Protein AF-A0A2N1W978-F1 (afdb_monomer_lite)

Sequence (512 aa):
PRIDALALTNLVVPSNVRPNQVRVYRHRAASGSVGLNPNLGGVTAIGVNTSGSSPQQAGPFNWELLVQGRDYWLDPSGLWFVLTNKLDPNDFLAVSYVAGDGTRVGTFPASDNPASADSVLLVVEPSRGPDAGTFRHAMRQIYRVTGSDLARSSLKVAVVVNRSERPPNDVSTWLSVFGLSIPTDQSVFDTDNRLFPRSRDPGASDVIRDFFVFFPALEPFADQVLVPDPVQRNDSLYRTPEFLLLTQGPASKFQMRLEYTATGGGDRSSINLNALQIREETEQLFVNGRRLVRGVDYSIGYQTGVVSFLDPEGLFGGRAATVTARFEERGFFAVAPTSIVGLTTRWQLGEIGGINLVGLYQSEATAFNRPPLGFEPSASLIGGISTDLRFNTPGVSRFLSRFIPGGVTATSRLDLNAEVAFSKPDPNRSGQATLEEFEADQSIGISLRENAWQFGSRPLRADGVESFGFASGFDSTQAVQLVWQNLIPDGQGGVVRVRPIDIDTNIVLQGS

Structure (mmCIF, N/CA/C/O backbone):
data_AF-A0A2N1W978-F1
#
_entry.id   AF-A0A2N1W978-F1
#
loop_
_atom_site.group_PDB
_atom_site.id
_atom_site.type_symbol
_atom_site.label_atom_id
_atom_site.label_alt_id
_atom_site.label_comp_id
_atom_site.label_asym_id
_atom_site.label_entity_id
_atom_site.label_seq_id
_atom_site.pdbx_PDB_ins_code
_atom_site.Cartn_x
_atom_site.Cartn_y
_atom_site.Cartn_z
_atom_site.occupancy
_atom_site.B_iso_or_equiv
_atom_site.auth_seq_id
_atom_site.auth_comp_id
_atom_site.auth_asym_id
_atom_site.auth_atom_id
_atom_site.pdbx_PDB_model_num
ATOM 1 N N . PRO A 1 1 ? 0.081 14.085 -15.055 1.00 71.94 1 PRO A N 1
ATOM 2 C CA . PRO A 1 1 ? -0.722 13.735 -16.261 1.00 71.94 1 PRO A CA 1
ATOM 3 C C . PRO A 1 1 ? -1.982 12.943 -15.889 1.00 71.94 1 PRO A C 1
ATOM 5 O O . PRO A 1 1 ? -1.902 12.037 -15.061 1.00 71.94 1 PRO A O 1
ATOM 8 N N . ARG A 1 2 ? -3.133 13.273 -16.487 1.00 83.12 2 ARG A N 1
ATOM 9 C CA . ARG A 1 2 ? -4.415 12.585 -16.251 1.00 83.12 2 ARG A CA 1
ATOM 10 C C . ARG A 1 2 ? -4.581 11.414 -17.219 1.00 83.12 2 ARG A C 1
ATOM 12 O O . ARG A 1 2 ? -5.395 11.470 -18.133 1.00 83.12 2 ARG A O 1
ATOM 19 N N . ILE A 1 3 ? -3.726 10.409 -17.062 1.00 87.75 3 ILE A N 1
ATOM 20 C CA . ILE A 1 3 ? -3.714 9.208 -17.898 1.00 87.75 3 ILE A CA 1
ATOM 21 C C . ILE A 1 3 ? -4.165 8.033 -17.041 1.00 87.75 3 ILE A C 1
ATOM 23 O O . ILE A 1 3 ? -3.412 7.579 -16.181 1.00 87.75 3 ILE A O 1
ATOM 27 N N . ASP A 1 4 ? -5.373 7.541 -17.314 1.00 92.44 4 ASP A N 1
ATOM 28 C CA . ASP A 1 4 ? -5.944 6.384 -16.630 1.00 92.44 4 ASP A CA 1
ATOM 29 C C . ASP A 1 4 ? -5.311 5.092 -17.156 1.00 92.44 4 ASP A C 1
ATOM 31 O O . ASP A 1 4 ? -5.666 4.591 -18.226 1.00 92.44 4 ASP A O 1
ATOM 35 N N . ALA A 1 5 ? -4.349 4.561 -16.400 1.00 92.62 5 ALA A N 1
ATOM 36 C CA . ALA A 1 5 ? -3.596 3.378 -16.802 1.00 92.62 5 ALA A CA 1
ATOM 37 C C . ALA A 1 5 ? -4.476 2.123 -16.961 1.00 92.62 5 ALA A C 1
ATOM 39 O O . ALA A 1 5 ? -4.194 1.272 -17.802 1.00 92.62 5 ALA A O 1
ATOM 40 N N . LEU A 1 6 ? -5.591 2.045 -16.226 1.00 93.00 6 LEU A N 1
ATOM 41 C CA . LEU A 1 6 ? -6.558 0.951 -16.332 1.00 93.00 6 LEU A CA 1
ATOM 42 C C . LEU A 1 6 ? -7.449 1.044 -17.586 1.00 93.00 6 LEU A C 1
ATOM 44 O O . LEU A 1 6 ? -8.241 0.134 -17.847 1.00 93.00 6 LEU A O 1
ATOM 48 N N . ALA A 1 7 ? -7.351 2.127 -18.360 1.00 91.38 7 ALA A N 1
ATOM 49 C CA . ALA A 1 7 ? -8.128 2.359 -19.578 1.00 91.38 7 ALA A CA 1
ATOM 50 C C . ALA A 1 7 ? -7.257 2.485 -20.845 1.00 91.38 7 ALA A C 1
ATOM 52 O O . ALA A 1 7 ? -7.773 2.828 -21.911 1.00 91.38 7 ALA A O 1
ATOM 53 N N . LEU A 1 8 ? -5.954 2.190 -20.764 1.00 90.25 8 LEU A N 1
ATOM 54 C CA . LEU A 1 8 ? -5.002 2.401 -21.866 1.00 90.25 8 LEU A CA 1
ATOM 55 C C . LEU A 1 8 ? -5.297 1.585 -23.124 1.00 90.25 8 LEU A C 1
ATOM 57 O O . LEU A 1 8 ? -4.964 2.020 -24.222 1.00 90.25 8 LEU A O 1
ATOM 61 N N . THR A 1 9 ? -5.954 0.435 -22.997 1.00 85.88 9 THR A N 1
ATOM 62 C CA . THR A 1 9 ? -6.391 -0.371 -24.146 1.00 85.88 9 THR A CA 1
ATOM 63 C C . THR A 1 9 ? -7.359 0.372 -25.066 1.00 85.88 9 THR A C 1
ATOM 65 O O . THR A 1 9 ? -7.371 0.102 -26.268 1.00 85.88 9 THR A O 1
ATOM 68 N N . ASN A 1 10 ? -8.122 1.321 -24.516 1.00 84.00 10 ASN A N 1
ATOM 69 C CA . ASN A 1 10 ? -9.089 2.144 -25.241 1.00 84.00 10 ASN A CA 1
ATOM 70 C C . ASN A 1 10 ? -8.482 3.459 -25.755 1.00 84.00 10 ASN A C 1
ATOM 72 O O . ASN A 1 10 ? -9.142 4.192 -26.491 1.00 84.00 10 ASN A O 1
ATOM 76 N N . LEU A 1 11 ? -7.249 3.788 -25.357 1.00 83.75 11 LEU A N 1
ATOM 77 C CA . LEU A 1 11 ? -6.587 5.012 -25.783 1.00 83.75 11 LEU A CA 1
ATOM 78 C C . LEU A 1 11 ? -5.998 4.828 -27.189 1.00 83.75 11 LEU A C 1
ATOM 80 O O . LEU A 1 11 ? -5.325 3.836 -27.477 1.00 83.75 11 LEU A O 1
ATOM 84 N N . VAL A 1 12 ? -6.204 5.812 -28.064 1.00 84.00 12 VAL A N 1
ATOM 85 C CA . VAL A 1 12 ? -5.525 5.856 -29.365 1.00 84.00 12 VAL A CA 1
ATOM 86 C C . VAL A 1 12 ? -4.082 6.297 -29.130 1.00 84.00 12 VAL A C 1
ATOM 88 O O . VAL A 1 12 ? -3.794 7.483 -28.983 1.00 84.00 12 VAL A O 1
ATOM 91 N N . VAL A 1 13 ? -3.178 5.321 -29.058 1.00 82.81 13 VAL A N 1
ATOM 92 C CA . VAL A 1 13 ? -1.732 5.532 -28.917 1.00 82.81 13 VAL A CA 1
ATOM 93 C C . VAL A 1 13 ? -1.063 5.303 -30.277 1.00 82.81 13 VAL A C 1
ATOM 95 O O . VAL A 1 13 ? -1.391 4.314 -30.941 1.00 82.81 13 VAL A O 1
ATOM 98 N N . PRO A 1 14 ? -0.124 6.168 -30.704 1.00 87.06 14 PRO A N 1
ATOM 99 C CA . PRO A 1 14 ? 0.695 5.928 -31.889 1.00 87.06 14 PRO A CA 1
ATOM 100 C C . PRO A 1 14 ? 1.371 4.546 -31.881 1.00 87.06 14 PRO A C 1
ATOM 102 O O . PRO A 1 14 ? 1.845 4.075 -30.843 1.00 87.06 14 PRO A O 1
ATOM 105 N N . SER A 1 15 ? 1.448 3.892 -33.044 1.00 85.19 15 SER A N 1
ATOM 106 C CA . SER A 1 15 ? 1.987 2.527 -33.169 1.00 85.19 15 SER A CA 1
ATOM 107 C C . SER A 1 15 ? 3.459 2.413 -32.769 1.00 85.19 15 SER A C 1
ATOM 109 O O . SER A 1 15 ? 3.873 1.353 -32.319 1.00 85.19 15 SER A O 1
ATOM 111 N N . ASN A 1 16 ? 4.228 3.497 -32.866 1.00 83.38 16 ASN A N 1
ATOM 112 C CA . ASN A 1 16 ? 5.629 3.566 -32.442 1.00 83.38 16 ASN A CA 1
ATOM 113 C C . ASN A 1 16 ? 5.825 3.605 -30.918 1.00 83.38 16 ASN A C 1
ATOM 115 O O . ASN A 1 16 ? 6.948 3.469 -30.443 1.00 83.38 16 ASN A O 1
ATOM 119 N N . VAL A 1 17 ? 4.751 3.801 -30.147 1.00 83.06 17 VAL A N 1
ATOM 120 C CA . VAL A 1 17 ? 4.801 3.846 -28.678 1.00 83.06 17 VAL A CA 1
ATOM 121 C C . VAL A 1 17 ? 4.133 2.624 -28.053 1.00 83.06 17 VAL A C 1
ATOM 123 O O . VAL A 1 17 ? 4.492 2.252 -26.943 1.00 83.06 17 VAL A O 1
ATOM 126 N N . ARG A 1 18 ? 3.181 1.980 -28.742 1.00 89.12 18 ARG A N 1
ATOM 127 C CA . ARG A 1 18 ? 2.448 0.820 -28.216 1.00 89.12 18 ARG A CA 1
ATOM 128 C C . ARG A 1 18 ? 3.250 -0.480 -28.390 1.00 89.12 18 ARG A C 1
ATOM 130 O O . ARG A 1 18 ? 3.431 -0.901 -29.533 1.00 89.12 18 ARG A O 1
ATOM 137 N N . PRO A 1 19 ? 3.702 -1.144 -27.311 1.00 92.19 19 PRO A N 1
ATOM 138 C CA . PRO A 1 19 ? 4.445 -2.396 -27.409 1.00 92.19 19 PRO A CA 1
ATOM 139 C C . PRO A 1 19 ? 3.547 -3.578 -27.785 1.00 92.19 19 PRO A C 1
ATOM 141 O O . PRO A 1 19 ? 2.470 -3.746 -27.219 1.00 92.19 19 PRO A O 1
ATOM 144 N N . ASN A 1 20 ? 4.028 -4.439 -28.683 1.00 89.75 20 ASN A N 1
ATOM 145 C CA . ASN A 1 20 ? 3.376 -5.703 -29.052 1.00 89.75 20 ASN A CA 1
ATOM 146 C C . ASN A 1 20 ? 4.116 -6.933 -28.502 1.00 89.75 20 ASN A C 1
ATOM 148 O O . ASN A 1 20 ? 3.544 -8.016 -28.408 1.00 89.75 20 ASN A O 1
ATOM 152 N N . GLN A 1 21 ? 5.394 -6.783 -28.158 1.00 93.31 21 GLN A N 1
ATOM 153 C CA . GLN A 1 21 ? 6.198 -7.804 -27.489 1.00 93.31 21 GLN A CA 1
ATOM 154 C C . GLN A 1 21 ? 6.994 -7.123 -26.388 1.00 93.31 21 GLN A C 1
ATOM 156 O O . GLN A 1 21 ? 7.680 -6.147 -26.677 1.00 93.31 21 GLN A O 1
ATOM 161 N N . VAL A 1 22 ? 6.922 -7.632 -25.158 1.00 95.81 22 VAL A N 1
ATOM 162 C CA . VAL A 1 22 ? 7.643 -7.095 -23.997 1.00 95.81 22 VAL A CA 1
ATOM 163 C C . VAL A 1 22 ? 8.332 -8.247 -23.274 1.00 95.81 22 VAL A C 1
ATOM 165 O O . VAL A 1 22 ? 7.742 -9.308 -23.081 1.00 95.81 22 VAL A O 1
ATOM 168 N N . ARG A 1 23 ? 9.587 -8.046 -22.879 1.00 95.75 23 ARG A N 1
ATOM 169 C CA . ARG A 1 23 ? 10.314 -8.905 -21.940 1.00 95.75 23 ARG A CA 1
ATOM 170 C C . ARG A 1 23 ? 10.764 -8.064 -20.762 1.00 95.75 23 ARG A C 1
ATOM 172 O O . ARG A 1 23 ? 11.262 -6.959 -20.966 1.00 95.75 23 ARG A O 1
ATOM 179 N N . VAL A 1 24 ? 10.599 -8.602 -19.560 1.00 96.38 24 VAL A N 1
ATOM 180 C CA . VAL A 1 24 ? 11.021 -7.967 -18.310 1.00 96.38 24 VAL A CA 1
ATOM 181 C C . VAL A 1 24 ? 12.182 -8.760 -17.738 1.00 96.38 24 VAL A C 1
ATOM 183 O O . VAL A 1 24 ? 12.156 -9.991 -17.715 1.00 96.38 24 VAL A O 1
ATOM 186 N N . TYR A 1 25 ? 13.191 -8.039 -17.278 1.00 95.19 25 TYR A N 1
ATOM 187 C CA . TYR A 1 25 ? 14.414 -8.594 -16.738 1.00 95.19 25 TYR A CA 1
ATOM 188 C C . TYR A 1 25 ? 14.680 -8.027 -15.350 1.00 95.19 25 TYR A C 1
ATOM 190 O O . TYR A 1 25 ? 14.425 -6.846 -15.099 1.00 95.19 25 TYR A O 1
ATOM 198 N N . ARG A 1 26 ? 15.238 -8.853 -14.467 1.00 95.25 26 ARG A N 1
ATOM 199 C CA . ARG A 1 26 ? 15.681 -8.450 -13.132 1.00 95.25 26 ARG A CA 1
ATOM 200 C C . ARG A 1 26 ? 17.156 -8.765 -12.954 1.00 95.25 26 ARG A C 1
ATOM 202 O O . ARG A 1 26 ? 17.607 -9.839 -13.334 1.00 95.25 26 ARG A O 1
ATOM 209 N N . HIS A 1 27 ? 17.894 -7.854 -12.338 1.00 94.38 27 HIS A N 1
ATOM 210 C CA . HIS A 1 27 ? 19.226 -8.150 -11.829 1.00 94.38 27 HIS A CA 1
ATOM 211 C C . HIS A 1 27 ? 19.235 -7.945 -10.320 1.00 94.38 27 HIS A C 1
ATOM 213 O O . HIS A 1 27 ? 18.940 -6.850 -9.840 1.00 94.38 27 HIS A O 1
ATOM 219 N N . ARG A 1 28 ? 19.567 -9.006 -9.587 1.00 90.62 28 ARG A N 1
ATOM 220 C CA . ARG A 1 28 ? 19.726 -8.973 -8.137 1.00 90.62 28 ARG A CA 1
ATOM 221 C C . ARG A 1 28 ? 21.150 -8.587 -7.791 1.00 90.62 28 ARG A C 1
ATOM 223 O O . ARG A 1 28 ? 22.083 -9.293 -8.188 1.00 90.62 28 ARG A O 1
ATOM 230 N N . ALA A 1 29 ? 21.319 -7.503 -7.042 1.00 80.81 29 ALA A N 1
ATOM 231 C CA . ALA A 1 29 ? 22.630 -7.154 -6.513 1.00 80.81 29 ALA A CA 1
ATOM 232 C C . ALA A 1 29 ? 23.141 -8.300 -5.621 1.00 80.81 29 ALA A C 1
ATOM 234 O O . ALA A 1 29 ? 22.366 -8.934 -4.903 1.00 80.81 29 ALA A O 1
ATOM 235 N N . ALA A 1 30 ? 24.437 -8.611 -5.690 1.00 66.38 30 ALA A N 1
ATOM 236 C CA . ALA A 1 30 ? 25.009 -9.686 -4.887 1.00 66.38 30 ALA A CA 1
ATOM 237 C C . ALA A 1 30 ? 24.792 -9.391 -3.393 1.00 66.38 30 ALA A C 1
ATOM 239 O O . ALA A 1 30 ? 25.323 -8.414 -2.865 1.00 66.38 30 ALA A O 1
ATOM 240 N N . SER A 1 31 ? 24.029 -10.242 -2.703 1.00 55.81 31 SER A N 1
ATOM 241 C CA . SER A 1 31 ? 24.060 -10.271 -1.245 1.00 55.81 31 SER A CA 1
ATOM 242 C C . SER A 1 31 ? 25.416 -10.845 -0.829 1.00 55.81 31 SER A C 1
ATOM 244 O O . SER A 1 31 ? 25.929 -11.758 -1.474 1.00 55.81 31 SER A O 1
ATOM 246 N N . GLY A 1 32 ? 26.035 -10.318 0.229 1.00 52.47 32 GLY A N 1
ATOM 247 C CA . GLY A 1 32 ? 27.369 -10.733 0.701 1.00 52.47 32 GLY A CA 1
ATOM 248 C C . GLY A 1 32 ? 27.491 -12.198 1.168 1.00 52.47 32 GLY A C 1
ATOM 249 O O . GLY A 1 32 ? 28.436 -12.542 1.874 1.00 52.47 32 GLY A O 1
ATOM 250 N N . SER A 1 33 ? 26.539 -13.066 0.823 1.00 49.62 33 SER A N 1
ATOM 251 C CA . SER A 1 33 ? 26.551 -14.499 1.086 1.00 49.62 33 SER A CA 1
ATOM 252 C C . SER A 1 33 ? 27.345 -15.227 -0.001 1.00 49.62 33 SER A C 1
ATOM 254 O O . SER A 1 33 ? 26.901 -15.386 -1.137 1.00 49.62 33 SER A O 1
ATOM 256 N N . VAL A 1 34 ? 28.538 -15.693 0.361 1.00 50.22 34 VAL A N 1
ATOM 257 C CA . VAL A 1 34 ? 29.408 -16.495 -0.507 1.00 50.22 34 VAL A CA 1
ATOM 258 C C . VAL A 1 34 ? 28.682 -17.783 -0.930 1.00 50.22 34 VAL A C 1
ATOM 260 O O . VAL A 1 34 ? 28.334 -18.595 -0.078 1.00 50.22 34 VAL A O 1
ATOM 263 N N . GLY A 1 35 ? 28.488 -17.990 -2.240 1.00 54.03 35 GLY A N 1
ATOM 264 C CA . GLY A 1 35 ? 28.225 -19.323 -2.812 1.00 54.03 35 GLY A CA 1
ATOM 265 C C . GLY A 1 35 ? 26.982 -19.507 -3.692 1.00 54.03 35 GLY A C 1
ATOM 266 O O . GLY A 1 35 ? 26.891 -20.536 -4.356 1.00 54.03 35 GLY A O 1
ATOM 267 N N . LEU A 1 36 ? 26.053 -18.549 -3.771 1.00 59.38 36 LEU A N 1
ATOM 268 C CA . LEU A 1 36 ? 24.901 -18.631 -4.684 1.00 59.38 36 LEU A CA 1
ATOM 269 C C . LEU A 1 36 ? 24.800 -17.348 -5.506 1.00 59.38 36 LEU A C 1
ATOM 271 O O . LEU A 1 36 ? 24.467 -16.298 -4.969 1.00 59.38 36 LEU A O 1
ATOM 275 N N . ASN A 1 37 ? 25.082 -17.426 -6.811 1.00 71.62 37 ASN A N 1
ATOM 276 C CA . ASN A 1 37 ? 24.787 -16.327 -7.728 1.00 71.62 37 ASN A CA 1
ATOM 277 C C . ASN A 1 37 ? 23.273 -16.327 -8.005 1.00 71.62 37 ASN A C 1
ATOM 279 O O . ASN A 1 37 ? 22.793 -17.229 -8.697 1.00 71.62 37 ASN A O 1
ATOM 283 N N . PRO A 1 38 ? 22.512 -15.337 -7.508 1.00 74.56 38 PRO A N 1
ATOM 284 C CA . PRO A 1 38 ? 21.060 -15.324 -7.650 1.00 74.56 38 PRO A CA 1
ATOM 285 C C . PRO A 1 38 ? 20.601 -14.972 -9.075 1.00 74.56 38 PRO A C 1
ATOM 287 O O . PRO A 1 38 ? 19.403 -14.986 -9.355 1.00 74.56 38 PRO A O 1
ATOM 290 N N . ASN A 1 39 ? 21.547 -14.655 -9.962 1.00 83.56 39 ASN A N 1
ATOM 291 C CA . ASN A 1 39 ? 21.333 -14.361 -11.374 1.00 83.56 39 ASN A CA 1
ATOM 292 C C . ASN A 1 39 ? 21.853 -15.490 -12.282 1.00 83.56 39 ASN A C 1
ATOM 294 O O . ASN A 1 39 ? 22.048 -15.283 -13.474 1.00 83.56 39 ASN A O 1
ATOM 298 N N . LEU A 1 40 ? 22.153 -16.676 -11.739 1.00 79.56 40 LEU A N 1
ATOM 299 C CA . LEU A 1 40 ? 22.660 -17.785 -12.545 1.00 79.56 40 LEU A CA 1
ATOM 300 C C . LEU A 1 40 ? 21.672 -18.145 -13.670 1.00 79.56 40 LEU A C 1
ATOM 302 O O . LEU A 1 40 ? 20.490 -18.366 -13.419 1.00 79.56 40 LEU A O 1
ATOM 306 N N . GLY A 1 41 ? 22.178 -18.240 -14.902 1.00 79.81 41 GLY A N 1
ATOM 307 C CA . GLY A 1 41 ? 21.382 -18.604 -16.079 1.00 79.81 41 GLY A CA 1
ATOM 308 C C . GLY A 1 41 ? 20.610 -17.452 -16.731 1.00 79.81 41 GLY A C 1
ATOM 309 O O . GLY A 1 41 ? 19.847 -17.702 -17.661 1.00 79.81 41 GLY A O 1
ATOM 310 N N . GLY A 1 42 ? 20.791 -16.210 -16.277 1.00 86.00 42 GLY A N 1
ATOM 311 C CA . GLY A 1 42 ? 20.283 -15.040 -16.987 1.00 86.00 42 GLY A CA 1
ATOM 312 C C . GLY A 1 42 ? 21.189 -14.609 -18.148 1.00 86.00 42 GLY A C 1
ATOM 313 O O . GLY A 1 42 ? 22.156 -15.291 -18.499 1.00 86.00 42 GLY A O 1
ATOM 314 N N . VAL A 1 43 ? 20.870 -13.462 -18.745 1.00 89.62 43 VAL A N 1
ATOM 315 C CA . VAL A 1 43 ? 21.523 -12.950 -19.952 1.00 89.62 43 VAL A CA 1
ATOM 316 C C . VAL A 1 43 ? 22.415 -11.752 -19.657 1.00 89.62 43 VAL A C 1
ATOM 318 O O . VAL A 1 43 ? 21.994 -10.805 -18.997 1.00 89.62 43 VAL A O 1
ATOM 321 N N . THR A 1 44 ? 23.631 -11.767 -20.193 1.00 91.69 44 THR A N 1
ATOM 322 C CA . THR A 1 44 ? 24.582 -10.662 -20.120 1.00 91.69 44 THR A CA 1
ATOM 323 C C . THR A 1 44 ? 24.130 -9.509 -21.010 1.00 91.69 44 THR A C 1
ATOM 325 O O . THR A 1 44 ? 24.074 -9.644 -22.226 1.00 91.69 44 THR A O 1
ATOM 328 N N . ALA A 1 45 ? 23.816 -8.362 -20.411 1.00 92.00 45 ALA A N 1
ATOM 329 C CA . ALA A 1 45 ? 23.462 -7.153 -21.151 1.00 92.00 45 ALA A CA 1
ATOM 330 C C . ALA A 1 45 ? 23.797 -5.884 -20.362 1.00 92.00 45 ALA A C 1
ATOM 332 O O . ALA A 1 45 ? 23.872 -5.888 -19.127 1.00 92.00 45 ALA A O 1
ATOM 333 N N . ILE A 1 46 ? 23.950 -4.775 -21.080 1.00 93.25 46 ILE A N 1
ATOM 334 C CA . ILE A 1 46 ? 24.075 -3.439 -20.493 1.00 93.25 46 ILE A CA 1
ATOM 335 C C . ILE A 1 46 ? 22.679 -2.811 -20.391 1.00 93.25 46 ILE A C 1
ATOM 337 O O . ILE A 1 46 ? 21.969 -2.673 -21.388 1.00 93.25 46 ILE A O 1
ATOM 341 N N . GLY A 1 47 ? 22.284 -2.405 -19.187 1.00 94.00 47 GLY A N 1
ATOM 342 C CA . GLY A 1 47 ? 21.089 -1.596 -18.970 1.00 94.00 47 GLY A CA 1
ATOM 343 C C . GLY A 1 47 ? 21.363 -0.142 -19.333 1.00 94.00 47 GLY A C 1
ATOM 344 O O . GLY A 1 47 ? 22.312 0.441 -18.818 1.00 94.00 47 GLY A O 1
ATOM 345 N N . VAL A 1 48 ? 20.543 0.451 -20.200 1.00 94.50 48 VAL A N 1
ATOM 346 C CA . VAL A 1 48 ? 20.697 1.841 -20.656 1.00 94.50 48 VAL A CA 1
ATOM 347 C C . VAL A 1 48 ? 19.374 2.585 -20.528 1.00 94.50 48 VAL A C 1
ATOM 349 O O . VAL A 1 48 ? 18.325 2.048 -20.874 1.00 94.50 48 VAL A O 1
ATOM 352 N N . ASN A 1 49 ? 19.406 3.831 -20.064 1.00 93.88 49 ASN A N 1
ATOM 353 C CA . ASN A 1 49 ? 18.259 4.735 -20.098 1.00 93.88 49 ASN A CA 1
ATOM 354 C C . ASN A 1 49 ? 18.726 6.174 -20.351 1.00 93.88 49 ASN A C 1
ATOM 356 O O . ASN A 1 49 ? 19.602 6.684 -19.660 1.00 93.88 49 ASN A O 1
ATOM 360 N N . THR A 1 50 ? 18.132 6.837 -21.342 1.00 87.88 50 THR A N 1
ATOM 361 C CA . THR A 1 50 ? 18.488 8.207 -21.745 1.00 87.88 50 THR A CA 1
ATOM 362 C C . THR A 1 50 ? 17.331 9.199 -21.597 1.00 87.88 50 THR A C 1
ATOM 364 O O . THR A 1 50 ? 17.394 10.288 -22.158 1.00 87.88 50 THR A O 1
ATOM 367 N N . SER A 1 51 ? 16.252 8.842 -20.890 1.00 83.31 51 SER A N 1
ATOM 368 C CA . SER A 1 51 ? 15.055 9.686 -20.752 1.00 83.31 51 SER A CA 1
ATOM 369 C C . SER A 1 51 ? 15.123 10.693 -19.595 1.00 83.31 51 SER A C 1
ATOM 371 O O . SER A 1 51 ? 14.211 11.507 -19.445 1.00 83.31 51 SER A O 1
ATOM 373 N N . GLY A 1 52 ? 16.152 10.614 -18.744 1.00 77.81 52 GLY A N 1
ATOM 374 C CA . GLY A 1 52 ? 16.397 11.538 -17.629 1.00 77.81 52 GLY A CA 1
ATOM 375 C C . GLY A 1 52 ? 17.239 12.757 -18.015 1.00 77.81 52 GLY A C 1
ATOM 376 O O . GLY A 1 52 ? 17.641 12.908 -19.166 1.00 77.81 52 GLY A O 1
ATOM 377 N N . SER A 1 53 ? 17.548 13.617 -17.037 1.00 79.31 53 SER A N 1
ATOM 378 C CA . SER A 1 53 ? 18.515 14.714 -17.242 1.00 79.31 53 SER A CA 1
ATOM 379 C C . SER A 1 53 ? 19.951 14.205 -17.386 1.00 79.31 53 SER A C 1
ATOM 381 O O . SER A 1 53 ? 20.783 14.872 -17.994 1.00 79.31 53 SER A O 1
ATOM 383 N N . SER A 1 54 ? 20.218 13.013 -16.852 1.00 77.19 54 SER A N 1
ATOM 384 C CA . SER A 1 54 ? 21.498 12.318 -16.941 1.00 77.19 54 SER A CA 1
ATOM 385 C C . SER A 1 54 ? 21.283 10.947 -17.588 1.00 77.19 54 SER A C 1
ATOM 387 O O . SER A 1 54 ? 20.413 10.203 -17.124 1.00 77.19 54 SER A O 1
ATOM 389 N N . PRO A 1 55 ? 22.056 10.577 -18.627 1.00 85.31 55 PRO A N 1
ATOM 390 C CA . PRO A 1 55 ? 22.072 9.212 -19.137 1.00 85.31 55 PRO A CA 1
ATOM 391 C C . PRO A 1 55 ? 22.488 8.226 -18.043 1.00 85.31 55 PRO A C 1
ATOM 393 O O . PRO A 1 55 ? 23.437 8.473 -17.298 1.00 85.31 55 PRO A O 1
ATOM 396 N N . GLN A 1 56 ? 21.783 7.105 -17.965 1.00 90.75 56 GLN A N 1
ATOM 397 C CA . GLN A 1 56 ? 22.030 6.028 -17.017 1.00 90.75 56 GLN A CA 1
ATOM 398 C C . GLN A 1 56 ? 22.528 4.801 -17.770 1.00 90.75 56 GLN A C 1
ATOM 400 O O . GLN A 1 56 ? 21.964 4.416 -18.798 1.00 90.75 56 GLN A O 1
ATOM 405 N N . GLN A 1 57 ? 23.571 4.181 -17.228 1.00 91.69 57 GLN A N 1
ATOM 406 C CA . GLN A 1 57 ? 24.126 2.935 -17.728 1.00 91.69 57 GLN A CA 1
ATOM 407 C C . GLN A 1 57 ? 24.489 2.040 -16.543 1.00 91.69 57 GLN A C 1
ATOM 409 O O . GLN A 1 57 ? 25.155 2.489 -15.613 1.00 91.69 57 GLN A O 1
ATOM 414 N N . ALA A 1 58 ? 24.057 0.783 -16.586 1.00 89.38 58 ALA A N 1
ATOM 415 C CA . ALA A 1 58 ? 24.297 -0.202 -15.542 1.00 89.38 58 ALA A CA 1
ATOM 416 C C . ALA A 1 58 ? 24.740 -1.535 -16.161 1.00 89.38 58 ALA A C 1
ATOM 418 O O . ALA A 1 58 ? 24.165 -1.990 -17.153 1.00 89.38 58 ALA A O 1
ATOM 419 N N . GLY A 1 59 ? 25.762 -2.165 -15.585 1.00 86.19 59 GLY A N 1
ATOM 420 C CA . GLY A 1 59 ? 26.330 -3.408 -16.103 1.00 86.19 59 GLY A CA 1
ATOM 421 C C . GLY A 1 59 ? 27.534 -3.230 -17.042 1.00 86.19 59 GLY A C 1
ATOM 422 O O . GLY A 1 59 ? 28.140 -2.156 -17.066 1.00 86.19 59 GLY A O 1
ATOM 423 N N . PRO A 1 60 ? 27.916 -4.278 -17.798 1.00 87.88 60 PRO A N 1
ATOM 424 C CA . PRO A 1 60 ? 27.116 -5.466 -18.105 1.00 87.88 60 PRO A CA 1
ATOM 425 C C . PRO A 1 60 ? 26.801 -6.312 -16.869 1.00 87.88 60 PRO A C 1
ATOM 427 O O . PRO A 1 60 ? 27.669 -6.580 -16.043 1.00 87.88 60 PRO A O 1
ATOM 430 N N . PHE A 1 61 ? 25.540 -6.714 -16.746 1.00 90.06 61 PHE A N 1
ATOM 431 C CA . PHE A 1 61 ? 25.058 -7.591 -15.684 1.00 90.06 61 PHE A CA 1
ATOM 432 C C . PHE A 1 61 ? 24.477 -8.860 -16.280 1.00 90.06 61 PHE A C 1
ATOM 434 O O . PHE A 1 61 ? 24.047 -8.861 -17.431 1.00 90.06 61 PHE A O 1
ATOM 441 N N . ASN A 1 62 ? 24.428 -9.917 -15.472 1.00 91.06 62 ASN A N 1
ATOM 442 C CA . ASN A 1 62 ? 23.629 -11.087 -15.790 1.00 91.06 62 ASN A CA 1
ATOM 443 C C . ASN A 1 62 ? 22.182 -10.840 -15.314 1.00 91.06 62 ASN A C 1
ATOM 445 O O . ASN A 1 62 ? 21.944 -10.649 -14.117 1.00 91.06 62 ASN A O 1
ATOM 449 N N . TRP A 1 63 ? 21.251 -10.773 -16.263 1.00 92.38 63 TRP A N 1
ATOM 450 C CA . TRP A 1 63 ? 19.849 -10.429 -16.058 1.00 92.38 63 TRP A CA 1
ATOM 451 C C . TRP A 1 63 ? 18.950 -11.668 -16.113 1.00 92.38 63 TRP A C 1
ATOM 453 O O . TRP A 1 63 ? 18.835 -12.322 -17.150 1.00 92.38 63 TRP A O 1
ATOM 463 N N . GLU A 1 64 ? 18.243 -11.959 -15.026 1.00 92.50 64 GLU A N 1
ATOM 464 C CA . GLU A 1 64 ? 17.197 -12.981 -14.982 1.00 92.50 64 GLU A CA 1
ATOM 465 C C . GLU A 1 64 ? 16.017 -12.560 -15.870 1.00 92.50 64 GLU A C 1
ATOM 467 O O . GLU A 1 64 ? 15.432 -11.491 -15.677 1.00 92.50 64 GLU A O 1
ATOM 472 N N . LEU A 1 65 ? 15.641 -13.406 -16.832 1.00 92.69 65 LEU A N 1
ATOM 473 C CA . LEU A 1 65 ? 14.427 -13.214 -17.623 1.00 92.69 65 LEU A CA 1
ATOM 474 C C . LEU A 1 65 ? 13.205 -13.621 -16.792 1.00 92.69 65 LEU A C 1
ATOM 476 O O . LEU A 1 65 ? 13.054 -14.788 -16.431 1.00 92.69 65 LEU A O 1
ATOM 480 N N . LEU A 1 66 ? 12.310 -12.668 -16.536 1.00 94.06 66 LEU A N 1
ATOM 481 C CA . LEU A 1 66 ? 11.066 -12.927 -15.820 1.00 94.06 66 LEU A CA 1
ATOM 482 C C . LEU A 1 66 ? 10.013 -13.540 -16.753 1.00 94.06 66 LEU A C 1
ATOM 484 O O . LEU A 1 66 ? 9.908 -13.187 -17.932 1.00 94.06 66 LEU A O 1
ATOM 488 N N . VAL A 1 67 ? 9.187 -14.430 -16.207 1.00 94.00 67 VAL A N 1
ATOM 489 C CA . VAL A 1 67 ? 8.121 -15.127 -16.932 1.00 94.00 67 VAL A CA 1
ATOM 490 C C . VAL A 1 67 ? 6.780 -14.425 -16.714 1.00 94.00 67 VAL A C 1
ATOM 492 O O . VAL A 1 67 ? 6.273 -14.345 -15.592 1.00 94.00 67 VAL A O 1
ATOM 495 N N . GLN A 1 68 ? 6.178 -13.942 -17.804 1.00 95.62 68 GLN A N 1
ATOM 496 C CA . GLN A 1 68 ? 4.826 -13.376 -17.797 1.00 95.62 68 GLN A CA 1
ATOM 497 C C . GLN A 1 68 ? 3.813 -14.432 -17.337 1.0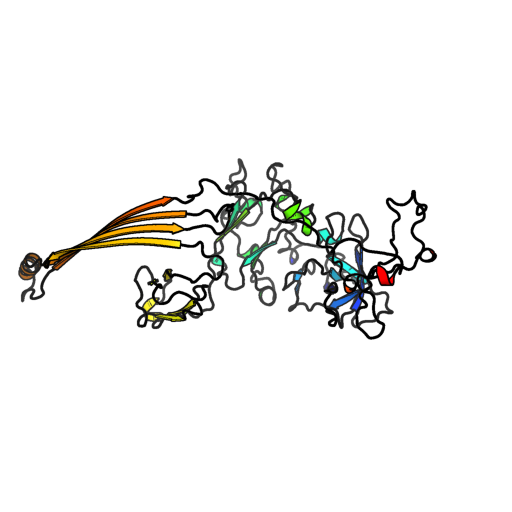0 95.62 68 GLN A C 1
ATOM 499 O O . GLN A 1 68 ? 3.881 -15.584 -17.759 1.00 95.62 68 GLN A O 1
ATOM 504 N N . GLY A 1 69 ? 2.864 -14.050 -16.484 1.00 94.94 69 GLY A N 1
ATOM 505 C CA . GLY A 1 69 ? 1.877 -14.980 -15.927 1.00 94.94 69 GLY A CA 1
ATOM 506 C C . GLY A 1 69 ? 2.360 -15.737 -14.686 1.00 94.94 69 GLY A C 1
ATOM 507 O O . GLY A 1 69 ? 1.594 -16.495 -14.100 1.00 94.94 69 GLY A O 1
ATOM 508 N N . ARG A 1 70 ? 3.617 -15.537 -14.271 1.00 94.19 70 ARG A N 1
ATOM 509 C CA . ARG A 1 70 ? 4.184 -16.136 -13.056 1.00 94.19 70 ARG A CA 1
ATOM 510 C C . ARG A 1 70 ? 4.886 -15.102 -12.189 1.00 94.19 70 ARG A C 1
ATOM 512 O O . ARG A 1 70 ? 4.560 -14.967 -11.016 1.00 94.19 70 ARG A O 1
ATOM 519 N N . ASP A 1 71 ? 5.834 -14.384 -12.783 1.00 94.94 71 ASP A N 1
ATOM 520 C CA . ASP A 1 71 ? 6.697 -13.430 -12.085 1.00 94.94 71 ASP A CA 1
ATOM 521 C C . ASP A 1 71 ? 6.144 -11.994 -12.189 1.00 94.94 71 ASP A C 1
ATOM 523 O O . ASP A 1 71 ? 6.398 -11.152 -11.325 1.00 94.94 71 ASP A O 1
ATOM 527 N N . TYR A 1 72 ? 5.370 -11.718 -13.244 1.00 97.56 72 TYR A N 1
ATOM 528 C CA . TYR A 1 72 ? 4.669 -10.456 -13.470 1.00 97.56 72 TYR A CA 1
ATOM 529 C C . TYR A 1 72 ? 3.420 -10.648 -14.335 1.00 97.56 72 TYR A C 1
ATOM 531 O O . TYR A 1 72 ? 3.320 -11.601 -15.115 1.00 97.56 72 TYR A O 1
ATOM 539 N N . TRP A 1 73 ? 2.485 -9.707 -14.235 1.00 97.69 73 TRP A N 1
ATOM 540 C CA . TRP A 1 73 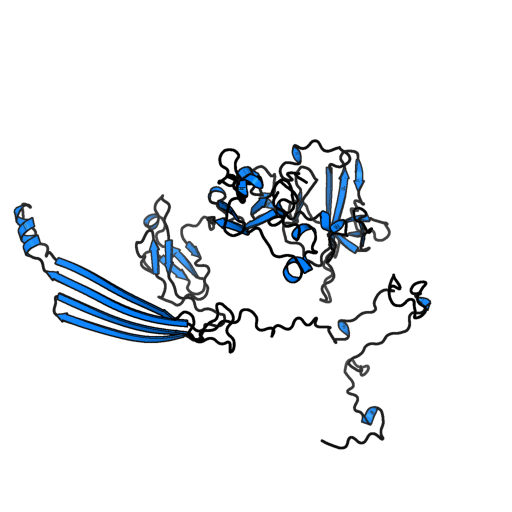? 1.369 -9.552 -15.164 1.00 97.69 73 TRP A CA 1
ATOM 541 C C . TRP A 1 73 ? 1.589 -8.313 -16.034 1.00 97.69 73 TRP A C 1
ATOM 543 O O . TRP A 1 73 ? 1.981 -7.259 -15.532 1.00 97.69 73 TRP A O 1
ATOM 553 N N . LEU A 1 74 ? 1.354 -8.451 -17.338 1.00 97.31 74 LEU A N 1
ATOM 554 C CA . LEU A 1 74 ? 1.465 -7.376 -18.324 1.00 97.31 74 LEU A CA 1
ATOM 555 C C . LEU A 1 74 ? 0.063 -6.947 -18.744 1.00 97.31 74 LEU A C 1
ATOM 557 O O . LEU A 1 74 ? -0.738 -7.794 -19.147 1.00 97.31 74 LEU A O 1
ATOM 561 N N . ASP A 1 75 ? -0.208 -5.647 -18.696 1.00 95.94 75 ASP A N 1
ATOM 562 C CA . ASP A 1 75 ? -1.487 -5.117 -19.154 1.00 95.94 75 ASP A CA 1
ATOM 563 C C . ASP A 1 75 ? -1.680 -5.336 -20.663 1.00 95.94 75 ASP A C 1
ATOM 565 O O . ASP A 1 75 ? -0.711 -5.218 -21.418 1.00 95.94 75 ASP A O 1
ATOM 569 N N . PRO A 1 76 ? -2.908 -5.600 -21.155 1.00 93.62 76 PRO A N 1
ATOM 570 C CA . PRO A 1 76 ? -3.143 -5.823 -22.583 1.00 93.62 76 PRO A CA 1
ATOM 571 C C . PRO A 1 76 ? -2.782 -4.639 -23.499 1.00 93.62 76 PRO A C 1
ATOM 573 O O . PRO A 1 76 ? -2.700 -4.806 -24.716 1.00 93.62 76 PRO A O 1
ATOM 576 N N . SER A 1 77 ? -2.577 -3.431 -22.964 1.00 92.50 77 SER A N 1
ATOM 577 C CA . SER A 1 77 ? -2.008 -2.316 -23.731 1.00 92.50 77 SER A CA 1
ATOM 578 C C . SER A 1 77 ? -0.512 -2.480 -24.028 1.00 92.50 77 SER A C 1
ATOM 580 O O . SER A 1 77 ? -0.015 -1.830 -24.945 1.00 92.50 77 SER A O 1
ATOM 582 N N . GLY A 1 78 ? 0.199 -3.314 -23.261 1.00 93.12 78 GLY A N 1
ATOM 583 C CA . GLY A 1 78 ? 1.653 -3.477 -23.291 1.00 93.12 78 GLY A CA 1
ATOM 584 C C . GLY A 1 78 ? 2.427 -2.335 -22.622 1.00 93.12 78 GLY A C 1
ATOM 585 O O . GLY A 1 78 ? 3.652 -2.383 -22.581 1.00 93.12 78 GLY A O 1
ATOM 586 N N . LEU A 1 79 ? 1.741 -1.304 -22.112 1.00 93.06 79 LEU A N 1
ATOM 587 C CA . LEU A 1 79 ? 2.356 -0.052 -21.650 1.00 93.06 79 LEU A CA 1
ATOM 588 C C . LEU A 1 79 ? 2.743 -0.050 -20.169 1.00 93.06 79 LEU A C 1
ATOM 590 O O . LEU A 1 79 ? 3.475 0.835 -19.735 1.00 93.06 79 LEU A O 1
ATOM 594 N N . TRP A 1 80 ? 2.255 -1.012 -19.389 1.00 95.19 80 TRP A N 1
ATOM 595 C CA . TRP A 1 80 ? 2.626 -1.170 -17.989 1.00 95.19 80 TRP A CA 1
ATOM 596 C C . TRP A 1 80 ? 2.505 -2.629 -17.558 1.00 95.19 80 TRP A C 1
ATOM 598 O O . TRP A 1 80 ? 1.793 -3.430 -18.166 1.00 95.19 80 TRP A O 1
ATOM 608 N N . PHE A 1 81 ? 3.225 -2.970 -16.498 1.00 96.94 81 PHE A N 1
ATOM 609 C CA . PHE A 1 81 ? 3.191 -4.283 -15.875 1.00 96.94 81 PHE A CA 1
ATOM 610 C C . PHE A 1 81 ? 3.243 -4.131 -14.358 1.00 96.94 81 PHE A C 1
ATOM 612 O O . PHE A 1 81 ? 3.621 -3.084 -13.833 1.00 96.94 81 PHE A O 1
ATOM 619 N N . VAL A 1 82 ? 2.887 -5.197 -13.656 1.00 96.88 82 VAL A N 1
ATOM 620 C CA . VAL A 1 82 ? 3.000 -5.299 -12.201 1.00 96.88 82 VAL A CA 1
ATOM 621 C C . VAL A 1 82 ? 3.682 -6.613 -11.850 1.00 96.88 82 VAL A C 1
ATOM 623 O O . VAL A 1 82 ? 3.377 -7.659 -12.422 1.00 96.88 82 VAL A O 1
ATOM 626 N N . LEU A 1 83 ? 4.645 -6.551 -10.934 1.00 96.56 83 LEU A N 1
ATOM 627 C CA . LEU A 1 83 ? 5.339 -7.731 -10.432 1.00 96.56 83 LEU A CA 1
ATOM 628 C C . LEU A 1 83 ? 4.467 -8.476 -9.419 1.00 96.56 83 LEU A C 1
ATOM 630 O O . LEU A 1 83 ? 3.774 -7.850 -8.619 1.00 96.56 83 LEU A O 1
ATOM 634 N N . THR A 1 84 ? 4.557 -9.805 -9.403 1.00 92.25 84 THR A N 1
ATOM 635 C CA . THR A 1 84 ? 3.874 -10.638 -8.397 1.00 92.25 84 THR A CA 1
ATOM 636 C C . THR A 1 84 ? 4.405 -10.392 -6.989 1.00 92.25 84 THR A C 1
ATOM 638 O O . THR A 1 84 ? 3.652 -10.440 -6.022 1.00 92.25 84 THR A O 1
ATOM 641 N N . ASN A 1 85 ? 5.703 -10.107 -6.874 1.00 86.38 85 ASN A N 1
ATOM 642 C CA . ASN A 1 85 ? 6.367 -9.813 -5.611 1.00 86.38 85 ASN A CA 1
ATOM 643 C C . ASN A 1 85 ? 6.949 -8.402 -5.644 1.00 86.38 85 ASN A C 1
ATOM 645 O O . ASN A 1 85 ? 7.401 -7.937 -6.694 1.00 86.38 85 ASN A O 1
ATOM 649 N N . LYS A 1 86 ? 6.994 -7.747 -4.480 1.00 86.44 86 LYS A N 1
ATOM 650 C CA . LYS A 1 86 ? 7.694 -6.468 -4.334 1.00 86.44 86 LYS A CA 1
ATOM 651 C C . LYS A 1 86 ? 9.162 -6.641 -4.748 1.00 86.44 86 LYS A C 1
ATOM 653 O O . LYS A 1 86 ? 9.804 -7.613 -4.356 1.00 86.44 86 LYS A O 1
ATOM 658 N N . LEU A 1 87 ? 9.665 -5.703 -5.547 1.00 90.06 87 LEU A N 1
ATOM 659 C CA . LEU A 1 87 ? 11.074 -5.643 -5.929 1.00 90.06 87 LEU A CA 1
ATOM 660 C C . LEU A 1 87 ? 11.940 -5.344 -4.693 1.00 90.06 87 LEU A C 1
ATOM 662 O O . LEU A 1 87 ? 11.559 -4.494 -3.883 1.00 90.06 87 LEU A O 1
ATOM 666 N N . ASP A 1 88 ? 13.086 -6.016 -4.550 1.00 88.00 88 ASP A N 1
ATOM 667 C CA . ASP A 1 88 ? 14.057 -5.650 -3.514 1.00 88.00 88 ASP A CA 1
ATOM 668 C C . ASP A 1 88 ? 14.592 -4.231 -3.788 1.00 88.00 88 ASP A C 1
ATOM 670 O O . ASP A 1 88 ? 14.853 -3.901 -4.947 1.00 88.00 88 ASP A O 1
ATOM 674 N N . PRO A 1 89 ? 14.777 -3.374 -2.767 1.00 86.19 89 PRO A N 1
ATOM 675 C CA . PRO A 1 89 ? 15.302 -2.022 -2.963 1.00 86.19 89 PRO A CA 1
ATOM 676 C C . PRO A 1 89 ? 16.669 -1.954 -3.661 1.00 86.19 89 PRO A C 1
ATOM 678 O O . PRO A 1 89 ? 17.011 -0.902 -4.200 1.00 86.19 89 PRO A O 1
ATOM 681 N N . ASN A 1 90 ? 17.443 -3.044 -3.650 1.00 89.06 90 ASN A N 1
ATOM 682 C CA . ASN A 1 90 ? 18.757 -3.141 -4.288 1.00 89.06 90 ASN A CA 1
ATOM 683 C C . ASN A 1 90 ? 18.720 -3.787 -5.681 1.00 89.06 90 ASN A C 1
ATOM 685 O O . ASN A 1 90 ? 19.760 -3.877 -6.338 1.00 89.06 90 ASN A O 1
ATOM 689 N N . ASP A 1 91 ? 17.556 -4.242 -6.142 1.00 92.44 91 ASP A N 1
ATOM 690 C CA . ASP A 1 91 ? 17.418 -4.900 -7.437 1.00 92.44 91 ASP A CA 1
ATOM 691 C C . ASP A 1 91 ? 17.210 -3.885 -8.566 1.00 92.44 91 ASP A C 1
ATOM 693 O O . ASP A 1 91 ? 16.543 -2.856 -8.433 1.00 92.44 91 ASP A O 1
ATOM 697 N N . PHE A 1 92 ? 17.734 -4.225 -9.737 1.00 95.69 92 PHE A N 1
ATOM 698 C CA . PHE A 1 92 ? 17.514 -3.481 -10.970 1.00 95.69 92 PHE A CA 1
ATOM 699 C C . PHE A 1 92 ? 16.398 -4.148 -11.775 1.00 95.69 92 PHE A C 1
ATOM 701 O O . PHE A 1 92 ? 16.289 -5.378 -11.807 1.00 95.69 92 PHE A O 1
ATOM 708 N N . LEU A 1 93 ? 15.626 -3.345 -12.510 1.00 96.88 93 LEU A N 1
ATOM 709 C CA . LEU A 1 93 ? 14.705 -3.842 -13.534 1.00 96.88 93 LEU A CA 1
ATOM 710 C C . LEU A 1 93 ? 15.018 -3.222 -14.883 1.00 96.88 93 LEU A C 1
ATOM 712 O O . LEU A 1 93 ? 15.267 -2.020 -14.998 1.00 96.88 93 LEU A O 1
ATOM 716 N N . ALA A 1 94 ? 14.910 -4.044 -15.915 1.00 96.56 94 ALA A N 1
ATOM 717 C CA . ALA A 1 94 ? 15.021 -3.621 -17.294 1.00 96.56 94 ALA A CA 1
ATOM 718 C C . ALA A 1 94 ? 13.931 -4.263 -18.154 1.00 96.56 94 ALA A C 1
ATOM 720 O O . ALA A 1 94 ? 13.324 -5.266 -17.778 1.00 96.56 94 ALA A O 1
ATOM 721 N N . VAL A 1 95 ? 13.687 -3.684 -19.325 1.00 96.44 95 VAL A N 1
ATOM 722 C CA . VAL A 1 95 ? 12.760 -4.221 -20.320 1.00 96.44 95 VAL A CA 1
ATOM 723 C C . VAL A 1 95 ? 13.375 -4.202 -21.712 1.00 96.44 95 VAL A C 1
ATOM 725 O O . VAL A 1 95 ? 14.213 -3.362 -22.030 1.00 96.44 95 VAL A O 1
ATOM 728 N N . SER A 1 96 ? 12.895 -5.091 -22.569 1.00 95.69 96 SER A N 1
ATOM 729 C CA . SER A 1 96 ? 13.044 -4.966 -24.020 1.00 95.69 96 SER A CA 1
ATOM 730 C C . SER A 1 96 ? 11.670 -5.060 -24.647 1.00 95.69 96 SER A C 1
ATOM 732 O O . SER A 1 96 ? 10.860 -5.888 -24.222 1.00 95.69 96 SER A O 1
ATOM 734 N N . TYR A 1 97 ? 11.398 -4.237 -25.655 1.00 95.44 97 TYR A N 1
ATOM 735 C CA . TYR A 1 97 ? 10.116 -4.289 -26.344 1.00 95.44 97 TYR A CA 1
ATOM 736 C C . TYR A 1 97 ? 10.217 -4.033 -27.850 1.00 95.44 97 TYR A C 1
ATOM 738 O O . TYR A 1 97 ? 11.166 -3.418 -28.337 1.00 95.44 97 TYR A O 1
ATOM 746 N N . VAL A 1 98 ? 9.227 -4.531 -28.591 1.00 95.06 98 VAL A N 1
ATOM 747 C CA . VAL A 1 98 ? 8.993 -4.190 -30.000 1.00 95.06 98 VAL A CA 1
ATOM 748 C C . VAL A 1 98 ? 7.667 -3.447 -30.075 1.00 95.06 98 VAL A C 1
ATOM 750 O O . VAL A 1 98 ? 6.634 -3.989 -29.675 1.00 95.06 98 VAL A O 1
ATOM 753 N N . ALA A 1 99 ? 7.704 -2.204 -30.543 1.00 92.56 99 ALA A N 1
ATOM 754 C CA . ALA A 1 99 ? 6.525 -1.384 -30.776 1.00 92.56 99 ALA A CA 1
ATOM 755 C C . ALA A 1 99 ? 5.714 -1.897 -31.977 1.00 92.56 99 ALA A C 1
ATOM 757 O O . ALA A 1 99 ? 6.191 -2.695 -32.788 1.00 92.56 99 ALA A O 1
ATOM 758 N N . GLY A 1 100 ? 4.468 -1.449 -32.097 1.00 88.81 100 GLY A N 1
ATOM 759 C CA . GLY A 1 100 ? 3.546 -1.875 -33.146 1.00 88.81 100 GLY A CA 1
ATOM 760 C C . GLY A 1 100 ? 3.972 -1.505 -34.567 1.00 88.81 100 GLY A C 1
ATOM 761 O O . GLY A 1 100 ? 3.523 -2.147 -35.511 1.00 88.81 100 GLY A O 1
ATOM 762 N N . ASP A 1 101 ? 4.855 -0.521 -34.730 1.00 90.69 101 ASP A N 1
ATOM 763 C CA . ASP A 1 101 ? 5.492 -0.175 -36.008 1.00 90.69 101 ASP A CA 1
ATOM 764 C C . ASP A 1 101 ? 6.764 -0.996 -36.312 1.00 90.69 101 ASP A C 1
ATOM 766 O O . ASP A 1 101 ? 7.382 -0.811 -37.358 1.00 90.69 101 ASP A O 1
ATOM 770 N N . GLY A 1 102 ? 7.162 -1.903 -35.413 1.00 90.50 102 GLY A N 1
ATOM 771 C CA . GLY A 1 102 ? 8.388 -2.694 -35.512 1.00 90.50 102 GLY A CA 1
ATOM 772 C C . GLY A 1 102 ? 9.618 -2.042 -34.875 1.00 90.50 102 GLY A C 1
ATOM 773 O O . GLY A 1 102 ? 10.670 -2.686 -34.821 1.00 90.50 102 GLY A O 1
ATOM 774 N N . THR A 1 103 ? 9.510 -0.813 -34.352 1.00 90.50 103 THR A N 1
ATOM 775 C CA . THR A 1 103 ? 10.600 -0.148 -33.631 1.00 90.50 103 THR A CA 1
ATOM 776 C C . THR A 1 103 ? 10.995 -0.986 -32.422 1.00 90.50 103 THR A C 1
ATOM 778 O O . THR A 1 103 ? 10.174 -1.315 -31.565 1.00 90.50 103 THR A O 1
ATOM 781 N N . ARG A 1 104 ? 12.274 -1.356 -32.352 1.00 91.69 104 ARG A N 1
ATOM 782 C CA . ARG A 1 104 ? 12.815 -2.186 -31.278 1.00 91.69 104 ARG A CA 1
ATOM 783 C C . ARG A 1 104 ? 13.548 -1.324 -30.257 1.00 91.69 104 ARG A C 1
ATOM 785 O O . ARG A 1 104 ? 14.412 -0.534 -30.623 1.00 91.69 104 ARG A O 1
ATOM 792 N N . VAL A 1 105 ? 13.252 -1.549 -28.980 1.00 92.00 105 VAL A N 1
ATOM 793 C CA . VAL A 1 105 ? 13.970 -0.968 -27.845 1.00 92.00 105 VAL A CA 1
ATOM 794 C C . VAL A 1 105 ? 14.676 -2.075 -27.073 1.00 92.00 105 VAL A C 1
ATOM 796 O O . VAL A 1 105 ? 14.042 -3.020 -26.595 1.00 92.00 105 VAL A O 1
ATOM 799 N N . GLY A 1 106 ? 15.999 -1.947 -26.972 1.00 90.50 106 GLY A N 1
ATOM 800 C CA . GLY A 1 106 ? 16.874 -2.993 -26.455 1.00 90.50 106 GLY A CA 1
ATOM 801 C C . GLY A 1 106 ? 17.006 -4.190 -27.403 1.00 90.50 106 GLY A C 1
ATOM 802 O O . GLY A 1 106 ? 16.569 -4.193 -28.553 1.00 90.50 106 GLY A O 1
ATOM 803 N N . THR A 1 107 ? 17.633 -5.239 -26.900 1.00 91.31 107 THR A N 1
ATOM 804 C CA . THR A 1 107 ? 17.875 -6.515 -27.576 1.00 91.31 107 THR A CA 1
ATOM 805 C C . THR A 1 107 ? 16.967 -7.600 -26.999 1.00 91.31 107 THR A C 1
ATOM 807 O O . THR A 1 107 ? 16.402 -7.452 -25.916 1.00 91.31 107 THR A O 1
ATOM 810 N N . PHE A 1 108 ? 16.776 -8.692 -27.740 1.00 90.06 108 PHE A N 1
ATOM 811 C CA . PHE A 1 108 ? 15.923 -9.823 -27.344 1.00 90.06 108 PHE A CA 1
ATOM 812 C C . PHE A 1 108 ? 16.729 -11.125 -27.298 1.00 90.06 108 PHE A C 1
ATOM 814 O O . PHE A 1 108 ? 16.401 -12.075 -28.018 1.00 90.06 108 PHE A O 1
ATOM 821 N N . PRO A 1 109 ? 17.800 -11.187 -26.495 1.00 76.75 109 PRO A N 1
ATOM 822 C CA . PRO A 1 109 ? 18.638 -12.370 -26.467 1.00 76.75 109 PRO A CA 1
ATOM 823 C C . PRO A 1 109 ? 17.824 -13.575 -25.975 1.00 76.75 109 PRO A C 1
ATOM 825 O O . PRO A 1 109 ? 16.999 -13.470 -25.064 1.00 76.75 109 PRO A O 1
ATOM 828 N N . ALA A 1 110 ? 17.974 -14.706 -26.663 1.00 69.44 110 ALA A N 1
ATOM 829 C CA . ALA A 1 110 ? 17.299 -15.963 -26.325 1.00 69.44 110 ALA A CA 1
ATOM 830 C C . ALA A 1 110 ? 18.170 -16.877 -25.445 1.00 69.44 110 ALA A C 1
ATOM 832 O O . ALA A 1 110 ? 17.651 -17.770 -24.784 1.00 69.44 110 ALA A O 1
ATOM 833 N N . SER A 1 111 ? 19.480 -16.637 -25.436 1.00 77.75 111 SER A N 1
ATOM 834 C CA . SER A 1 111 ? 20.495 -17.329 -24.646 1.00 77.75 111 SER A CA 1
ATOM 835 C C . SER A 1 111 ? 21.593 -16.335 -24.285 1.00 77.75 111 SER A C 1
ATOM 837 O O . SER A 1 111 ? 21.794 -15.365 -25.020 1.00 77.75 111 SER A O 1
ATOM 839 N N . ASP A 1 112 ? 22.310 -16.585 -23.192 1.00 82.56 112 ASP A N 1
ATOM 840 C CA . ASP A 1 112 ? 23.450 -15.754 -22.815 1.00 82.56 112 ASP A CA 1
ATOM 841 C C . ASP A 1 112 ? 24.564 -15.844 -23.865 1.00 82.56 112 ASP A C 1
ATOM 843 O O . ASP A 1 112 ? 24.969 -16.934 -24.278 1.00 82.56 112 ASP A O 1
ATOM 847 N N . ASN A 1 113 ? 25.046 -14.686 -24.300 1.00 82.12 113 ASN A N 1
ATOM 848 C CA . ASN A 1 113 ? 26.223 -14.564 -25.140 1.00 82.12 113 ASN A CA 1
ATOM 849 C C . ASN A 1 113 ? 26.990 -13.308 -24.706 1.00 82.12 113 ASN A C 1
ATOM 851 O O . ASN A 1 113 ? 26.764 -12.228 -25.238 1.00 82.12 113 ASN A O 1
ATOM 855 N N . PRO A 1 114 ? 27.935 -13.423 -23.763 1.00 76.69 114 PRO A N 1
ATOM 856 C CA . PRO A 1 114 ? 28.684 -12.267 -23.268 1.00 76.69 114 PRO A CA 1
ATOM 857 C C . PRO A 1 114 ? 29.496 -11.522 -24.343 1.00 76.69 114 PRO A C 1
ATOM 859 O O . PRO A 1 114 ? 29.945 -10.404 -24.105 1.00 76.69 114 PRO A O 1
ATOM 862 N N . ALA A 1 115 ? 29.710 -12.133 -25.517 1.00 76.75 115 ALA A N 1
ATOM 863 C CA . ALA A 1 115 ? 30.363 -11.494 -26.655 1.00 76.75 115 ALA A CA 1
ATOM 864 C C . ALA A 1 115 ? 29.398 -10.670 -27.531 1.00 76.75 115 ALA A C 1
ATOM 866 O O . ALA A 1 115 ? 29.869 -9.847 -28.319 1.00 76.75 115 ALA A O 1
ATOM 867 N N . SER A 1 116 ? 28.072 -10.860 -27.430 1.00 73.06 116 SER A N 1
ATOM 868 C CA . SER A 1 116 ? 27.116 -9.933 -28.041 1.00 73.06 116 SER A CA 1
ATOM 869 C C . SER A 1 116 ? 27.009 -8.672 -27.192 1.00 73.06 116 SER A C 1
ATOM 871 O O . SER A 1 116 ? 26.853 -8.720 -25.976 1.00 73.06 116 SER A O 1
ATOM 873 N N . ALA A 1 117 ? 27.098 -7.511 -27.844 1.00 83.50 117 ALA A N 1
ATOM 874 C CA . ALA A 1 117 ? 26.873 -6.213 -27.214 1.00 83.50 117 ALA A CA 1
ATOM 875 C C . ALA A 1 117 ? 25.368 -5.986 -26.976 1.00 83.50 117 ALA A C 1
ATOM 877 O O . ALA A 1 117 ? 24.756 -5.084 -27.554 1.00 83.50 117 ALA A O 1
ATOM 878 N N . ASP A 1 118 ? 24.759 -6.853 -26.168 1.00 91.56 118 ASP A N 1
ATOM 879 C CA . ASP A 1 118 ? 23.342 -6.797 -25.846 1.00 91.56 118 ASP A CA 1
ATOM 880 C C . ASP A 1 118 ? 23.040 -5.627 -24.905 1.00 91.56 118 ASP A C 1
ATOM 882 O O . ASP A 1 118 ? 23.792 -5.292 -23.984 1.00 91.56 118 ASP A O 1
ATOM 886 N N . SER A 1 119 ? 21.902 -4.987 -25.154 1.00 93.19 119 SER A N 1
ATOM 887 C CA . SER A 1 119 ? 21.406 -3.857 -24.368 1.00 93.19 119 SER A CA 1
ATOM 888 C C . SER A 1 119 ? 19.942 -4.042 -24.003 1.00 93.19 119 SER A C 1
ATOM 890 O O . SER A 1 119 ? 19.173 -4.629 -24.763 1.00 93.19 119 SER A O 1
ATOM 892 N N . VAL A 1 120 ? 19.544 -3.533 -22.844 1.00 94.75 120 VAL A N 1
ATOM 893 C CA . VAL A 1 120 ? 18.159 -3.537 -22.352 1.00 94.75 120 VAL A CA 1
ATOM 894 C C . VAL A 1 120 ? 17.799 -2.137 -21.856 1.00 94.75 120 VAL A C 1
ATOM 896 O O . VAL A 1 120 ? 18.670 -1.400 -21.393 1.00 94.75 120 VAL A O 1
ATOM 899 N N . LEU A 1 121 ? 16.529 -1.737 -21.956 1.00 95.31 121 LEU A N 1
ATOM 900 C CA . LEU A 1 121 ? 16.078 -0.454 -21.414 1.00 95.31 121 LEU A CA 1
ATOM 901 C C . LEU A 1 121 ? 16.009 -0.558 -19.893 1.00 95.31 121 LEU A C 1
ATOM 903 O O . LEU A 1 121 ? 15.172 -1.281 -19.359 1.00 95.31 121 LEU A O 1
ATOM 907 N N . LEU A 1 122 ? 16.856 0.190 -19.194 1.00 96.38 122 LEU A N 1
ATOM 908 C CA . LEU A 1 122 ? 16.835 0.249 -17.738 1.00 96.38 122 LEU A CA 1
ATOM 909 C C . LEU A 1 122 ? 15.582 1.007 -17.272 1.00 96.38 122 LEU A C 1
ATOM 911 O O . LEU A 1 122 ? 15.389 2.169 -17.634 1.00 96.38 122 LEU A O 1
ATOM 915 N N . VAL A 1 123 ? 14.726 0.366 -16.471 1.00 95.94 123 VAL A N 1
ATOM 916 C CA . VAL A 1 123 ? 13.483 0.977 -15.962 1.00 95.94 123 VAL A CA 1
ATOM 917 C C . VAL A 1 123 ? 13.502 1.221 -14.460 1.00 95.94 123 VAL A C 1
ATOM 919 O O . VAL A 1 123 ? 12.887 2.183 -14.017 1.00 95.94 123 VAL A O 1
ATOM 922 N N . VAL A 1 124 ? 14.259 0.438 -13.688 1.00 94.94 124 VAL A N 1
ATOM 923 C CA . VAL A 1 124 ? 14.509 0.693 -12.262 1.00 94.94 124 VAL A CA 1
ATOM 924 C C . VAL A 1 124 ? 16.000 0.591 -11.984 1.00 94.94 124 VAL A C 1
ATOM 926 O O . VAL A 1 124 ? 16.645 -0.385 -12.365 1.00 94.94 124 VAL A O 1
ATOM 929 N N . GLU A 1 125 ? 16.522 1.605 -11.298 1.00 93.19 125 GLU A N 1
ATOM 930 C CA . GLU A 1 125 ? 17.875 1.628 -10.751 1.00 93.19 125 GLU A CA 1
ATOM 931 C C . GLU A 1 125 ? 17.783 1.949 -9.247 1.00 93.19 125 GLU A C 1
ATOM 933 O O . GLU A 1 125 ? 17.155 2.960 -8.903 1.00 93.19 125 GLU A O 1
ATOM 938 N N . PRO A 1 126 ? 18.374 1.122 -8.366 1.00 91.44 126 PRO A N 1
ATOM 939 C CA . PRO A 1 126 ? 18.382 1.331 -6.920 1.00 91.44 126 PRO A CA 1
ATOM 940 C C . PRO A 1 126 ? 18.870 2.716 -6.498 1.00 91.44 126 PRO A C 1
ATOM 942 O O . PRO A 1 126 ? 19.788 3.280 -7.095 1.00 91.44 126 PRO A O 1
ATOM 945 N N . SER A 1 127 ? 18.286 3.247 -5.422 1.00 88.94 127 SER A N 1
ATOM 946 C CA . SER A 1 127 ? 18.734 4.483 -4.758 1.00 88.94 127 SER A CA 1
ATOM 947 C C . SER A 1 127 ? 18.866 5.710 -5.676 1.00 88.94 127 SER A C 1
ATOM 949 O O . SER A 1 127 ? 19.671 6.607 -5.419 1.00 88.94 127 SER A O 1
ATOM 951 N N . ARG A 1 128 ? 18.066 5.784 -6.749 1.00 89.19 128 ARG A N 1
ATOM 952 C CA . ARG A 1 128 ? 18.013 6.944 -7.653 1.00 89.19 128 ARG A CA 1
ATOM 953 C C . ARG A 1 128 ? 16.860 7.894 -7.341 1.00 89.19 128 ARG A C 1
ATOM 955 O O . ARG A 1 128 ? 15.802 7.488 -6.859 1.00 89.19 128 ARG A O 1
ATOM 962 N N . GLY A 1 129 ? 17.094 9.176 -7.619 1.00 89.31 129 GLY A N 1
ATOM 963 C CA . GLY A 1 129 ? 16.138 10.264 -7.438 1.00 89.31 129 GLY A CA 1
ATOM 964 C C . GLY A 1 129 ? 15.454 10.717 -8.732 1.00 89.31 129 GLY A C 1
ATOM 965 O O . GLY A 1 129 ? 15.651 10.112 -9.781 1.00 89.31 129 GLY A O 1
ATOM 966 N N . PRO A 1 130 ? 14.637 11.784 -8.681 1.00 89.06 130 PRO A N 1
ATOM 967 C CA . PRO A 1 130 ? 13.819 12.248 -9.814 1.00 89.06 130 PRO A CA 1
ATOM 968 C C . PRO A 1 130 ? 14.578 12.787 -11.036 1.00 89.06 130 PRO A C 1
ATOM 970 O O . PRO A 1 130 ? 13.970 13.013 -12.088 1.00 89.06 130 PRO A O 1
ATOM 973 N N . ASP A 1 131 ? 15.879 13.036 -10.895 1.00 87.88 131 ASP A N 1
ATOM 974 C CA . ASP A 1 131 ? 16.804 13.392 -11.973 1.00 87.88 131 ASP A CA 1
ATOM 975 C C . ASP A 1 131 ? 17.077 12.202 -12.913 1.00 87.88 131 ASP A C 1
ATOM 977 O O . ASP A 1 131 ? 17.290 12.376 -14.119 1.00 87.88 131 ASP A O 1
ATOM 981 N N . ALA A 1 132 ? 16.989 10.982 -12.381 1.00 91.00 132 ALA A N 1
ATOM 982 C CA . ALA A 1 132 ? 17.084 9.751 -13.144 1.00 91.00 132 ALA A CA 1
ATOM 983 C C . ALA A 1 132 ? 15.819 9.493 -13.980 1.00 91.00 132 ALA A C 1
ATOM 985 O O . ALA A 1 132 ? 14.687 9.583 -13.498 1.00 91.00 132 ALA A O 1
ATOM 986 N N . GLY A 1 133 ? 16.007 9.074 -15.234 1.00 90.25 133 GLY A N 1
ATOM 987 C CA . GLY A 1 133 ? 14.916 8.630 -16.100 1.00 90.25 133 GLY A CA 1
ATOM 988 C C . GLY A 1 133 ? 14.189 7.409 -15.533 1.00 90.25 133 GLY A C 1
ATOM 989 O O . GLY A 1 133 ? 12.969 7.313 -15.656 1.00 90.25 133 GLY A O 1
ATOM 990 N N . THR A 1 134 ? 14.914 6.520 -14.847 1.00 92.94 134 THR A N 1
ATOM 991 C CA . THR A 1 134 ? 14.352 5.332 -14.179 1.00 92.94 134 THR A CA 1
ATOM 992 C C . THR A 1 134 ? 13.345 5.666 -13.083 1.00 92.94 134 THR A C 1
ATOM 994 O O . THR A 1 134 ? 12.368 4.944 -12.901 1.00 92.94 134 THR A O 1
ATOM 997 N N . PHE A 1 135 ? 13.506 6.797 -12.389 1.00 91.25 135 PHE A N 1
ATOM 998 C CA . PHE A 1 135 ? 12.605 7.178 -11.301 1.00 91.25 135 PHE A CA 1
ATOM 999 C C . PHE A 1 135 ? 11.160 7.377 -11.776 1.00 91.25 135 PHE A C 1
ATOM 1001 O O . PHE A 1 135 ? 10.222 7.129 -11.017 1.00 91.25 135 PHE A O 1
ATOM 1008 N N . ARG A 1 136 ? 10.968 7.790 -13.034 1.00 88.88 136 ARG A N 1
ATOM 1009 C CA . ARG A 1 136 ? 9.655 8.131 -13.604 1.00 88.88 136 ARG A CA 1
ATOM 1010 C C . ARG A 1 136 ? 8.850 6.925 -14.092 1.00 88.88 136 ARG A C 1
ATOM 1012 O O . ARG A 1 136 ? 7.660 7.079 -14.342 1.00 88.88 136 ARG A O 1
ATOM 1019 N N . HIS A 1 137 ? 9.467 5.749 -14.216 1.00 92.31 137 HIS A N 1
ATOM 1020 C CA . HIS A 1 137 ? 8.782 4.536 -14.687 1.00 92.31 137 HIS A CA 1
ATOM 1021 C C . HIS A 1 137 ? 7.929 3.870 -13.604 1.00 92.31 137 HIS A C 1
ATOM 1023 O O . HIS A 1 137 ? 6.979 3.158 -13.919 1.00 92.31 137 HIS A O 1
ATOM 1029 N N . ALA A 1 138 ? 8.234 4.110 -12.326 1.00 92.06 138 ALA A N 1
ATOM 1030 C CA . ALA A 1 138 ? 7.445 3.574 -11.224 1.00 92.06 138 ALA A CA 1
ATOM 1031 C C . ALA A 1 138 ? 6.120 4.338 -11.055 1.00 92.06 138 ALA A C 1
ATOM 1033 O O . ALA A 1 138 ? 6.095 5.551 -10.825 1.00 92.06 138 ALA A O 1
ATOM 1034 N N . MET A 1 139 ? 5.013 3.600 -11.115 1.00 94.12 139 MET A N 1
ATOM 1035 C CA . MET A 1 139 ? 3.667 4.105 -10.850 1.00 94.12 139 MET A CA 1
ATOM 1036 C C . MET A 1 139 ? 3.457 4.230 -9.340 1.00 94.12 139 MET A C 1
ATOM 1038 O O . MET A 1 139 ? 3.586 3.253 -8.606 1.00 94.12 139 MET A O 1
ATOM 1042 N N . ARG A 1 140 ? 3.149 5.440 -8.867 1.00 93.00 140 ARG A N 1
ATOM 1043 C CA . ARG A 1 140 ? 3.058 5.778 -7.432 1.00 93.00 140 ARG A CA 1
ATOM 1044 C C . ARG A 1 140 ? 1.650 6.166 -6.988 1.00 93.00 140 ARG A C 1
ATOM 1046 O O . ARG A 1 140 ? 1.467 6.773 -5.943 1.00 93.00 140 ARG A O 1
ATOM 1053 N N . GLN A 1 141 ? 0.657 5.833 -7.796 1.00 95.12 141 GLN A N 1
ATOM 1054 C CA . GLN A 1 141 ? -0.751 6.160 -7.590 1.00 95.12 141 GLN A CA 1
ATOM 1055 C C . GLN A 1 141 ? -1.607 4.916 -7.277 1.00 95.12 141 GLN A C 1
ATOM 1057 O O . GLN A 1 141 ? -2.828 4.937 -7.417 1.00 95.12 141 GLN A O 1
ATOM 1062 N N . ILE A 1 142 ? -0.964 3.806 -6.908 1.00 96.25 142 ILE A N 1
ATOM 1063 C CA . ILE A 1 142 ? -1.591 2.496 -6.713 1.00 96.25 142 ILE A CA 1
ATOM 1064 C C . ILE A 1 142 ? -1.309 2.044 -5.282 1.00 96.25 142 ILE A C 1
ATOM 1066 O O . ILE A 1 142 ? -0.153 1.999 -4.864 1.00 96.25 142 ILE A O 1
ATOM 1070 N N . TYR A 1 143 ? -2.354 1.701 -4.531 1.00 95.12 143 TYR A N 1
ATOM 1071 C CA . TYR A 1 143 ? -2.246 1.428 -3.099 1.00 95.12 143 TYR A CA 1
ATOM 1072 C C . TYR A 1 143 ? -2.865 0.092 -2.736 1.00 95.12 143 TYR A C 1
ATOM 1074 O O . TYR A 1 143 ? -4.029 -0.159 -3.035 1.00 95.12 143 TYR A O 1
ATOM 1082 N N . ARG A 1 144 ? -2.089 -0.758 -2.062 1.00 94.69 144 ARG A N 1
ATOM 1083 C CA . ARG A 1 144 ? -2.534 -2.078 -1.611 1.00 94.69 144 ARG A CA 1
ATOM 1084 C C . ARG A 1 144 ? -3.675 -1.955 -0.597 1.00 94.69 144 ARG A C 1
ATOM 1086 O O . ARG A 1 144 ? -3.590 -1.157 0.332 1.00 94.69 144 ARG A O 1
ATOM 1093 N N . VAL A 1 145 ? -4.701 -2.785 -0.760 1.00 93.38 145 VAL A N 1
ATOM 1094 C CA . VAL A 1 145 ? -5.835 -2.942 0.161 1.00 93.38 145 VAL A CA 1
ATOM 1095 C C . VAL A 1 145 ? -5.602 -4.151 1.061 1.00 93.38 145 VAL A C 1
ATOM 1097 O O . VAL A 1 145 ? -5.360 -3.997 2.254 1.00 93.38 145 VAL A O 1
ATOM 1100 N N . THR A 1 146 ? -5.665 -5.354 0.489 1.00 89.81 146 THR A N 1
ATOM 1101 C CA . THR A 1 146 ? -5.502 -6.636 1.190 1.00 89.81 146 THR A CA 1
ATOM 1102 C C . THR A 1 146 ? -5.308 -7.777 0.179 1.00 89.81 146 THR A C 1
ATOM 1104 O O . THR A 1 146 ? -5.223 -7.509 -1.020 1.00 89.81 146 THR A O 1
ATOM 1107 N N . GLY A 1 147 ? -5.216 -9.019 0.656 1.00 87.75 147 GLY A N 1
ATOM 1108 C CA . GLY A 1 147 ? -5.091 -10.235 -0.149 1.00 87.75 147 GLY A CA 1
ATOM 1109 C C . GLY A 1 147 ? -6.386 -10.702 -0.827 1.00 87.75 147 GLY A C 1
ATOM 1110 O O . GLY A 1 147 ? -7.390 -9.990 -0.893 1.00 87.75 147 GLY A O 1
ATOM 1111 N N . SER A 1 148 ? -6.357 -11.936 -1.337 1.00 83.81 148 SER A N 1
ATOM 1112 C CA . SER A 1 148 ? -7.438 -12.541 -2.132 1.00 83.81 148 SER A CA 1
ATOM 1113 C C . SER A 1 148 ? -8.707 -12.865 -1.341 1.00 83.81 148 SER A C 1
ATOM 1115 O O . SER A 1 148 ? -9.731 -13.202 -1.927 1.00 83.81 148 SER A O 1
ATOM 1117 N N . ASP A 1 149 ? -8.641 -12.791 -0.018 1.00 83.12 149 ASP A N 1
ATOM 1118 C CA . ASP A 1 149 ? -9.735 -13.034 0.918 1.00 83.12 149 ASP A CA 1
ATOM 1119 C C . ASP A 1 149 ? -10.720 -11.858 1.014 1.00 83.12 149 ASP A C 1
ATOM 1121 O O . ASP A 1 149 ? -11.761 -11.979 1.655 1.00 83.12 149 ASP A O 1
ATOM 1125 N N . LEU A 1 150 ? -10.451 -10.730 0.351 1.00 89.81 150 LEU A N 1
ATOM 1126 C CA . LEU A 1 150 ? -11.365 -9.591 0.294 1.00 89.81 150 LEU A CA 1
ATOM 1127 C C . LEU A 1 150 ? -12.735 -9.959 -0.297 1.00 89.81 150 LEU A C 1
ATOM 1129 O O . LEU A 1 150 ? -12.858 -10.278 -1.483 1.00 89.81 150 LEU A O 1
ATOM 1133 N N . ALA A 1 151 ? -13.805 -9.733 0.467 1.00 91.19 151 ALA A N 1
ATOM 1134 C CA . ALA A 1 151 ? -15.141 -9.655 -0.110 1.00 91.19 151 ALA A CA 1
ATOM 1135 C C . ALA A 1 151 ? -15.292 -8.312 -0.847 1.00 91.19 151 ALA A C 1
ATOM 1137 O O . ALA A 1 151 ? -15.607 -7.293 -0.230 1.00 91.19 151 ALA A O 1
ATOM 1138 N N . ARG A 1 152 ? -15.051 -8.291 -2.167 1.00 90.69 152 ARG A N 1
ATOM 1139 C CA . ARG A 1 152 ? -14.934 -7.058 -2.986 1.00 90.69 152 ARG A CA 1
ATOM 1140 C C . ARG A 1 152 ? -16.062 -6.042 -2.751 1.00 90.69 152 ARG A C 1
ATOM 1142 O O . ARG A 1 152 ? -15.791 -4.855 -2.621 1.00 90.69 152 ARG A O 1
ATOM 1149 N N . SER A 1 153 ? -17.312 -6.496 -2.640 1.00 90.62 153 SER A N 1
ATOM 1150 C CA . SER A 1 153 ? -18.483 -5.626 -2.439 1.00 90.62 153 SER A CA 1
ATOM 1151 C C . SER A 1 153 ? -18.553 -4.953 -1.063 1.00 90.62 153 SER A C 1
ATOM 1153 O O . SER A 1 153 ? -19.341 -4.032 -0.882 1.00 90.62 153 SER A O 1
ATOM 1155 N N . SER A 1 154 ? -17.774 -5.420 -0.084 1.00 93.56 154 SER A N 1
ATOM 1156 C CA . SER A 1 154 ? -17.716 -4.836 1.262 1.00 93.56 154 SER A CA 1
ATOM 1157 C C . SER A 1 154 ? -16.752 -3.655 1.371 1.00 93.56 154 SER A C 1
ATOM 1159 O O . SER A 1 154 ? -16.803 -2.932 2.364 1.00 93.56 154 SER A O 1
ATOM 1161 N N . LEU A 1 155 ? -15.866 -3.476 0.382 1.00 96.31 155 LEU A N 1
ATOM 1162 C CA . LEU A 1 155 ? -14.812 -2.475 0.438 1.00 96.31 155 LEU A CA 1
ATOM 1163 C C . LEU A 1 155 ? -15.400 -1.063 0.384 1.00 96.31 155 LEU A C 1
ATOM 1165 O O . LEU A 1 155 ? -15.995 -0.655 -0.612 1.00 96.31 155 LEU A O 1
ATOM 1169 N N . LYS A 1 156 ? -15.146 -0.295 1.438 1.00 97.31 156 LYS A N 1
ATOM 1170 C CA . LYS A 1 156 ? -15.343 1.150 1.490 1.00 97.31 156 LYS A CA 1
ATOM 1171 C C . LYS A 1 156 ? -13.984 1.832 1.528 1.00 97.31 156 LYS A C 1
ATOM 1173 O O . LYS A 1 156 ? -13.085 1.412 2.260 1.00 97.31 156 LYS A O 1
ATOM 1178 N N . VAL A 1 157 ? -13.858 2.903 0.754 1.00 98.12 157 VAL A N 1
ATOM 1179 C CA . VAL A 1 157 ? -12.646 3.718 0.657 1.00 98.12 157 VAL A CA 1
ATOM 1180 C C . VAL A 1 157 ? -13.025 5.169 0.900 1.00 98.12 157 VAL A C 1
ATOM 1182 O O . VAL A 1 157 ? -13.930 5.683 0.250 1.00 98.12 157 VAL A O 1
ATOM 1185 N N . ALA A 1 158 ? -12.305 5.835 1.798 1.00 97.00 158 ALA A N 1
ATOM 1186 C CA . ALA A 1 158 ? -12.388 7.277 1.989 1.00 97.00 158 ALA A CA 1
ATOM 1187 C C . ALA A 1 158 ? -10.996 7.903 1.880 1.00 97.00 158 ALA A C 1
ATOM 1189 O O . ALA A 1 158 ? -10.021 7.360 2.404 1.00 97.00 158 ALA A O 1
ATOM 1190 N N . VAL A 1 159 ? -10.907 9.058 1.220 1.00 97.00 159 VAL A N 1
ATOM 1191 C CA . VAL A 1 159 ? -9.686 9.872 1.163 1.00 97.00 159 VAL A CA 1
ATOM 1192 C C . VAL A 1 159 ? -9.891 11.095 2.043 1.00 97.00 159 VAL A C 1
ATOM 1194 O O . VAL A 1 159 ? -10.889 11.800 1.914 1.00 97.00 159 VAL A O 1
ATOM 1197 N N . VAL A 1 160 ? -8.955 11.329 2.955 1.00 95.62 160 VAL A N 1
ATOM 1198 C CA . VAL A 1 160 ? -9.082 12.316 4.022 1.00 95.62 160 VAL A CA 1
ATOM 1199 C C . VAL A 1 160 ? -7.873 13.242 4.031 1.00 95.62 160 VAL A C 1
ATOM 1201 O O . VAL A 1 160 ? -6.730 12.790 3.965 1.00 95.62 160 VAL A O 1
ATOM 1204 N N . VAL A 1 161 ? -8.130 14.539 4.183 1.00 94.12 161 VAL A N 1
ATOM 1205 C CA . VAL A 1 161 ? -7.123 15.571 4.461 1.00 94.12 161 VAL A CA 1
ATOM 1206 C C . VAL A 1 161 ? -7.562 16.312 5.715 1.00 94.12 161 VAL A C 1
ATOM 1208 O O . VAL A 1 161 ? -8.703 16.759 5.796 1.00 94.12 161 VAL A O 1
ATOM 1211 N N . ASN A 1 162 ? -6.686 16.424 6.718 1.00 90.12 162 ASN A N 1
ATOM 1212 C CA . ASN A 1 162 ? -6.994 17.094 7.992 1.00 90.12 162 ASN A CA 1
ATOM 1213 C C . ASN A 1 162 ? -8.325 16.636 8.624 1.00 90.12 162 ASN A C 1
ATOM 1215 O O . ASN A 1 162 ? -9.118 17.451 9.089 1.00 90.12 162 ASN A O 1
ATOM 1219 N N . ARG A 1 163 ? -8.574 15.317 8.634 1.00 90.06 163 ARG A N 1
ATOM 1220 C CA . ARG A 1 163 ? -9.807 14.680 9.147 1.00 90.06 163 ARG A CA 1
ATOM 1221 C C . ARG A 1 163 ? -11.095 15.009 8.368 1.00 90.06 163 ARG A C 1
ATOM 1223 O O . ARG A 1 163 ? -12.169 14.626 8.817 1.00 90.06 163 ARG A O 1
ATOM 1230 N N . SER A 1 164 ? -10.998 15.656 7.205 1.00 94.06 164 SER A N 1
ATOM 1231 C CA . SER A 1 164 ? -12.122 15.918 6.298 1.00 94.06 164 SER A CA 1
ATOM 1232 C C . SER A 1 164 ? -12.048 15.059 5.035 1.00 94.06 164 SER A C 1
ATOM 1234 O O . SER A 1 164 ? -11.006 14.989 4.385 1.00 94.06 164 SER A O 1
ATOM 1236 N N . GLU A 1 165 ? -13.176 14.461 4.649 1.00 95.38 165 GLU A N 1
ATOM 1237 C CA . GLU A 1 165 ? -13.351 13.776 3.356 1.00 95.38 165 GLU A CA 1
ATOM 1238 C C . GLU A 1 165 ? -13.643 14.736 2.198 1.00 95.38 165 GLU A C 1
ATOM 1240 O O . GLU A 1 165 ? -13.696 14.313 1.046 1.00 95.38 165 GLU A O 1
ATOM 1245 N N . ARG A 1 166 ? -13.832 16.028 2.486 1.00 94.75 166 ARG A N 1
ATOM 1246 C CA . ARG A 1 166 ? -14.095 17.062 1.482 1.00 94.75 166 ARG A CA 1
ATOM 1247 C C . ARG A 1 166 ? -12.977 18.102 1.438 1.00 94.75 166 ARG A C 1
ATOM 1249 O O . ARG A 1 166 ? -12.459 18.462 2.507 1.00 94.75 166 ARG A O 1
ATOM 1256 N N . PRO A 1 167 ? -12.634 18.619 0.247 1.00 92.12 167 PRO A N 1
ATOM 1257 C CA . PRO A 1 167 ? -11.834 19.827 0.129 1.00 92.12 167 PRO A CA 1
ATOM 1258 C C . PRO A 1 167 ? -12.509 21.021 0.828 1.00 92.12 167 PRO A C 1
ATOM 1260 O O . PRO A 1 167 ? -13.736 21.054 0.968 1.00 92.12 167 PRO A O 1
ATOM 1263 N N . PRO A 1 168 ? -11.739 22.030 1.268 1.00 88.19 168 PRO A N 1
ATOM 1264 C CA . PRO A 1 168 ? -12.301 23.258 1.814 1.00 88.19 168 PRO A CA 1
ATOM 1265 C C . PRO A 1 168 ? -13.187 23.952 0.776 1.00 88.19 168 PRO A C 1
ATOM 1267 O O . PRO A 1 168 ? -12.761 24.164 -0.355 1.00 88.19 168 PRO A O 1
ATOM 1270 N N . ASN A 1 169 ? -14.394 24.352 1.180 1.00 85.38 169 ASN A N 1
ATOM 1271 C CA . ASN A 1 169 ? -15.365 25.053 0.328 1.00 85.38 169 ASN A CA 1
ATOM 1272 C C . ASN A 1 169 ? -15.823 24.278 -0.925 1.00 85.38 169 ASN A C 1
ATOM 1274 O O . ASN A 1 169 ? -16.365 24.889 -1.843 1.00 85.38 169 ASN A O 1
ATOM 1278 N N . ASP A 1 170 ? -15.650 22.955 -0.955 1.00 86.69 170 ASP A N 1
ATOM 1279 C CA . ASP A 1 170 ? -16.159 22.087 -2.017 1.00 86.69 170 ASP A CA 1
ATOM 1280 C C . ASP A 1 170 ? -17.212 21.120 -1.451 1.00 86.69 170 ASP A C 1
ATOM 1282 O O . ASP A 1 170 ? -17.103 20.617 -0.329 1.00 86.69 170 ASP A O 1
ATOM 1286 N N . VAL A 1 171 ? -18.268 20.878 -2.226 1.00 88.88 171 VAL A N 1
ATOM 1287 C CA . VAL A 1 171 ? -19.313 19.893 -1.898 1.00 88.88 171 VAL A CA 1
ATOM 1288 C C . VAL A 1 171 ? -18.899 18.472 -2.290 1.00 88.88 171 VAL A C 1
ATOM 1290 O O . VAL A 1 171 ? -19.458 17.499 -1.766 1.00 88.88 171 VAL A O 1
ATOM 1293 N N . SER A 1 172 ? -17.912 18.369 -3.182 1.00 94.00 172 SER A N 1
ATOM 1294 C CA . SER A 1 172 ? -17.307 17.136 -3.668 1.00 94.00 172 SER A CA 1
ATOM 1295 C C . SER A 1 172 ? -16.500 16.447 -2.576 1.00 94.00 172 SER A C 1
ATOM 1297 O O . SER A 1 172 ? -15.965 17.088 -1.671 1.00 94.00 172 SER A O 1
ATOM 1299 N N . THR A 1 173 ? -16.396 15.125 -2.642 1.00 96.44 173 THR A N 1
ATOM 1300 C CA . THR A 1 173 ? -15.479 14.374 -1.777 1.00 96.44 173 THR A CA 1
ATOM 1301 C C . THR A 1 173 ? -14.106 14.300 -2.441 1.00 96.44 173 THR A C 1
ATOM 1303 O O . THR A 1 173 ? -13.986 14.345 -3.664 1.00 96.44 173 THR A O 1
ATOM 1306 N N . TRP A 1 174 ? -13.042 14.110 -1.662 1.00 96.88 174 TRP A N 1
ATOM 1307 C CA . TRP A 1 174 ? -11.731 13.774 -2.223 1.00 96.88 174 TRP A CA 1
ATOM 1308 C C . TRP A 1 174 ? -11.788 12.495 -3.063 1.00 96.88 174 TRP A C 1
ATOM 1310 O O . TRP A 1 174 ? -11.082 12.381 -4.061 1.00 96.88 174 TRP A O 1
ATOM 1320 N N . LEU A 1 175 ? -12.660 11.554 -2.691 1.00 97.62 175 LEU A N 1
ATOM 1321 C CA . LEU A 1 175 ? -12.896 10.327 -3.445 1.00 97.62 175 LEU A CA 1
ATOM 1322 C C . LEU A 1 175 ? -13.359 10.628 -4.881 1.00 97.62 175 LEU A C 1
ATOM 1324 O O . LEU A 1 175 ? -12.790 10.088 -5.831 1.00 97.62 175 LEU A O 1
ATOM 1328 N N . SER A 1 176 ? -14.342 11.516 -5.056 1.00 97.06 176 SER A N 1
ATOM 1329 C CA . SER A 1 176 ? -14.834 11.896 -6.383 1.00 97.06 176 SER A CA 1
ATOM 1330 C C . SER A 1 176 ? -13.866 12.802 -7.129 1.00 97.06 176 SER A C 1
ATOM 1332 O O . SER A 1 176 ? -13.649 12.599 -8.323 1.00 97.06 176 SER A O 1
ATOM 1334 N N . VAL A 1 177 ? -13.222 13.746 -6.433 1.00 95.62 177 VAL A N 1
ATOM 1335 C CA . VAL A 1 177 ? -12.185 14.618 -7.005 1.00 95.62 177 VAL A CA 1
ATOM 1336 C C . VAL A 1 177 ? -11.075 13.777 -7.630 1.00 95.62 177 VAL A C 1
ATOM 1338 O O . VAL A 1 177 ? -10.708 14.007 -8.777 1.00 95.62 177 VAL A O 1
ATOM 1341 N N . PHE A 1 178 ? -10.594 12.741 -6.940 1.00 96.81 178 PHE A N 1
ATOM 1342 C CA . PHE A 1 178 ? -9.568 11.843 -7.472 1.00 96.81 178 PHE A CA 1
ATOM 1343 C C . PHE A 1 178 ? -10.082 10.813 -8.491 1.00 96.81 178 PHE A C 1
ATOM 1345 O O . PHE A 1 178 ? -9.300 9.991 -8.967 1.00 96.81 178 PHE A O 1
ATOM 1352 N N . GLY A 1 179 ? -11.364 10.855 -8.866 1.00 96.31 179 GLY A N 1
ATOM 1353 C CA . GLY A 1 179 ? -11.956 9.948 -9.850 1.00 96.31 179 GLY A CA 1
ATOM 1354 C C . GLY A 1 179 ? -12.084 8.505 -9.357 1.00 96.31 179 GLY A C 1
ATOM 1355 O O . GLY A 1 179 ? -12.083 7.581 -10.173 1.00 96.31 179 GLY A O 1
ATOM 1356 N N . LEU A 1 180 ? -12.150 8.308 -8.038 1.00 97.88 180 LEU A N 1
ATOM 1357 C CA . LEU A 1 180 ? -12.285 6.998 -7.401 1.00 97.88 180 LEU A CA 1
ATOM 1358 C C . LEU A 1 180 ? -13.740 6.609 -7.115 1.00 97.88 180 LEU A C 1
ATOM 1360 O O . LEU A 1 180 ? -13.998 5.448 -6.802 1.00 97.88 180 LEU A O 1
ATOM 1364 N N . SER A 1 181 ? -14.674 7.559 -7.171 1.00 98.06 181 SER A N 1
ATOM 1365 C CA . SER A 1 181 ? -16.086 7.302 -6.895 1.00 98.06 181 SER A CA 1
ATOM 1366 C C . SER A 1 181 ? -16.852 6.850 -8.137 1.00 98.06 181 SER A C 1
ATOM 1368 O O . SER A 1 181 ? -16.452 7.137 -9.268 1.00 98.06 181 SER A O 1
ATOM 1370 N N . ILE A 1 182 ? -18.006 6.215 -7.931 1.00 97.25 182 ILE A N 1
ATOM 1371 C CA . ILE A 1 182 ? -18.957 5.989 -9.023 1.00 97.25 182 ILE A CA 1
ATOM 1372 C C . ILE A 1 182 ? -19.556 7.331 -9.497 1.00 97.25 182 ILE A C 1
ATOM 1374 O O . ILE A 1 182 ? -19.686 8.262 -8.697 1.00 97.25 182 ILE A O 1
ATOM 1378 N N . PRO A 1 183 ? -19.974 7.463 -10.772 1.00 94.62 183 PRO A N 1
ATOM 1379 C CA . PRO A 1 183 ? -20.504 8.729 -11.296 1.00 94.62 183 PRO A CA 1
ATOM 1380 C C . PRO A 1 183 ? -21.807 9.196 -10.636 1.00 94.62 183 PRO A C 1
ATOM 1382 O O . PRO A 1 183 ? -22.113 10.385 -10.638 1.00 94.62 183 PRO A O 1
ATOM 1385 N N . THR A 1 184 ? -22.596 8.260 -10.106 1.00 96.38 184 THR A N 1
ATOM 1386 C CA . THR A 1 184 ? -23.911 8.533 -9.511 1.00 96.38 184 THR A CA 1
ATOM 1387 C C . THR A 1 184 ? -23.849 8.896 -8.031 1.00 96.38 184 THR A C 1
ATOM 1389 O O . THR A 1 184 ? -24.826 9.420 -7.507 1.00 96.38 184 THR A O 1
ATOM 1392 N N . ASP A 1 185 ? -22.736 8.609 -7.350 1.00 96.75 185 ASP A N 1
ATOM 1393 C CA . ASP A 1 185 ? -22.555 8.888 -5.926 1.00 96.75 185 ASP A CA 1
ATOM 1394 C C . ASP A 1 185 ? -21.077 9.141 -5.607 1.00 96.75 185 ASP A C 1
ATOM 1396 O O . ASP A 1 185 ? -20.235 8.243 -5.639 1.00 96.75 185 ASP A O 1
ATOM 1400 N N . GLN A 1 186 ? -20.777 10.388 -5.252 1.00 96.12 186 GLN A N 1
ATOM 1401 C CA . GLN A 1 186 ? -19.436 10.850 -4.907 1.00 96.12 186 GLN A CA 1
ATOM 1402 C C . GLN A 1 186 ? -18.856 10.222 -3.630 1.00 96.12 186 GLN A C 1
ATOM 1404 O O . GLN A 1 186 ? -17.649 10.291 -3.409 1.00 96.12 186 GLN A O 1
ATOM 1409 N N . SER A 1 187 ? -19.681 9.626 -2.772 1.00 94.75 187 SER A N 1
ATOM 1410 C CA . SER A 1 187 ? -19.239 9.017 -1.512 1.00 94.75 187 SER A CA 1
ATOM 1411 C C . SER A 1 187 ? -18.980 7.513 -1.637 1.00 94.75 187 SER A C 1
ATOM 1413 O O . SER A 1 187 ? -18.520 6.891 -0.682 1.00 94.75 187 SER A O 1
ATOM 1415 N N . VAL A 1 188 ? -19.281 6.911 -2.792 1.00 97.12 188 VAL A N 1
ATOM 1416 C CA . VAL A 1 188 ? -19.187 5.462 -3.004 1.00 97.12 188 VAL A CA 1
ATOM 1417 C C . VAL A 1 188 ? -18.023 5.146 -3.930 1.00 97.12 188 VAL A C 1
ATOM 1419 O O . VAL A 1 188 ? -17.961 5.636 -5.054 1.00 97.12 188 VAL A O 1
ATOM 1422 N N . PHE A 1 189 ? -17.108 4.299 -3.459 1.00 98.25 189 PHE A N 1
ATOM 1423 C CA . PHE A 1 189 ? -15.954 3.841 -4.227 1.00 98.25 189 PHE A CA 1
ATOM 1424 C C . PHE A 1 189 ? -16.374 2.968 -5.416 1.00 98.25 189 PHE A C 1
ATOM 1426 O O . PHE A 1 189 ? -17.202 2.067 -5.281 1.00 98.25 189 PHE A O 1
ATOM 1433 N N . ASP A 1 190 ? -15.776 3.213 -6.581 1.00 97.50 190 ASP A N 1
ATOM 1434 C CA . ASP A 1 190 ? -16.004 2.436 -7.797 1.00 97.50 190 ASP A CA 1
ATOM 1435 C C . ASP A 1 190 ? -15.154 1.159 -7.796 1.00 97.50 190 ASP A C 1
ATOM 1437 O O . ASP A 1 190 ? -14.114 1.056 -8.450 1.00 97.50 190 ASP A O 1
ATOM 1441 N N . THR A 1 191 ? -15.605 0.158 -7.046 1.00 95.94 191 THR A N 1
ATOM 1442 C CA . THR A 1 191 ? -14.930 -1.143 -6.934 1.00 95.94 191 THR A CA 1
ATOM 1443 C C . THR A 1 191 ? -14.729 -1.836 -8.288 1.00 95.94 191 THR A C 1
ATOM 1445 O O . THR A 1 191 ? -13.759 -2.573 -8.469 1.00 95.94 191 THR A O 1
ATOM 1448 N N . ASP A 1 192 ? -15.597 -1.608 -9.272 1.00 94.88 192 ASP A N 1
ATOM 1449 C CA . ASP A 1 192 ? -15.529 -2.311 -10.556 1.00 94.88 192 ASP A CA 1
ATOM 1450 C C . ASP A 1 192 ? -14.504 -1.714 -11.524 1.00 94.88 192 ASP A C 1
ATOM 1452 O O . ASP A 1 192 ? -13.961 -2.441 -12.368 1.00 94.88 192 ASP A O 1
ATOM 1456 N N . ASN A 1 193 ? -14.229 -0.411 -11.418 1.00 95.25 193 ASN A N 1
ATOM 1457 C CA . ASN A 1 193 ? -13.276 0.281 -12.287 1.00 95.25 193 ASN A CA 1
ATOM 1458 C C . ASN A 1 193 ? -11.988 0.718 -11.574 1.00 95.25 193 ASN A C 1
ATOM 1460 O O . ASN A 1 193 ? -11.001 0.983 -12.261 1.00 95.25 193 ASN A O 1
ATOM 1464 N N . ARG A 1 194 ? -11.972 0.789 -10.235 1.00 97.25 194 ARG A N 1
ATOM 1465 C CA . ARG A 1 194 ? -10.862 1.351 -9.439 1.00 97.25 194 ARG A CA 1
ATOM 1466 C C . ARG A 1 194 ? -10.212 0.369 -8.467 1.00 97.25 194 ARG A C 1
ATOM 1468 O O . ARG A 1 194 ? -9.186 0.717 -7.886 1.00 97.25 194 ARG A O 1
ATOM 1475 N N . LEU A 1 195 ? -10.747 -0.847 -8.322 1.00 97.56 195 LEU A N 1
ATOM 1476 C CA . LEU A 1 195 ? -10.088 -1.944 -7.607 1.00 97.56 195 LEU A CA 1
ATOM 1477 C C . LEU A 1 195 ? -9.416 -2.901 -8.600 1.00 97.56 195 LEU A C 1
ATOM 1479 O O . LEU A 1 195 ? -10.088 -3.672 -9.288 1.00 97.56 195 LEU A O 1
ATOM 1483 N N . PHE A 1 196 ? -8.089 -2.863 -8.657 1.00 97.19 196 PHE A N 1
ATOM 1484 C CA . PHE A 1 196 ? -7.275 -3.786 -9.446 1.00 97.19 196 PHE A CA 1
ATOM 1485 C C . PHE A 1 196 ? -6.847 -4.997 -8.592 1.00 97.19 196 PHE A C 1
ATOM 1487 O O . PHE A 1 196 ? -6.515 -4.790 -7.429 1.00 97.19 196 PHE A O 1
ATOM 1494 N N . PRO A 1 197 ? -6.794 -6.234 -9.118 1.00 96.75 197 PRO A N 1
ATOM 1495 C CA . PRO A 1 197 ? -7.300 -6.667 -10.419 1.00 96.75 197 PRO A CA 1
ATOM 1496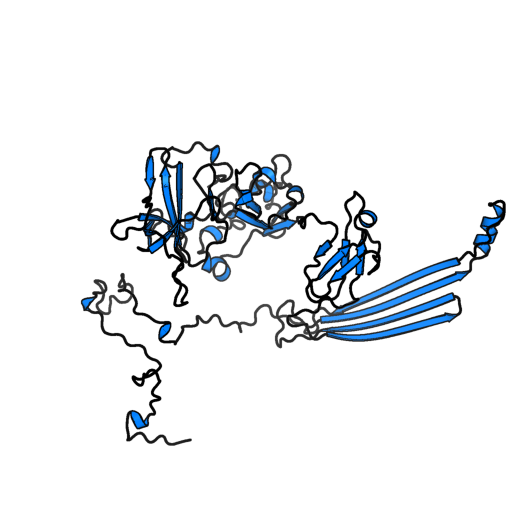 C C . PRO A 1 197 ? -8.822 -6.548 -10.553 1.00 96.75 197 PRO A C 1
ATOM 1498 O O . PRO A 1 197 ? -9.577 -6.846 -9.618 1.00 96.75 197 PRO A O 1
ATOM 1501 N N . ARG A 1 198 ? -9.287 -6.136 -11.737 1.00 95.12 198 ARG A N 1
ATOM 1502 C CA . ARG A 1 198 ? -10.708 -6.144 -12.107 1.00 95.12 198 ARG A CA 1
ATOM 1503 C C . ARG A 1 198 ? -11.062 -7.484 -12.736 1.00 95.12 198 ARG A C 1
ATOM 1505 O O . ARG A 1 198 ? -10.238 -8.104 -13.397 1.00 95.12 198 ARG A O 1
ATOM 1512 N N . SER A 1 199 ? -12.333 -7.875 -12.663 1.00 91.12 199 SER A N 1
ATOM 1513 C CA . SER A 1 199 ? -12.828 -9.103 -13.310 1.00 91.12 199 SER A CA 1
ATOM 1514 C C . SER A 1 199 ? -12.619 -9.133 -14.831 1.00 91.12 199 SER A C 1
ATOM 1516 O O . SER A 1 199 ? -12.681 -10.194 -15.441 1.00 91.12 199 SER A O 1
ATOM 1518 N N . ARG A 1 200 ? -12.401 -7.965 -15.449 1.00 93.31 200 ARG A N 1
ATOM 1519 C CA . ARG A 1 200 ? -12.147 -7.808 -16.887 1.00 93.31 200 ARG A CA 1
ATOM 1520 C C . ARG A 1 200 ? -10.662 -7.812 -17.264 1.00 93.31 200 ARG A C 1
ATOM 1522 O O . ARG A 1 200 ? -10.372 -7.753 -18.451 1.00 93.31 200 ARG A O 1
ATOM 1529 N N . ASP A 1 201 ? -9.754 -7.836 -16.287 1.00 95.00 201 ASP A N 1
ATOM 1530 C CA . ASP A 1 201 ? -8.306 -7.835 -16.513 1.00 95.00 201 ASP A CA 1
ATOM 1531 C C . ASP A 1 201 ? -7.837 -9.290 -16.726 1.00 95.00 201 ASP A C 1
ATOM 1533 O O . ASP A 1 201 ? -7.769 -10.060 -15.762 1.00 95.00 201 ASP 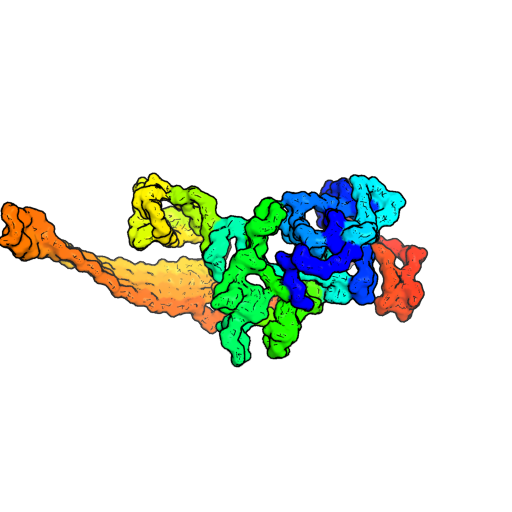A O 1
ATOM 1537 N N . PRO A 1 202 ? -7.550 -9.726 -17.970 1.00 94.19 202 PRO A N 1
ATOM 1538 C CA . PRO A 1 202 ? -7.386 -11.148 -18.274 1.00 94.19 202 PRO A CA 1
ATOM 1539 C C . PRO A 1 202 ? -6.165 -11.749 -17.571 1.00 94.19 202 PRO A C 1
ATOM 1541 O O . PRO A 1 202 ? -5.047 -11.263 -17.740 1.00 94.19 202 PRO A O 1
ATOM 1544 N N . GLY A 1 203 ? -6.373 -12.806 -16.781 1.00 94.25 203 GLY A N 1
ATOM 1545 C CA . GLY A 1 203 ? -5.310 -13.510 -16.051 1.00 94.25 203 GLY A CA 1
ATOM 1546 C C . GLY A 1 203 ? -4.645 -12.699 -14.930 1.00 94.25 203 GLY A C 1
ATOM 1547 O O . GLY A 1 203 ? -3.704 -13.183 -14.309 1.00 94.25 203 GLY A O 1
ATOM 1548 N N . ALA A 1 204 ? -5.105 -11.476 -14.643 1.00 96.19 204 ALA A N 1
ATOM 1549 C CA . ALA A 1 204 ? -4.486 -10.619 -13.633 1.00 96.19 204 ALA A CA 1
ATOM 1550 C C . ALA A 1 204 ? -4.628 -11.203 -12.222 1.00 96.19 204 ALA A C 1
ATOM 1552 O O . ALA A 1 204 ? -3.651 -11.254 -11.482 1.00 96.19 204 ALA A O 1
ATOM 1553 N N . SER A 1 205 ? -5.813 -11.712 -11.872 1.00 93.56 205 SER A N 1
ATOM 1554 C CA . SER A 1 205 ? -6.101 -12.320 -10.561 1.00 93.56 205 SER A CA 1
ATOM 1555 C C . SER A 1 205 ? -5.388 -13.653 -10.308 1.00 93.56 205 SER A C 1
ATOM 1557 O O . SER A 1 205 ? -5.309 -14.108 -9.164 1.00 93.56 205 SER A O 1
ATOM 1559 N N . ASP A 1 206 ? -4.879 -14.297 -11.361 1.00 92.56 206 ASP A N 1
ATOM 1560 C CA . ASP A 1 206 ? -4.102 -15.536 -11.246 1.00 92.56 206 ASP A CA 1
ATOM 1561 C C . ASP A 1 206 ? -2.659 -15.257 -10.816 1.00 92.56 206 ASP A C 1
ATOM 1563 O O . ASP A 1 206 ? -2.033 -16.080 -10.145 1.00 92.56 206 ASP A O 1
ATOM 1567 N N . VAL A 1 207 ? -2.161 -14.071 -11.170 1.00 94.56 207 VAL A N 1
ATOM 1568 C CA . VAL A 1 207 ? -0.785 -13.627 -10.941 1.00 94.56 207 VAL A CA 1
ATOM 1569 C C . VAL A 1 207 ? -0.698 -12.712 -9.723 1.00 94.56 207 VAL A C 1
ATOM 1571 O O . VAL A 1 207 ? 0.161 -12.896 -8.866 1.00 94.56 207 VAL A O 1
ATOM 1574 N N . ILE A 1 208 ? -1.609 -11.744 -9.628 1.00 94.81 208 ILE A N 1
ATOM 1575 C CA . ILE A 1 208 ? -1.660 -10.724 -8.585 1.00 94.81 208 ILE A CA 1
ATOM 1576 C C . ILE A 1 208 ? -2.788 -11.082 -7.623 1.00 94.81 208 ILE A C 1
ATOM 1578 O O . ILE A 1 208 ? -3.968 -10.956 -7.945 1.00 94.81 208 ILE A O 1
ATOM 1582 N N . ARG A 1 209 ? -2.409 -11.577 -6.442 1.00 87.69 209 ARG A N 1
ATOM 1583 C CA . ARG A 1 209 ? -3.355 -12.061 -5.422 1.00 87.69 209 ARG A CA 1
ATOM 1584 C C . ARG A 1 209 ? -3.892 -10.959 -4.516 1.00 87.69 209 ARG A C 1
ATOM 1586 O O . ARG A 1 209 ? -4.939 -11.140 -3.905 1.00 87.69 209 ARG A O 1
ATOM 1593 N N . ASP A 1 210 ? -3.182 -9.841 -4.443 1.00 91.44 210 ASP A N 1
ATOM 1594 C CA . ASP A 1 210 ? -3.587 -8.672 -3.676 1.00 91.44 210 ASP A CA 1
ATOM 1595 C C . ASP A 1 210 ? -4.503 -7.754 -4.492 1.00 91.44 210 ASP A C 1
ATOM 1597 O O . ASP A 1 210 ? -4.378 -7.640 -5.712 1.00 91.44 210 ASP A O 1
ATOM 1601 N N . PHE A 1 211 ? -5.384 -7.041 -3.796 1.00 95.38 211 PHE A N 1
ATOM 1602 C CA . PHE A 1 211 ? -6.186 -5.964 -4.361 1.00 95.38 211 PHE A CA 1
ATOM 1603 C C . PHE A 1 211 ? -5.563 -4.595 -4.093 1.00 95.38 211 PHE A C 1
ATOM 1605 O O . PHE A 1 211 ? -5.002 -4.346 -3.025 1.00 95.38 211 PHE A O 1
ATOM 1612 N N . PHE A 1 212 ? -5.721 -3.681 -5.046 1.00 97.44 212 PHE A N 1
ATOM 1613 C CA . PHE A 1 212 ? -5.144 -2.346 -5.037 1.00 97.44 212 PHE A CA 1
ATOM 1614 C C . PHE A 1 212 ? -6.171 -1.292 -5.461 1.00 97.44 212 PHE A C 1
ATOM 1616 O O . PHE A 1 212 ? -6.834 -1.439 -6.489 1.00 97.44 212 PHE A O 1
ATOM 1623 N N . VAL A 1 213 ? -6.267 -0.199 -4.701 1.00 98.31 213 VAL A N 1
ATOM 1624 C CA . VAL A 1 213 ? -6.943 1.027 -5.140 1.00 98.31 213 VAL A CA 1
ATOM 1625 C C . VAL A 1 213 ? -6.071 1.701 -6.189 1.00 98.31 213 VAL A C 1
ATOM 1627 O O . VAL A 1 213 ? -4.892 1.967 -5.949 1.00 98.31 213 VAL A O 1
ATOM 1630 N N . PHE A 1 214 ? -6.662 1.992 -7.342 1.00 97.56 214 PHE A N 1
ATOM 1631 C CA . PHE A 1 214 ? -5.962 2.525 -8.498 1.00 97.56 214 PHE A CA 1
ATOM 1632 C C . PHE A 1 214 ? -6.461 3.933 -8.829 1.00 97.56 214 PHE A C 1
ATOM 1634 O O . PHE A 1 214 ? -7.588 4.113 -9.297 1.00 97.56 214 PHE A O 1
ATOM 1641 N N . PHE A 1 215 ? -5.613 4.941 -8.618 1.00 97.44 215 PHE A N 1
ATOM 1642 C CA . PHE A 1 215 ? -5.940 6.315 -8.985 1.00 97.44 215 PHE A CA 1
ATOM 1643 C C . PHE A 1 215 ? -5.763 6.526 -10.500 1.00 97.44 215 PHE A C 1
ATOM 1645 O O . PHE A 1 215 ? -4.724 6.160 -11.053 1.00 97.44 215 PHE A O 1
ATOM 1652 N N . PRO A 1 216 ? -6.741 7.140 -11.189 1.00 95.12 216 PRO A N 1
ATOM 1653 C CA . PRO A 1 216 ? -6.649 7.376 -12.629 1.00 95.12 216 PRO A CA 1
ATOM 1654 C C . PRO A 1 216 ? -5.641 8.457 -13.037 1.00 95.12 216 PRO A C 1
ATOM 1656 O O . PRO A 1 216 ? -5.157 8.435 -14.159 1.00 95.12 216 PRO A O 1
ATOM 1659 N N . ALA A 1 217 ? -5.312 9.430 -12.186 1.00 95.31 217 ALA A N 1
ATOM 1660 C CA . ALA A 1 217 ? -4.219 10.361 -12.482 1.00 95.31 217 ALA A CA 1
ATOM 1661 C C . ALA A 1 217 ? -2.876 9.735 -12.080 1.00 95.31 217 ALA A C 1
ATOM 1663 O O . ALA A 1 217 ? -2.813 9.081 -11.050 1.00 95.31 217 ALA A O 1
ATOM 1664 N N . LEU A 1 218 ? -1.795 9.968 -12.838 1.00 93.19 218 LEU A N 1
ATOM 1665 C CA . LEU A 1 218 ? -0.460 9.440 -12.490 1.00 93.19 218 LEU A CA 1
ATOM 1666 C C . LEU A 1 218 ? 0.130 10.097 -11.232 1.00 93.19 218 LEU A C 1
ATOM 1668 O O . LEU A 1 218 ? 0.900 9.481 -10.503 1.00 93.19 218 LEU A O 1
ATOM 1672 N N . GLU A 1 219 ? -0.239 11.355 -10.987 1.00 95.25 219 GLU A N 1
ATOM 1673 C CA . GLU A 1 219 ? 0.258 12.161 -9.868 1.00 95.25 219 GLU A CA 1
ATOM 1674 C C . GLU A 1 219 ? -0.912 12.881 -9.172 1.00 95.25 219 GLU A C 1
ATOM 1676 O O . GLU A 1 219 ? -0.987 14.112 -9.199 1.00 95.25 219 GLU A O 1
ATOM 1681 N N . PRO A 1 220 ? -1.891 12.144 -8.610 1.00 95.62 220 PRO A N 1
ATOM 1682 C CA . PRO A 1 220 ? -3.161 12.717 -8.167 1.00 95.62 220 PRO A CA 1
ATOM 1683 C C . PRO A 1 220 ? -2.975 13.825 -7.129 1.00 95.62 220 PRO A C 1
ATOM 1685 O O . PRO A 1 220 ? -3.634 14.857 -7.205 1.00 95.62 220 PRO A O 1
ATOM 1688 N N . PHE A 1 221 ? -2.038 13.648 -6.197 1.00 95.12 221 PHE A N 1
ATOM 1689 C CA . PHE A 1 221 ? -1.836 14.567 -5.073 1.00 95.12 221 PHE A CA 1
ATOM 1690 C C . PHE A 1 221 ? -1.031 15.820 -5.429 1.00 95.12 221 PHE A C 1
ATOM 1692 O O . PHE A 1 221 ? -1.071 16.805 -4.688 1.00 95.12 221 PHE A O 1
ATOM 1699 N N . ALA A 1 222 ? -0.320 15.795 -6.558 1.00 94.44 222 ALA A N 1
ATOM 1700 C CA . ALA A 1 222 ? 0.439 16.929 -7.077 1.00 94.44 222 ALA A CA 1
ATOM 1701 C C . ALA A 1 222 ? -0.304 17.684 -8.194 1.00 94.44 222 ALA A C 1
ATOM 1703 O O . ALA A 1 222 ? 0.103 18.787 -8.563 1.00 94.44 222 ALA A O 1
ATOM 1704 N N . ASP A 1 223 ? -1.385 17.115 -8.740 1.00 94.88 223 ASP A N 1
ATOM 1705 C CA . ASP A 1 223 ? -2.150 17.711 -9.834 1.00 94.88 223 ASP A CA 1
ATOM 1706 C C . ASP A 1 223 ? -2.837 19.001 -9.371 1.00 94.88 223 ASP A C 1
ATOM 1708 O O . ASP A 1 223 ? -3.679 19.012 -8.477 1.00 94.88 223 ASP A O 1
ATOM 1712 N N . GLN A 1 224 ? -2.480 20.109 -10.016 1.00 94.06 224 GLN A N 1
ATOM 1713 C CA . GLN A 1 224 ? -2.950 21.442 -9.648 1.00 94.06 224 GLN A CA 1
ATOM 1714 C C . GLN A 1 224 ? -4.438 21.688 -9.876 1.00 94.06 224 GLN A C 1
ATOM 1716 O O . GLN A 1 224 ? -4.982 22.653 -9.353 1.00 94.06 224 GLN A O 1
ATOM 1721 N N . VAL A 1 225 ? -5.078 20.865 -10.699 1.00 93.06 225 VAL A N 1
ATOM 1722 C CA . VAL A 1 225 ? -6.501 20.985 -10.997 1.00 93.06 225 VAL A CA 1
ATOM 1723 C C . VAL A 1 225 ? -7.303 20.058 -10.077 1.00 93.06 225 VAL A C 1
ATOM 1725 O O . VAL A 1 225 ? -8.425 20.398 -9.728 1.00 93.06 225 VAL A O 1
ATOM 1728 N N . LEU A 1 226 ? -6.746 18.915 -9.652 1.00 93.38 226 LEU A N 1
ATOM 1729 C CA . LEU A 1 226 ? -7.359 18.056 -8.625 1.00 93.38 226 LEU A CA 1
ATOM 1730 C C . LEU A 1 226 ? -7.184 18.631 -7.216 1.00 93.38 226 LEU A C 1
ATOM 1732 O O . LEU A 1 226 ? -8.084 18.529 -6.391 1.00 93.38 226 LEU A O 1
ATOM 1736 N N . VAL A 1 227 ? -6.040 19.265 -6.947 1.00 94.06 227 VAL A N 1
ATOM 1737 C CA . VAL A 1 227 ? -5.726 19.913 -5.669 1.00 94.06 227 VAL A CA 1
ATOM 1738 C C . VAL A 1 227 ? -5.333 21.376 -5.929 1.00 94.06 227 VAL A C 1
ATOM 1740 O O . VAL A 1 227 ? -4.138 21.712 -5.990 1.00 94.06 227 VAL A O 1
ATOM 1743 N N . PRO A 1 228 ? -6.331 22.266 -6.121 1.00 90.88 228 PRO A N 1
ATOM 1744 C CA . PRO A 1 228 ? -6.087 23.675 -6.419 1.00 90.88 228 PRO A CA 1
ATOM 1745 C C . PRO A 1 228 ? -5.325 24.386 -5.308 1.00 90.88 228 PRO A C 1
ATOM 1747 O O . PRO A 1 228 ? -4.392 25.130 -5.607 1.00 90.88 228 PRO A O 1
ATOM 1750 N N . ASP A 1 229 ? -5.670 24.108 -4.046 1.00 91.31 229 ASP A N 1
ATOM 1751 C CA . ASP A 1 229 ? -5.011 24.684 -2.875 1.00 91.31 229 ASP A CA 1
ATOM 1752 C C . ASP A 1 229 ? -3.548 24.196 -2.764 1.00 91.31 229 ASP A C 1
ATOM 1754 O O . ASP A 1 229 ? -3.303 23.013 -2.487 1.00 91.31 229 ASP A O 1
ATOM 1758 N N . PRO A 1 230 ? -2.547 25.085 -2.932 1.00 91.31 230 PRO A N 1
ATOM 1759 C CA . PRO A 1 230 ? -1.137 24.725 -2.804 1.00 91.31 230 PRO A CA 1
ATOM 1760 C C . PRO A 1 230 ? -0.771 24.199 -1.410 1.00 91.31 230 PRO A C 1
ATOM 1762 O O . PRO A 1 230 ? 0.158 23.401 -1.282 1.00 91.31 230 PRO A O 1
ATOM 1765 N N . VAL A 1 231 ? -1.501 24.605 -0.364 1.00 90.62 231 VAL A N 1
ATOM 1766 C CA . VAL A 1 231 ? -1.269 24.139 1.010 1.00 90.62 231 VAL A CA 1
ATOM 1767 C C . VAL A 1 231 ? -1.615 22.658 1.145 1.00 90.62 231 VAL A C 1
ATOM 1769 O O . VAL A 1 231 ? -0.955 21.943 1.898 1.00 90.62 231 VAL A O 1
ATOM 1772 N N . GLN A 1 232 ? -2.591 22.161 0.385 1.00 91.25 232 GLN A N 1
ATOM 1773 C CA . GLN A 1 232 ? -3.008 20.755 0.412 1.00 91.25 232 GLN A CA 1
ATOM 1774 C C . GLN A 1 232 ? -2.278 19.890 -0.615 1.00 91.25 232 GLN A C 1
ATOM 1776 O O . GLN A 1 232 ? -2.148 18.684 -0.413 1.00 91.25 232 GLN A O 1
ATOM 1781 N N . ARG A 1 233 ? -1.745 20.492 -1.682 1.00 93.00 233 ARG A N 1
ATOM 1782 C CA . ARG A 1 233 ? -0.974 19.789 -2.713 1.00 93.00 233 ARG A CA 1
ATOM 1783 C C . ARG A 1 233 ? 0.249 19.089 -2.123 1.00 93.00 233 ARG A C 1
ATOM 1785 O O . ARG A 1 233 ? 0.934 19.647 -1.262 1.00 93.00 233 ARG A O 1
ATOM 1792 N N . ASN A 1 234 ? 0.534 17.875 -2.585 1.00 92.69 234 ASN A N 1
ATOM 1793 C CA . ASN A 1 234 ? 1.676 17.092 -2.134 1.00 92.69 234 ASN A CA 1
ATOM 1794 C C . ASN A 1 234 ? 2.386 16.411 -3.308 1.00 92.69 234 ASN A C 1
ATOM 1796 O O . ASN A 1 234 ? 1.837 15.497 -3.921 1.00 92.69 234 ASN A O 1
ATOM 1800 N N . ASP A 1 235 ? 3.611 16.845 -3.598 1.00 91.44 235 ASP A N 1
ATOM 1801 C CA . ASP A 1 235 ? 4.462 16.284 -4.647 1.00 91.44 235 ASP A CA 1
ATOM 1802 C C . ASP A 1 235 ? 5.650 15.474 -4.109 1.00 91.44 235 ASP A C 1
ATOM 1804 O O . ASP A 1 235 ? 6.453 14.988 -4.908 1.00 91.44 235 ASP A O 1
ATOM 1808 N N . SER A 1 236 ? 5.743 15.272 -2.786 1.00 90.25 236 SER A N 1
ATOM 1809 C CA . SER A 1 236 ? 6.868 14.572 -2.148 1.00 90.25 236 SER A CA 1
ATOM 1810 C C . SER A 1 236 ? 7.121 13.200 -2.765 1.00 90.25 236 SER A C 1
ATOM 1812 O O . SER A 1 236 ? 8.246 12.865 -3.123 1.00 90.25 236 SER A O 1
ATOM 1814 N N . LEU A 1 237 ? 6.050 12.446 -3.004 1.00 89.44 237 LEU A N 1
ATOM 1815 C CA . LEU A 1 237 ? 6.098 11.113 -3.597 1.00 89.44 237 LEU A CA 1
ATOM 1816 C C . LEU A 1 237 ? 6.720 11.088 -5.009 1.00 89.44 237 LEU A C 1
ATOM 1818 O O . LEU A 1 237 ? 7.248 10.061 -5.426 1.00 89.44 237 LEU A O 1
ATOM 1822 N N . TYR A 1 238 ? 6.676 12.206 -5.739 1.00 90.75 238 TYR A N 1
ATOM 1823 C CA . TYR A 1 238 ? 7.161 12.323 -7.121 1.00 90.75 238 TYR A CA 1
ATOM 1824 C C . TYR A 1 238 ? 8.484 13.094 -7.227 1.00 90.75 238 TYR A C 1
ATOM 1826 O O . TYR A 1 238 ? 9.058 13.189 -8.311 1.00 90.75 238 TYR A O 1
ATOM 1834 N N . ARG A 1 239 ? 8.968 13.667 -6.119 1.00 90.81 239 ARG A N 1
ATOM 1835 C CA . ARG A 1 239 ? 10.177 14.505 -6.083 1.00 90.81 239 ARG A CA 1
ATOM 1836 C C . ARG A 1 239 ? 11.209 14.094 -5.041 1.00 90.81 239 ARG A C 1
ATOM 1838 O O . ARG A 1 239 ? 12.309 14.637 -5.037 1.00 90.81 239 ARG A O 1
ATOM 1845 N N . THR A 1 240 ? 10.895 13.135 -4.185 1.00 91.75 240 THR A N 1
ATOM 1846 C CA . THR A 1 240 ? 11.826 12.619 -3.184 1.00 91.75 240 THR A CA 1
ATOM 1847 C C . THR A 1 240 ? 12.197 11.176 -3.536 1.00 91.75 240 THR A C 1
ATOM 1849 O O . THR A 1 240 ? 11.303 10.380 -3.835 1.00 91.75 240 THR A O 1
ATOM 1852 N N . PRO A 1 241 ? 13.494 10.810 -3.523 1.00 90.81 241 PRO A N 1
ATOM 1853 C CA . PRO A 1 241 ? 13.907 9.417 -3.657 1.00 90.81 241 PRO A CA 1
ATOM 1854 C C . PRO A 1 241 ? 13.213 8.533 -2.615 1.00 90.81 241 PRO A C 1
ATOM 1856 O O . PRO A 1 241 ? 13.078 8.935 -1.461 1.00 90.81 241 PRO A O 1
ATOM 1859 N N . GLU A 1 242 ? 12.793 7.324 -2.996 1.00 85.12 242 GLU A N 1
ATOM 1860 C CA . GLU A 1 242 ? 11.975 6.459 -2.126 1.00 85.12 242 GLU A CA 1
ATOM 1861 C C . GLU A 1 242 ? 12.658 6.172 -0.780 1.00 85.12 242 GLU A C 1
ATOM 1863 O O . GLU A 1 242 ? 12.032 6.295 0.271 1.00 85.12 242 GLU A O 1
ATOM 1868 N N . PHE A 1 243 ? 13.967 5.903 -0.802 1.00 85.12 243 PHE A N 1
ATOM 1869 C CA . PHE A 1 243 ? 14.776 5.642 0.393 1.00 85.12 243 PHE A CA 1
ATOM 1870 C C . PHE A 1 243 ? 14.918 6.849 1.339 1.00 85.12 243 PHE A C 1
ATOM 1872 O O . PHE A 1 243 ? 15.354 6.687 2.475 1.00 85.12 243 PHE A O 1
ATOM 1879 N N . LEU A 1 244 ? 14.540 8.052 0.893 1.00 89.81 244 LEU A N 1
ATOM 1880 C CA . LEU A 1 244 ? 14.552 9.286 1.683 1.00 89.81 244 LEU A CA 1
ATOM 1881 C C . LEU A 1 244 ? 13.148 9.781 2.037 1.00 89.81 244 LEU A C 1
ATOM 1883 O O . LEU A 1 244 ? 13.016 10.722 2.815 1.00 89.81 244 LEU A O 1
ATOM 1887 N N . LEU A 1 245 ? 12.089 9.185 1.481 1.00 85.75 245 LEU A N 1
ATOM 1888 C CA . LEU A 1 245 ? 10.736 9.735 1.572 1.00 85.75 245 LEU A CA 1
ATOM 1889 C C . LEU A 1 245 ? 10.226 9.817 3.018 1.00 85.75 245 LEU A C 1
ATOM 1891 O O . LEU A 1 245 ? 9.565 10.785 3.375 1.00 85.75 245 LEU A O 1
ATOM 1895 N N . LEU A 1 246 ? 10.548 8.823 3.848 1.00 80.81 246 LEU A N 1
ATOM 1896 C CA . LEU A 1 246 ? 10.101 8.769 5.244 1.00 80.81 246 LEU A CA 1
ATOM 1897 C C . LEU A 1 246 ? 10.983 9.582 6.200 1.00 80.81 246 LEU A C 1
ATOM 1899 O O . LEU A 1 246 ? 10.505 10.004 7.246 1.00 80.81 246 LEU A O 1
ATOM 1903 N N . THR A 1 247 ? 12.258 9.784 5.860 1.00 82.56 247 THR A N 1
ATOM 1904 C CA . THR A 1 247 ? 13.254 10.404 6.751 1.00 82.56 247 THR A CA 1
ATOM 1905 C C . THR A 1 247 ? 13.504 11.873 6.430 1.00 82.56 247 THR A C 1
ATOM 1907 O O . THR A 1 247 ? 13.690 12.679 7.334 1.00 82.56 247 THR A O 1
ATOM 1910 N N . GLN A 1 248 ? 13.509 12.229 5.147 1.00 85.50 248 GLN A N 1
ATOM 1911 C CA . GLN A 1 248 ? 13.817 13.574 4.649 1.00 85.50 248 GLN A CA 1
ATOM 1912 C C . GLN A 1 248 ? 12.692 14.149 3.776 1.00 85.50 248 GLN A C 1
ATOM 1914 O O . GLN A 1 248 ? 12.758 15.305 3.356 1.00 85.50 248 GLN A O 1
ATOM 1919 N N . GLY A 1 249 ? 11.668 13.352 3.462 1.00 83.25 249 GLY A N 1
ATOM 1920 C CA . GLY A 1 249 ? 10.542 13.794 2.654 1.00 83.25 249 GLY A CA 1
ATOM 1921 C C . GLY A 1 249 ? 9.601 14.737 3.415 1.00 83.25 249 GLY A C 1
ATOM 1922 O O . GLY A 1 249 ? 9.465 14.645 4.637 1.00 83.25 249 GLY A O 1
ATOM 1923 N N . PRO A 1 250 ? 8.903 15.640 2.703 1.00 86.75 250 PRO A N 1
ATOM 1924 C CA . PRO A 1 250 ? 7.799 16.400 3.273 1.00 86.75 250 PRO A CA 1
ATOM 1925 C C . PRO A 1 250 ? 6.732 15.492 3.899 1.00 86.75 250 PRO A C 1
ATOM 1927 O O . PRO A 1 250 ? 6.461 14.394 3.406 1.00 86.75 250 PRO A O 1
ATOM 1930 N N . ALA A 1 251 ? 6.066 15.993 4.941 1.00 85.94 251 ALA A N 1
ATOM 1931 C CA . ALA A 1 251 ? 5.019 15.257 5.640 1.00 85.94 251 ALA A CA 1
ATOM 1932 C C . ALA A 1 251 ? 3.879 14.812 4.703 1.00 85.94 251 ALA A C 1
ATOM 1934 O O . ALA A 1 251 ? 3.442 15.545 3.809 1.00 85.94 251 ALA A O 1
ATOM 1935 N N . SER A 1 252 ? 3.354 13.611 4.952 1.00 87.19 252 SER A N 1
ATOM 1936 C CA . SER A 1 252 ? 2.183 13.092 4.240 1.00 87.19 252 SER A CA 1
ATOM 1937 C C . SER A 1 252 ? 0.930 13.903 4.583 1.00 87.19 252 SER A C 1
ATOM 1939 O O . SER A 1 252 ? 0.632 14.121 5.754 1.00 87.19 252 SER A O 1
ATOM 1941 N N . LYS A 1 253 ? 0.178 14.331 3.560 1.00 91.94 253 LYS A N 1
ATOM 1942 C CA . LYS A 1 253 ? -1.049 15.140 3.724 1.00 91.94 253 LYS A CA 1
ATOM 1943 C C . LYS A 1 253 ? -2.347 14.344 3.573 1.00 91.94 253 LYS A C 1
ATOM 1945 O O . LYS A 1 253 ? -3.319 14.611 4.274 1.00 91.94 253 LYS A O 1
ATOM 1950 N N . PHE A 1 254 ? -2.358 13.381 2.654 1.00 94.38 254 PHE A N 1
ATOM 1951 C CA . PHE A 1 254 ? -3.529 12.570 2.326 1.00 94.38 254 PHE A CA 1
ATOM 1952 C C . PHE A 1 254 ? -3.491 11.253 3.093 1.00 94.38 254 PHE A C 1
ATOM 1954 O O . PHE A 1 254 ? -2.451 10.601 3.169 1.00 94.38 254 PHE A O 1
ATOM 1961 N N . GLN A 1 255 ? -4.637 10.852 3.631 1.00 94.69 255 GLN A N 1
ATOM 1962 C CA . GLN A 1 255 ? -4.828 9.574 4.306 1.00 94.69 255 GLN A CA 1
ATOM 1963 C C . GLN A 1 255 ? -5.938 8.802 3.604 1.00 94.69 255 GLN A C 1
ATOM 1965 O O . GLN A 1 255 ? -6.985 9.366 3.294 1.00 94.69 255 GLN A O 1
ATOM 1970 N N . MET A 1 256 ? -5.728 7.508 3.376 1.00 94.44 256 MET A N 1
ATOM 1971 C CA . MET A 1 256 ? -6.788 6.614 2.917 1.00 94.44 256 MET A CA 1
ATOM 1972 C C . MET A 1 256 ? -7.281 5.771 4.079 1.00 94.44 256 MET A C 1
ATOM 1974 O O . MET A 1 256 ? -6.489 5.149 4.784 1.00 94.44 256 MET A O 1
ATOM 1978 N N . ARG A 1 257 ? -8.598 5.746 4.266 1.00 95.81 257 ARG A N 1
ATOM 1979 C CA . ARG A 1 257 ? -9.269 4.875 5.227 1.00 95.81 257 ARG A CA 1
ATOM 1980 C C . ARG A 1 257 ? -9.966 3.770 4.454 1.00 95.81 257 ARG A C 1
ATOM 1982 O O . ARG A 1 257 ? -10.726 4.051 3.530 1.00 95.81 257 ARG A O 1
ATOM 1989 N N . LEU A 1 258 ? -9.674 2.534 4.838 1.00 95.19 258 LEU A N 1
ATOM 1990 C CA . LEU A 1 258 ? -10.210 1.329 4.222 1.00 95.19 258 LEU A CA 1
ATOM 1991 C C . LEU A 1 258 ? -11.031 0.583 5.272 1.00 95.19 258 LEU A C 1
ATOM 1993 O O . LEU A 1 258 ? -10.552 0.348 6.379 1.00 95.19 258 LEU A O 1
ATOM 1997 N N . GLU A 1 259 ? -12.255 0.214 4.921 1.00 95.50 259 GLU A N 1
ATOM 1998 C CA . GLU A 1 259 ? -13.122 -0.653 5.720 1.00 95.50 259 GLU A CA 1
ATOM 1999 C C . GLU A 1 259 ? -13.596 -1.781 4.807 1.00 95.50 259 GLU A C 1
ATOM 2001 O O . GLU A 1 259 ? -14.090 -1.519 3.713 1.00 95.50 259 GLU A O 1
ATOM 2006 N N . TYR A 1 260 ? -13.406 -3.034 5.209 1.00 93.19 260 TYR A N 1
ATOM 2007 C CA . TYR A 1 260 ? -13.799 -4.192 4.412 1.00 93.19 260 TYR A CA 1
ATOM 2008 C C . TYR A 1 260 ? -13.983 -5.426 5.290 1.00 93.19 260 TYR A C 1
ATOM 2010 O O . TYR A 1 260 ? -13.494 -5.491 6.417 1.00 93.19 260 TYR A O 1
ATOM 2018 N N . THR A 1 261 ? -14.658 -6.433 4.745 1.00 88.75 261 THR A N 1
ATOM 2019 C CA . THR A 1 261 ? -14.710 -7.777 5.318 1.00 88.75 261 THR A CA 1
ATOM 2020 C C . THR A 1 261 ? -13.789 -8.700 4.534 1.00 88.75 261 THR A C 1
ATOM 2022 O O . THR A 1 261 ? -13.868 -8.761 3.303 1.00 88.75 261 THR A O 1
ATOM 2025 N N . ALA A 1 262 ? -12.943 -9.436 5.244 1.00 80.69 262 ALA A N 1
ATOM 2026 C CA . ALA A 1 262 ? -12.212 -10.562 4.689 1.00 80.69 262 ALA A CA 1
ATOM 2027 C C . ALA A 1 262 ? -13.033 -11.837 4.910 1.00 80.69 262 ALA A C 1
ATOM 2029 O O . ALA A 1 262 ? -13.425 -12.161 6.032 1.00 80.69 262 ALA A O 1
ATOM 2030 N N . THR A 1 263 ? -13.329 -12.548 3.833 1.00 71.88 263 THR A N 1
ATOM 2031 C CA . THR A 1 263 ? -13.871 -13.901 3.882 1.00 71.88 263 THR A CA 1
ATOM 2032 C C . THR A 1 263 ? -12.716 -14.881 4.020 1.00 71.88 263 THR A C 1
ATOM 2034 O O . THR A 1 263 ? -12.009 -15.152 3.052 1.00 71.88 263 THR A O 1
ATOM 2037 N N . GLY A 1 264 ? -12.549 -15.436 5.224 1.00 58.94 264 GLY A N 1
ATOM 2038 C CA . GLY A 1 264 ? -11.747 -16.643 5.412 1.00 58.94 264 GLY A CA 1
ATOM 2039 C C . GLY A 1 264 ? -12.275 -17.777 4.529 1.00 58.94 264 GLY A C 1
ATOM 2040 O O . GLY A 1 264 ? -13.467 -17.815 4.209 1.00 58.94 264 GLY A O 1
ATOM 2041 N N . GLY A 1 265 ? -11.375 -18.668 4.099 1.00 55.12 265 GLY A N 1
ATOM 2042 C CA . GLY A 1 265 ? -11.701 -19.815 3.246 1.00 55.12 265 GLY A CA 1
ATOM 2043 C C . GLY A 1 265 ? -12.954 -20.546 3.738 1.00 55.12 265 GLY A C 1
ATOM 2044 O O . GLY A 1 265 ? -13.140 -20.688 4.940 1.00 55.12 265 GLY A O 1
ATOM 2045 N N . GLY A 1 266 ? -13.815 -20.946 2.793 1.00 54.31 266 GLY A N 1
ATOM 2046 C CA . GLY A 1 266 ? -15.252 -21.229 2.950 1.00 54.31 266 GLY A CA 1
ATOM 2047 C C . GLY A 1 266 ? -15.696 -22.351 3.897 1.00 54.31 266 GLY A C 1
ATOM 2048 O O . GLY A 1 266 ? -16.823 -22.827 3.766 1.00 54.31 266 GLY A O 1
ATOM 2049 N N . ASP A 1 267 ? -14.865 -22.763 4.844 1.00 65.94 267 ASP A N 1
ATOM 2050 C CA . ASP A 1 267 ? -15.243 -23.671 5.908 1.00 65.94 267 ASP A CA 1
ATOM 2051 C C . ASP A 1 267 ? -15.808 -22.896 7.109 1.00 65.94 267 ASP A C 1
ATOM 2053 O O . ASP A 1 267 ? -15.086 -22.364 7.950 1.00 65.94 267 ASP A O 1
ATOM 2057 N N . ARG A 1 268 ? -17.142 -22.847 7.199 1.00 71.62 268 ARG A N 1
ATOM 2058 C CA . ARG A 1 268 ? -17.859 -22.263 8.348 1.00 71.62 268 ARG A CA 1
ATOM 2059 C C . ARG A 1 268 ? -17.696 -23.082 9.631 1.00 71.62 268 ARG A C 1
ATOM 2061 O O . ARG A 1 268 ? -18.210 -22.671 10.669 1.00 71.62 268 ARG A O 1
ATOM 2068 N N . SER A 1 269 ? -17.035 -24.238 9.573 1.00 82.19 269 SER A N 1
ATOM 2069 C CA . SER A 1 269 ? -16.803 -25.080 10.741 1.00 82.19 269 SER A CA 1
ATOM 2070 C C . SER A 1 269 ? -15.687 -24.565 11.638 1.00 82.19 269 SER A C 1
ATOM 2072 O O . SER A 1 269 ? -15.580 -25.039 12.762 1.00 82.19 269 SER A O 1
ATOM 2074 N N . SER A 1 270 ? -14.887 -23.580 11.215 1.00 84.62 270 SER A N 1
ATOM 2075 C CA . SER A 1 270 ? -13.821 -23.053 12.064 1.00 84.62 270 SER A CA 1
ATOM 2076 C C . SER A 1 270 ? -13.595 -21.551 11.927 1.00 84.62 270 SER A C 1
ATOM 2078 O O . SER A 1 270 ? -13.899 -20.930 10.911 1.00 84.62 270 SER A O 1
ATOM 2080 N N . ILE A 1 271 ? -13.064 -20.952 12.991 1.00 84.94 271 ILE A N 1
ATOM 2081 C CA . ILE A 1 271 ? -12.572 -19.576 13.006 1.00 84.94 271 ILE A CA 1
ATOM 2082 C C . ILE A 1 271 ? -11.170 -19.566 13.610 1.00 84.94 271 ILE A C 1
ATOM 2084 O O . ILE A 1 271 ? -10.934 -20.130 14.680 1.00 84.94 271 ILE A O 1
ATOM 2088 N N . ASN A 1 272 ? -10.229 -18.929 12.917 1.00 83.44 272 ASN A N 1
ATOM 2089 C CA . ASN A 1 272 ? -8.914 -18.647 13.473 1.00 83.44 272 ASN A CA 1
ATOM 2090 C C . ASN A 1 272 ? -8.981 -17.317 14.228 1.00 83.44 272 ASN A C 1
ATOM 2092 O O . ASN A 1 272 ? -9.325 -16.288 13.647 1.00 83.44 272 ASN A O 1
ATOM 2096 N N . LEU A 1 273 ? -8.669 -17.344 15.521 1.00 83.56 273 LEU A N 1
ATOM 2097 C CA . LEU A 1 273 ? -8.658 -16.159 16.377 1.00 83.56 273 LEU A CA 1
ATOM 2098 C C . LEU A 1 273 ? -7.425 -15.268 16.147 1.00 83.56 273 LEU A C 1
ATOM 2100 O O . LEU A 1 273 ? -7.341 -14.200 16.746 1.00 83.56 273 LEU A O 1
ATOM 2104 N N . ASN A 1 274 ? -6.491 -15.694 15.286 1.00 75.31 274 ASN A N 1
ATOM 2105 C CA . ASN A 1 274 ? -5.217 -15.030 14.997 1.00 75.31 274 ASN A CA 1
ATOM 2106 C C . ASN A 1 274 ? -4.390 -14.731 16.260 1.00 75.31 274 ASN A C 1
ATOM 2108 O O . ASN A 1 274 ? -3.632 -13.766 16.293 1.00 75.31 274 ASN A O 1
ATOM 2112 N N . ALA A 1 275 ? -4.533 -15.575 17.281 1.00 75.88 275 ALA A N 1
ATOM 2113 C CA . ALA A 1 275 ? -3.825 -15.496 18.551 1.00 75.88 275 ALA A CA 1
ATOM 2114 C C . ALA A 1 275 ? -3.181 -16.852 18.845 1.00 75.88 275 ALA A C 1
ATOM 2116 O O . ALA A 1 275 ? -3.821 -17.895 18.685 1.00 75.88 275 ALA A O 1
ATOM 2117 N N . LEU A 1 276 ? -1.918 -16.854 19.265 1.00 75.94 276 LEU A N 1
ATOM 2118 C CA . LEU A 1 276 ? -1.180 -18.078 19.585 1.00 75.94 276 LEU A CA 1
ATOM 2119 C C . LEU A 1 276 ? -1.050 -18.199 21.104 1.00 75.94 276 LEU A C 1
ATOM 2121 O O . LEU A 1 276 ? -0.897 -17.206 21.797 1.00 75.94 276 LEU A O 1
ATOM 2125 N N . GLN A 1 277 ? -1.084 -19.420 21.643 1.00 79.25 277 GLN A N 1
ATOM 2126 C CA . GLN A 1 277 ? -1.044 -19.648 23.099 1.00 79.25 277 GLN A CA 1
ATOM 2127 C C . GLN A 1 277 ? -2.143 -18.910 23.889 1.00 79.25 277 GLN A C 1
ATOM 2129 O O . GLN A 1 277 ? -1.885 -18.212 24.876 1.00 79.25 277 GLN A O 1
ATOM 2134 N N . ILE A 1 278 ? -3.394 -19.120 23.490 1.00 82.88 278 ILE A N 1
ATOM 2135 C CA . ILE A 1 278 ? -4.551 -18.696 24.280 1.00 82.88 278 ILE A CA 1
ATOM 2136 C C . ILE A 1 278 ? -4.515 -19.420 25.629 1.00 82.88 278 ILE A C 1
ATOM 2138 O O . ILE A 1 278 ? -4.307 -20.634 25.695 1.00 82.88 278 ILE A O 1
ATOM 2142 N N . ARG A 1 279 ? -4.711 -18.680 26.720 1.00 80.44 279 ARG A N 1
ATOM 2143 C CA . ARG A 1 279 ? -4.776 -19.251 28.062 1.00 80.44 279 ARG A CA 1
ATOM 2144 C C . ARG A 1 279 ? -6.036 -20.102 28.186 1.00 80.44 279 ARG A C 1
ATOM 21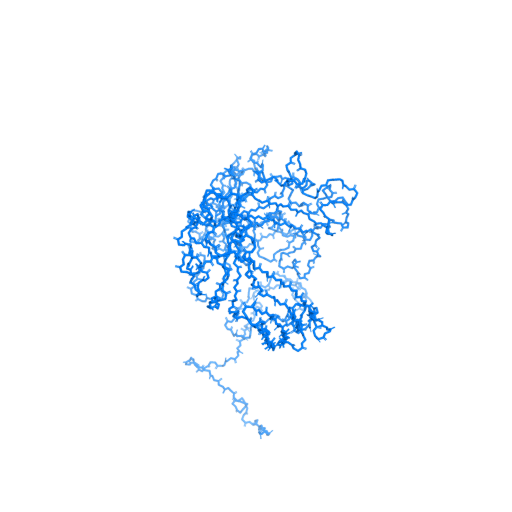46 O O . ARG A 1 279 ? -7.139 -19.621 27.927 1.00 80.44 279 ARG A O 1
ATOM 2153 N N . GLU A 1 280 ? -5.855 -21.352 28.602 1.00 84.56 280 GLU A N 1
ATOM 2154 C CA . GLU A 1 280 ? -6.961 -22.300 28.722 1.00 84.56 280 GLU A CA 1
ATOM 2155 C C . GLU A 1 280 ? -8.083 -21.753 29.617 1.00 84.56 280 GLU A C 1
ATOM 2157 O O . GLU A 1 280 ? -7.811 -21.159 30.661 1.00 84.56 280 GLU A O 1
ATOM 2162 N N . GLU A 1 281 ? -9.333 -21.962 29.193 1.00 85.94 281 GLU A N 1
ATOM 2163 C CA . GLU A 1 281 ? -10.573 -21.608 29.906 1.00 85.94 281 GLU A CA 1
ATOM 2164 C C . GLU A 1 281 ? -10.870 -20.109 30.046 1.00 85.94 281 GLU A C 1
ATOM 2166 O O . GLU A 1 281 ? -11.820 -19.716 30.729 1.00 85.94 281 GLU A O 1
ATOM 2171 N N . THR A 1 282 ? -10.095 -19.253 29.384 1.00 89.31 282 THR A N 1
ATOM 2172 C CA . THR A 1 282 ? -10.373 -17.809 29.332 1.00 89.31 282 THR A CA 1
ATOM 2173 C C . THR A 1 282 ? -11.315 -17.431 28.197 1.00 89.31 282 THR A C 1
ATOM 2175 O O . THR A 1 282 ? -11.851 -16.321 28.174 1.00 89.31 282 THR A O 1
ATOM 2178 N N . GLU A 1 283 ? -11.537 -18.343 27.253 1.00 90.31 283 GLU A N 1
ATOM 2179 C CA . GLU A 1 283 ? -12.316 -18.084 26.064 1.00 90.31 283 GLU A CA 1
ATOM 2180 C C . GLU A 1 283 ? -13.823 -18.031 26.355 1.00 90.31 283 GLU A C 1
ATOM 2182 O O . GLU A 1 283 ? -14.423 -18.889 27.004 1.00 90.31 283 GLU A O 1
ATOM 2187 N N . GLN A 1 284 ? -14.470 -16.998 25.833 1.00 92.31 284 GLN A N 1
ATOM 2188 C CA . GLN A 1 284 ? -15.910 -16.826 25.823 1.00 92.31 284 GLN A CA 1
ATOM 2189 C C . GLN A 1 284 ? -16.335 -16.532 24.394 1.00 92.31 284 GLN A C 1
ATOM 2191 O O . GLN A 1 284 ? -16.034 -15.467 23.851 1.00 92.31 284 GLN A O 1
ATOM 2196 N N . LEU A 1 285 ? -17.037 -17.486 23.789 1.00 91.19 285 LEU A N 1
ATOM 2197 C CA . LEU A 1 285 ? -17.588 -17.335 22.453 1.00 91.19 285 LEU A CA 1
ATOM 2198 C C . LEU A 1 285 ? -19.077 -17.024 22.518 1.00 91.19 285 LEU A C 1
ATOM 2200 O O . LEU A 1 285 ? -19.814 -17.591 23.324 1.00 91.19 285 LEU A O 1
ATOM 2204 N N . PHE A 1 286 ? -19.515 -16.135 21.637 1.00 92.75 286 PHE A N 1
ATOM 2205 C CA . PHE A 1 286 ? -20.906 -15.750 21.473 1.00 92.75 286 PHE A CA 1
ATOM 2206 C C . PHE A 1 286 ? -21.276 -15.792 19.997 1.00 92.75 286 PHE A C 1
ATOM 2208 O O . PHE A 1 286 ? -20.512 -15.312 19.167 1.00 92.75 286 PHE A O 1
ATOM 2215 N N . VAL A 1 287 ? -22.466 -16.295 19.677 1.00 90.88 287 VAL A N 1
ATOM 2216 C CA . VAL A 1 287 ? -23.073 -16.203 18.342 1.00 90.88 287 VAL A CA 1
ATOM 2217 C C . VAL A 1 287 ? -24.339 -15.377 18.465 1.00 90.88 287 VAL A C 1
ATOM 2219 O O . VAL A 1 287 ? -25.250 -15.757 19.199 1.00 90.88 287 VAL A O 1
ATOM 2222 N N . ASN A 1 288 ? -24.397 -14.226 17.790 1.00 87.56 288 ASN A N 1
ATOM 2223 C CA . ASN A 1 288 ? -25.530 -13.292 17.862 1.00 87.56 288 ASN A CA 1
ATOM 2224 C C . ASN A 1 288 ? -25.937 -12.948 19.315 1.00 87.56 288 ASN A C 1
ATOM 2226 O O . ASN A 1 288 ? -27.116 -12.825 19.635 1.00 87.56 288 ASN A O 1
ATOM 2230 N N . GLY A 1 289 ? -24.953 -12.853 20.218 1.00 83.69 289 GLY A N 1
ATOM 2231 C CA . GLY A 1 289 ? -25.160 -12.604 21.649 1.00 83.69 289 GLY A CA 1
ATOM 2232 C C . GLY A 1 289 ? -25.467 -13.843 22.505 1.00 83.69 289 GLY A C 1
ATOM 2233 O O . GLY A 1 289 ? -25.388 -13.750 23.729 1.00 83.69 289 GLY A O 1
ATOM 2234 N N . ARG A 1 290 ? -25.745 -15.018 21.917 1.00 90.50 290 ARG A N 1
ATOM 2235 C CA . ARG A 1 290 ? -25.874 -16.285 22.660 1.00 90.50 290 ARG A CA 1
ATOM 2236 C C . ARG A 1 290 ? -24.493 -16.826 22.998 1.00 90.50 290 ARG A C 1
ATOM 2238 O O . ARG A 1 290 ? -23.723 -17.130 22.092 1.00 90.50 290 ARG A O 1
ATOM 2245 N N . ARG A 1 291 ? -24.198 -16.997 24.287 1.00 91.94 291 ARG A N 1
ATOM 2246 C CA . ARG A 1 291 ? -22.956 -17.637 24.737 1.00 91.94 291 ARG A CA 1
ATOM 2247 C C . ARG A 1 291 ? -22.920 -19.104 24.297 1.00 91.94 291 ARG A C 1
ATOM 2249 O O . ARG A 1 291 ? -23.893 -19.823 24.510 1.00 91.94 291 ARG A O 1
ATOM 2256 N N . LEU A 1 292 ? -21.806 -19.520 23.705 1.00 93.44 292 LEU A N 1
ATOM 2257 C CA . LEU A 1 292 ? -21.534 -20.899 23.318 1.00 93.44 292 LEU A CA 1
ATOM 2258 C C . LEU A 1 292 ? -20.905 -21.682 24.472 1.00 93.44 292 LEU A C 1
ATOM 2260 O O . LEU A 1 292 ? -20.181 -21.124 25.300 1.00 93.44 292 LEU A O 1
ATOM 2264 N N . VAL A 1 293 ? -21.152 -22.987 24.496 1.00 93.88 293 VAL A N 1
ATOM 2265 C CA . VAL A 1 293 ? -20.638 -23.928 25.492 1.00 93.88 293 VAL A CA 1
ATOM 2266 C C . VAL A 1 293 ? -19.515 -24.770 24.882 1.00 93.88 293 VAL A C 1
ATOM 2268 O O . VAL A 1 293 ? -19.725 -25.507 23.917 1.00 93.88 293 VAL A O 1
ATOM 2271 N N . ARG A 1 294 ? -18.313 -24.691 25.463 1.00 92.50 294 ARG A N 1
ATOM 2272 C CA . ARG A 1 294 ? -17.162 -25.518 25.066 1.00 92.50 294 ARG A CA 1
ATOM 2273 C C . ARG A 1 294 ? -17.481 -27.008 25.227 1.00 92.50 294 ARG A C 1
ATOM 2275 O O . ARG A 1 294 ? -18.059 -27.420 26.228 1.00 92.50 294 ARG A O 1
ATOM 2282 N N . GLY A 1 295 ? -17.086 -27.811 24.244 1.00 89.25 295 GLY A N 1
ATOM 2283 C CA . GLY A 1 295 ? -17.338 -29.253 24.179 1.00 89.25 295 GLY A CA 1
ATOM 2284 C C . GLY A 1 295 ? -18.746 -29.634 23.710 1.00 89.25 295 GLY A C 1
ATOM 2285 O O . GLY A 1 295 ? -18.985 -30.809 23.457 1.00 89.25 295 GLY A O 1
ATOM 2286 N N . VAL A 1 296 ? -19.655 -28.662 23.570 1.00 92.62 296 VAL A N 1
ATOM 2287 C CA . VAL A 1 296 ? -21.021 -28.871 23.062 1.00 92.62 296 VAL A CA 1
ATOM 2288 C C . VAL A 1 296 ? -21.217 -28.121 21.751 1.00 92.62 296 VAL A C 1
ATOM 2290 O O . VAL A 1 296 ? -21.510 -28.732 20.733 1.00 92.62 296 VAL A O 1
ATOM 2293 N N . ASP A 1 297 ? -20.999 -26.807 21.763 1.00 93.44 297 ASP A N 1
ATOM 2294 C CA . ASP A 1 297 ? -21.156 -25.945 20.590 1.00 93.44 297 ASP A CA 1
ATOM 2295 C C . ASP A 1 297 ? -19.831 -25.787 19.812 1.00 93.44 297 ASP A C 1
ATOM 2297 O O . ASP A 1 297 ? -19.842 -25.605 18.595 1.00 93.44 297 ASP A O 1
ATOM 2301 N N . TYR A 1 298 ? -18.674 -25.844 20.487 1.00 95.00 298 TYR A N 1
ATOM 2302 C CA . TYR A 1 298 ? -17.353 -25.678 19.860 1.00 95.00 298 TYR A CA 1
ATOM 2303 C C . TYR A 1 298 ? -16.223 -26.402 20.612 1.00 95.00 298 TYR A C 1
ATOM 2305 O O . TYR A 1 298 ? -16.342 -26.721 21.796 1.00 95.00 298 TYR A O 1
ATOM 2313 N N . SER A 1 299 ? -15.090 -26.597 19.941 1.00 94.31 299 SER A N 1
ATOM 2314 C CA . SER A 1 299 ? -13.784 -26.950 20.504 1.00 94.31 299 SER A CA 1
ATOM 2315 C C . SER A 1 299 ? -12.743 -25.879 20.145 1.00 94.31 299 SER A C 1
ATOM 2317 O O . SER A 1 299 ? -12.946 -25.095 19.220 1.00 94.31 299 SER A O 1
ATOM 2319 N N . ILE A 1 300 ? -11.642 -25.798 20.897 1.00 92.81 300 ILE A N 1
ATOM 2320 C CA . ILE A 1 300 ? -10.579 -24.810 20.671 1.00 92.81 300 ILE A CA 1
ATOM 2321 C C . ILE A 1 300 ? -9.200 -25.454 20.824 1.00 92.81 300 ILE A C 1
ATOM 2323 O O . ILE A 1 300 ? -8.933 -26.157 21.798 1.00 92.81 300 ILE A O 1
ATOM 2327 N N . GLY A 1 301 ? -8.321 -25.206 19.855 1.00 91.25 301 GLY A N 1
ATOM 2328 C CA . GLY A 1 301 ? -6.905 -25.540 19.927 1.00 91.25 301 GLY A CA 1
ATOM 2329 C C . GLY A 1 301 ? -6.119 -24.374 20.514 1.00 91.25 301 GLY A C 1
ATOM 2330 O O . GLY A 1 301 ? -5.673 -23.507 19.766 1.00 91.25 301 GLY A O 1
ATOM 2331 N N . TYR A 1 302 ? -5.918 -24.362 21.835 1.00 87.56 302 TYR A N 1
ATOM 2332 C CA . TYR A 1 302 ? -5.297 -23.245 22.568 1.00 87.56 302 TYR A CA 1
ATOM 2333 C C . TYR A 1 302 ? -3.903 -22.840 22.068 1.00 87.56 302 TYR A C 1
ATOM 2335 O O . TYR A 1 302 ? -3.550 -21.665 22.106 1.00 87.56 302 TYR A O 1
ATOM 2343 N N . GLN A 1 303 ? -3.118 -23.785 21.546 1.00 80.88 303 GLN A N 1
ATOM 2344 C CA . GLN A 1 303 ? -1.806 -23.477 20.966 1.00 80.88 303 GLN A CA 1
ATOM 2345 C C . GLN A 1 303 ? -1.919 -22.728 19.632 1.00 80.88 303 GLN A C 1
ATOM 2347 O O . GLN A 1 303 ? -1.110 -21.850 19.350 1.00 80.88 303 GLN A O 1
ATOM 2352 N N . THR A 1 304 ? -2.927 -23.078 18.833 1.00 80.88 304 THR A N 1
ATOM 2353 C CA . THR A 1 304 ? -3.117 -22.611 17.451 1.00 80.88 304 THR A CA 1
ATOM 2354 C C . THR A 1 304 ? -4.101 -21.451 17.307 1.00 80.88 304 THR A C 1
ATOM 2356 O O . THR A 1 304 ? -4.165 -20.855 16.240 1.00 80.88 304 THR A O 1
ATOM 2359 N N . GLY A 1 305 ? -4.922 -21.180 18.327 1.00 83.38 305 GLY A N 1
ATOM 2360 C CA . GLY A 1 305 ? -5.993 -20.180 18.256 1.00 83.38 305 GLY A CA 1
ATOM 2361 C C . GLY A 1 305 ? -7.171 -20.563 17.360 1.00 83.38 305 GLY A C 1
ATOM 2362 O O . GLY A 1 305 ? -8.025 -19.726 17.078 1.00 83.38 305 GLY A O 1
ATOM 2363 N N . VAL A 1 306 ? -7.235 -21.812 16.897 1.00 89.88 306 VAL A N 1
ATOM 2364 C CA . VAL A 1 306 ? -8.297 -22.289 16.009 1.00 89.88 306 VAL A CA 1
ATOM 2365 C C . VAL A 1 306 ? -9.464 -22.807 16.839 1.00 89.88 306 VAL A C 1
ATOM 2367 O O . VAL A 1 306 ? -9.314 -23.736 17.633 1.00 89.88 306 VAL A O 1
ATOM 2370 N N . VAL A 1 307 ? -10.638 -22.221 16.634 1.00 91.25 307 VAL A N 1
ATOM 2371 C CA . VAL A 1 307 ? -11.915 -22.699 17.167 1.00 91.25 307 VAL A CA 1
ATOM 2372 C C . VAL A 1 307 ? -12.608 -23.515 16.087 1.00 91.25 307 VAL A C 1
ATOM 2374 O O . VAL A 1 307 ? -12.724 -23.046 14.960 1.00 91.25 307 VAL A O 1
ATOM 2377 N N . SER A 1 308 ? -13.109 -24.698 16.436 1.00 92.25 308 SER A N 1
ATOM 2378 C CA . SER A 1 308 ? -13.946 -25.527 15.562 1.00 92.25 308 SER A CA 1
ATOM 2379 C C . SER A 1 308 ? -15.362 -25.633 16.131 1.00 92.25 308 SER A C 1
ATOM 2381 O O . SER A 1 308 ? -15.544 -26.051 17.270 1.00 92.25 308 SER A O 1
ATOM 2383 N N . PHE A 1 309 ? -16.374 -25.255 15.362 1.00 93.38 309 PHE A N 1
ATOM 2384 C CA . PHE A 1 309 ? -17.784 -25.381 15.718 1.00 93.38 309 PHE A CA 1
ATOM 2385 C C . PHE A 1 309 ? -18.258 -26.819 15.500 1.00 93.38 309 PHE A C 1
ATOM 2387 O O . PHE A 1 309 ? -18.036 -27.400 14.440 1.00 93.38 309 PHE A O 1
ATOM 2394 N N . LEU A 1 310 ? -18.910 -27.392 16.512 1.00 91.50 310 LEU A N 1
ATOM 2395 C CA . LEU A 1 310 ? -19.320 -28.800 16.514 1.00 91.50 310 LEU A CA 1
ATOM 2396 C C . LEU A 1 310 ? -20.649 -29.027 15.776 1.00 91.50 310 LEU A C 1
ATOM 2398 O O . LEU A 1 310 ? -20.854 -30.103 15.222 1.00 91.50 310 LEU A O 1
ATOM 2402 N N . ASP A 1 311 ? -21.511 -28.006 15.721 1.00 89.56 311 ASP A N 1
ATOM 2403 C CA . ASP A 1 311 ? -22.742 -27.986 14.915 1.00 89.56 311 ASP A CA 1
ATOM 2404 C C . ASP A 1 311 ? -22.899 -26.638 14.177 1.00 89.56 311 ASP A C 1
ATOM 2406 O O . ASP A 1 311 ? -23.668 -25.766 14.595 1.00 89.56 311 ASP A O 1
ATOM 2410 N N . PRO A 1 312 ? -22.136 -26.407 13.091 1.00 85.38 312 PRO A N 1
ATOM 2411 C CA . PRO A 1 312 ? -22.175 -25.139 12.364 1.00 85.38 312 PRO A CA 1
ATOM 2412 C C . PRO A 1 312 ? -23.556 -24.831 11.764 1.00 85.38 312 PRO A C 1
ATOM 2414 O O . PRO A 1 312 ? -23.978 -23.674 11.754 1.00 85.38 312 PRO A O 1
ATOM 2417 N N . GLU A 1 313 ? -24.282 -25.842 11.273 1.00 85.00 313 GLU A N 1
ATOM 2418 C CA . GLU A 1 313 ? -25.613 -25.639 10.688 1.00 85.00 313 GLU A CA 1
ATOM 2419 C C . GLU A 1 313 ? -26.641 -25.231 11.745 1.00 85.00 313 GLU A C 1
ATOM 2421 O O . GLU A 1 313 ? -27.391 -24.279 11.518 1.00 85.00 313 GLU A O 1
ATOM 2426 N N . GLY A 1 314 ? -26.647 -25.877 12.914 1.00 84.38 314 GLY A N 1
ATOM 2427 C CA . GLY A 1 314 ? -27.524 -25.497 14.021 1.00 84.38 314 GLY A CA 1
ATOM 2428 C C . GLY A 1 314 ? -27.187 -24.130 14.624 1.00 84.38 314 GLY A C 1
ATOM 2429 O O . GLY A 1 314 ? -28.088 -23.391 15.027 1.00 84.38 314 GLY A O 1
ATOM 2430 N N . LEU A 1 315 ? -25.903 -23.756 14.653 1.00 84.06 315 LEU A N 1
ATOM 2431 C CA . LEU A 1 315 ? -25.438 -22.493 15.237 1.00 84.06 315 LEU A CA 1
ATOM 2432 C C . LEU A 1 315 ? -25.654 -21.274 14.333 1.00 84.06 315 LEU A C 1
ATOM 2434 O O . LEU A 1 315 ? -26.005 -20.200 14.829 1.00 84.06 315 LEU A O 1
ATOM 2438 N N . PHE A 1 316 ? -25.431 -21.415 13.026 1.00 85.25 316 PHE A N 1
ATOM 2439 C CA . PHE A 1 316 ? -25.470 -20.293 12.079 1.00 85.25 316 PHE A CA 1
ATOM 2440 C C . PHE A 1 316 ? -26.715 -20.303 11.185 1.00 85.25 316 PHE A C 1
ATOM 2442 O O . PHE A 1 316 ? -27.159 -19.250 10.712 1.00 85.25 316 PHE A O 1
ATOM 2449 N N . GLY A 1 317 ? -27.303 -21.478 10.951 1.00 78.25 317 GLY A N 1
ATOM 2450 C CA . GLY A 1 317 ? -28.362 -21.671 9.968 1.00 78.25 317 GLY A CA 1
ATOM 2451 C C . GLY A 1 317 ? -27.959 -21.190 8.568 1.00 78.25 317 GLY A C 1
ATOM 2452 O O . GLY A 1 317 ? -26.791 -21.188 8.179 1.00 78.25 317 GLY A O 1
ATOM 2453 N N . GLY A 1 318 ? -28.949 -20.731 7.795 1.00 70.00 318 GLY A N 1
ATOM 2454 C CA . GLY A 1 318 ? -28.748 -20.163 6.454 1.00 70.00 318 GLY A CA 1
ATOM 2455 C C . GLY A 1 318 ? -28.474 -18.652 6.412 1.00 70.00 318 GLY A C 1
ATOM 2456 O O . GLY A 1 318 ? -28.518 -18.068 5.331 1.00 70.00 318 GLY A O 1
ATOM 2457 N N . ARG A 1 319 ? -28.264 -17.985 7.556 1.00 70.31 319 ARG A N 1
ATOM 2458 C CA . ARG A 1 319 ? -28.157 -16.514 7.652 1.00 70.31 319 ARG A CA 1
ATOM 2459 C C . ARG A 1 319 ? -26.759 -16.076 8.087 1.00 70.31 319 ARG A C 1
ATOM 2461 O O . ARG A 1 319 ? -25.976 -16.870 8.593 1.00 70.31 319 ARG A O 1
ATOM 2468 N N . ALA A 1 320 ? -26.451 -14.794 7.886 1.00 71.12 320 ALA A N 1
ATOM 2469 C CA . ALA A 1 320 ? -25.258 -14.190 8.467 1.00 71.12 320 ALA A CA 1
ATOM 2470 C C . ALA A 1 320 ? -25.357 -14.227 10.001 1.00 71.12 320 ALA A C 1
ATOM 2472 O O . ALA A 1 320 ? -26.399 -13.888 10.566 1.00 71.12 320 ALA A O 1
ATOM 2473 N N . ALA A 1 321 ? -24.276 -14.636 10.658 1.00 79.00 321 ALA A N 1
ATOM 2474 C CA . ALA A 1 321 ? -24.170 -14.690 12.107 1.00 79.00 321 ALA A CA 1
ATOM 2475 C C . ALA A 1 321 ? -22.874 -14.005 12.543 1.00 79.00 321 ALA A C 1
ATOM 2477 O O . ALA A 1 321 ? -21.826 -14.199 11.927 1.00 79.00 321 ALA A O 1
ATOM 2478 N N . THR A 1 322 ? -22.948 -13.209 13.605 1.00 84.31 322 THR A N 1
ATOM 2479 C CA . THR A 1 322 ? -21.774 -12.558 14.186 1.00 84.31 322 THR A CA 1
ATOM 2480 C C . THR A 1 322 ? -21.243 -13.420 15.315 1.00 84.31 322 THR A C 1
ATOM 2482 O O . THR A 1 322 ? -21.951 -13.658 16.298 1.00 84.31 322 THR A O 1
ATOM 2485 N N . VAL A 1 323 ? -19.991 -13.855 15.186 1.00 85.25 323 VAL A N 1
ATOM 2486 C CA . VAL A 1 323 ? -19.262 -14.527 16.261 1.00 85.25 323 VAL A CA 1
ATOM 2487 C C . VAL A 1 323 ? -18.411 -13.498 16.995 1.00 85.25 323 VAL A C 1
ATOM 2489 O O . VAL A 1 323 ? -17.615 -12.792 16.384 1.00 85.25 323 VAL A O 1
ATOM 2492 N N . THR A 1 324 ? -18.564 -13.404 18.311 1.00 89.25 324 THR A N 1
ATOM 2493 C CA . THR A 1 324 ? -17.665 -12.630 19.174 1.00 89.25 324 THR A CA 1
ATOM 2494 C C . THR A 1 324 ? -16.901 -13.592 20.062 1.00 89.25 324 THR A C 1
ATOM 2496 O O . THR A 1 324 ? -17.512 -14.350 20.809 1.00 89.25 324 THR A O 1
ATOM 2499 N N . ALA A 1 325 ? -15.574 -13.546 19.998 1.00 86.75 325 ALA A N 1
ATOM 2500 C CA . ALA A 1 325 ? -14.697 -14.270 20.904 1.00 86.75 325 ALA A CA 1
ATOM 2501 C C . ALA A 1 325 ? -14.007 -13.274 21.842 1.00 86.75 325 ALA A C 1
ATOM 2503 O O . ALA A 1 325 ? -13.557 -12.213 21.412 1.00 86.75 325 ALA A O 1
ATOM 2504 N N . ARG A 1 326 ? -13.942 -13.611 23.126 1.00 89.94 326 ARG A N 1
ATOM 2505 C CA . ARG A 1 326 ? -13.142 -12.915 24.139 1.00 89.94 326 ARG A CA 1
ATOM 2506 C C . ARG A 1 326 ? -12.235 -13.948 24.775 1.00 89.94 326 ARG A C 1
ATOM 2508 O O . ARG A 1 326 ? -12.735 -15.009 25.113 1.00 89.94 326 ARG A O 1
ATOM 2515 N N . PHE A 1 327 ? -10.949 -13.679 24.908 1.00 88.44 327 PHE A N 1
ATOM 2516 C CA . PHE A 1 327 ? -9.987 -14.628 25.464 1.00 88.44 327 PHE A CA 1
ATOM 2517 C C . PHE A 1 327 ? -8.750 -13.877 25.959 1.00 88.44 327 PHE A C 1
ATOM 2519 O O . PHE A 1 327 ? -8.547 -12.715 25.610 1.00 88.44 327 PHE A O 1
ATOM 2526 N N . GLU A 1 328 ? -7.938 -14.541 26.775 1.00 80.25 328 GLU A N 1
ATOM 2527 C CA . GLU A 1 328 ? -6.647 -14.039 27.242 1.00 80.25 328 GLU A CA 1
ATOM 2528 C C . GLU A 1 328 ? -5.530 -14.753 26.467 1.00 80.25 328 GLU A C 1
ATOM 2530 O O . GLU A 1 328 ? -5.503 -15.982 26.386 1.00 80.25 328 GLU A O 1
ATOM 2535 N N . GLU A 1 329 ? -4.606 -13.997 25.880 1.00 75.19 329 GLU A N 1
ATOM 2536 C CA . GLU A 1 329 ? -3.439 -14.523 25.166 1.00 75.19 329 GLU A CA 1
ATOM 2537 C C . GLU A 1 329 ? -2.182 -14.392 26.032 1.00 75.19 329 GLU A C 1
ATOM 2539 O O . GLU A 1 329 ? -1.988 -13.385 26.717 1.00 75.19 329 GLU A O 1
ATOM 2544 N N . ARG A 1 330 ? -1.290 -15.388 25.987 1.00 65.69 330 ARG A N 1
ATOM 2545 C CA . ARG A 1 330 ? 0.061 -15.239 26.538 1.00 65.69 330 ARG A CA 1
ATOM 2546 C C . ARG A 1 330 ? 0.937 -14.496 25.531 1.00 65.69 330 ARG A C 1
ATOM 2548 O O . ARG A 1 330 ? 1.554 -15.109 24.667 1.00 65.69 330 ARG A O 1
ATOM 2555 N N . GLY A 1 331 ? 0.993 -13.171 25.649 1.00 56.75 331 GLY A N 1
ATOM 2556 C CA . GLY A 1 331 ? 1.865 -12.346 24.811 1.00 56.75 331 GLY A CA 1
ATOM 2557 C C . GLY A 1 331 ? 3.342 -12.749 24.939 1.00 56.75 331 GLY A C 1
ATOM 2558 O O . GLY A 1 331 ? 3.867 -12.868 26.046 1.00 56.75 331 GLY A O 1
ATOM 2559 N N . PHE A 1 332 ? 4.022 -12.943 23.805 1.00 53.31 332 PHE A N 1
ATOM 2560 C CA . PHE A 1 332 ? 5.447 -13.308 23.745 1.00 53.31 332 PHE A CA 1
ATOM 2561 C C . PHE A 1 332 ? 6.410 -12.118 23.910 1.00 53.31 332 PHE A C 1
ATOM 2563 O O . PHE A 1 332 ? 7.605 -12.330 24.113 1.00 53.31 332 PHE A O 1
ATOM 2570 N N . PHE A 1 333 ? 5.921 -10.875 23.842 1.00 53.47 333 PHE A N 1
ATOM 2571 C CA . PHE A 1 333 ? 6.749 -9.668 23.903 1.00 53.47 333 PHE A CA 1
ATOM 2572 C C . PHE A 1 333 ? 6.300 -8.742 25.032 1.00 53.47 333 PHE A C 1
ATOM 2574 O O . PHE A 1 333 ? 5.124 -8.406 25.122 1.00 53.47 333 PHE A O 1
ATOM 2581 N N . ALA A 1 334 ? 7.268 -8.394 25.891 1.00 51.66 334 ALA A N 1
ATOM 2582 C CA . ALA A 1 334 ? 7.212 -7.466 27.025 1.00 51.66 334 ALA A CA 1
ATOM 2583 C C . ALA A 1 334 ? 5.800 -7.188 27.569 1.00 51.66 334 ALA A C 1
ATOM 2585 O O . ALA A 1 334 ? 5.265 -6.091 27.426 1.00 51.66 334 ALA A O 1
ATOM 2586 N N . VAL A 1 335 ? 5.213 -8.186 28.235 1.00 56.69 335 VAL A N 1
ATOM 2587 C CA . VAL A 1 335 ? 4.030 -7.952 29.065 1.00 56.69 335 VAL A CA 1
ATOM 2588 C C . VAL A 1 335 ? 4.450 -6.983 30.168 1.00 56.69 335 VAL A C 1
ATOM 2590 O O . VAL A 1 335 ? 5.300 -7.319 30.996 1.00 56.69 335 VAL A O 1
ATOM 2593 N N . ALA A 1 336 ? 3.887 -5.775 30.148 1.00 66.69 336 ALA A N 1
ATOM 2594 C CA . ALA A 1 336 ? 3.987 -4.818 31.241 1.00 66.69 336 ALA A CA 1
ATOM 2595 C C . ALA A 1 336 ? 3.672 -5.560 32.554 1.00 66.69 336 ALA A C 1
ATOM 2597 O O . ALA A 1 336 ? 2.577 -6.126 32.664 1.00 66.69 336 ALA A O 1
ATOM 2598 N N . PRO A 1 337 ? 4.605 -5.657 33.527 1.00 77.62 337 PRO A N 1
ATOM 2599 C CA . PRO A 1 337 ? 4.357 -6.419 34.742 1.00 77.62 337 PRO A CA 1
ATOM 2600 C C . PRO A 1 337 ? 3.059 -5.951 35.400 1.00 77.62 337 PRO A C 1
ATOM 2602 O O . PRO A 1 337 ? 2.947 -4.805 35.832 1.00 77.62 337 PRO A O 1
ATOM 2605 N N . THR A 1 338 ? 2.063 -6.835 35.430 1.00 83.06 338 THR A N 1
ATOM 2606 C CA . THR A 1 338 ? 0.708 -6.507 35.875 1.00 83.06 338 THR A CA 1
ATOM 2607 C C . THR A 1 338 ? 0.479 -7.100 37.257 1.00 83.06 338 THR A C 1
ATOM 2609 O O . THR A 1 338 ? 0.632 -8.301 37.465 1.00 83.06 338 THR A O 1
ATOM 2612 N N . SER A 1 339 ? 0.108 -6.257 38.214 1.00 87.75 339 SER A N 1
ATOM 2613 C CA . SER A 1 339 ? -0.304 -6.661 39.556 1.00 87.75 339 SER A CA 1
ATOM 2614 C C . SER A 1 339 ? -1.796 -6.425 39.718 1.00 87.75 339 SER A C 1
ATOM 2616 O O . SER A 1 339 ? -2.280 -5.318 39.494 1.00 87.75 339 SER A O 1
ATOM 2618 N N . ILE A 1 340 ? -2.520 -7.462 40.131 1.00 89.25 340 ILE A N 1
ATOM 2619 C CA . ILE A 1 340 ? -3.959 -7.399 40.373 1.00 89.25 340 ILE A CA 1
ATOM 2620 C C . ILE A 1 340 ? -4.207 -7.754 41.833 1.00 89.25 340 ILE A C 1
ATOM 2622 O O . ILE A 1 340 ? -3.838 -8.833 42.292 1.00 89.25 340 ILE A O 1
ATOM 2626 N N . VAL A 1 341 ? -4.850 -6.848 42.562 1.00 93.00 341 VAL A N 1
ATOM 2627 C CA . VAL A 1 341 ? -5.302 -7.069 43.935 1.00 93.00 341 VAL A CA 1
ATOM 2628 C C . VAL A 1 341 ? -6.807 -6.910 43.949 1.00 93.00 341 VAL A C 1
ATOM 2630 O O . VAL A 1 341 ? -7.328 -5.881 43.529 1.00 93.00 341 VAL A O 1
ATOM 2633 N N . GLY A 1 342 ? -7.519 -7.922 44.426 1.00 92.69 342 GLY A N 1
ATOM 2634 C CA . GLY A 1 342 ? -8.972 -7.892 44.461 1.00 92.69 342 GLY A CA 1
ATOM 2635 C C . GLY A 1 342 ? -9.539 -8.449 45.753 1.00 92.69 342 GLY A C 1
ATOM 2636 O O . GLY A 1 342 ? -8.940 -9.311 46.392 1.00 92.69 342 GLY A O 1
ATOM 2637 N N . LEU A 1 343 ? -10.721 -7.959 46.106 1.00 93.31 343 LEU A N 1
ATOM 2638 C CA . LEU A 1 343 ? -11.569 -8.498 47.154 1.00 93.31 343 LEU A CA 1
ATOM 2639 C C . LEU A 1 343 ? -12.932 -8.811 46.545 1.00 93.31 343 LEU A C 1
ATOM 2641 O O . LEU A 1 343 ? -13.548 -7.961 45.903 1.00 93.31 343 LEU A O 1
ATOM 2645 N N . THR A 1 344 ? -13.411 -10.025 46.781 1.00 92.75 344 THR A N 1
ATOM 2646 C CA . THR A 1 344 ? -14.787 -10.417 46.489 1.00 92.75 344 THR A CA 1
ATOM 2647 C C . THR A 1 344 ? -15.441 -10.893 47.774 1.00 92.75 344 THR A C 1
ATOM 2649 O O . THR A 1 344 ? -14.868 -11.693 48.514 1.00 92.75 344 THR A O 1
ATOM 2652 N N . THR A 1 345 ? -16.634 -10.379 48.050 1.00 94.81 345 THR A N 1
ATOM 2653 C CA . THR A 1 345 ? -17.424 -10.745 49.222 1.00 94.81 345 THR A CA 1
ATOM 2654 C C . THR A 1 345 ? -18.841 -11.035 48.779 1.00 94.81 345 THR A C 1
ATOM 2656 O O . THR A 1 345 ? -19.442 -10.267 48.033 1.00 94.81 345 THR A O 1
ATOM 2659 N N . ARG A 1 346 ? -19.408 -12.124 49.290 1.00 95.56 346 ARG A N 1
ATOM 2660 C CA . ARG A 1 346 ? -20.811 -12.464 49.083 1.00 95.56 346 ARG A CA 1
ATOM 2661 C C . ARG A 1 346 ? -21.553 -12.431 50.406 1.00 95.56 346 ARG A C 1
ATOM 2663 O O . ARG A 1 346 ? -21.223 -13.182 51.322 1.00 95.56 346 ARG A O 1
ATOM 2670 N N . TRP A 1 347 ? -22.597 -11.618 50.477 1.00 96.00 347 TRP A N 1
ATOM 2671 C CA . TRP A 1 347 ? -23.552 -11.653 51.573 1.00 96.00 347 TRP A CA 1
ATOM 2672 C C . TRP A 1 347 ? -24.731 -12.550 51.194 1.00 96.00 347 TRP A C 1
ATOM 2674 O O . TRP A 1 347 ? -25.491 -12.254 50.272 1.00 96.00 347 TRP A O 1
ATOM 2684 N N . GLN A 1 348 ? -24.867 -13.673 51.899 1.00 95.75 348 GLN A N 1
ATOM 2685 C CA . GLN A 1 348 ? -26.002 -14.580 51.755 1.00 95.75 348 GLN A CA 1
ATOM 2686 C C . GLN A 1 348 ? -27.237 -14.030 52.484 1.00 95.75 348 GLN A C 1
ATOM 2688 O O . GLN A 1 348 ? -27.174 -13.707 53.669 1.00 95.75 348 GLN A O 1
ATOM 2693 N N . LEU A 1 349 ? -28.370 -13.980 51.783 1.00 94.19 349 LEU A N 1
ATOM 2694 C CA . LEU A 1 349 ? -29.686 -13.569 52.283 1.00 94.19 349 LEU A CA 1
ATOM 2695 C C . LEU A 1 349 ? -30.604 -14.794 52.469 1.00 94.19 349 LEU A C 1
ATOM 2697 O O . LEU A 1 349 ? -31.787 -14.773 52.126 1.00 94.19 349 LEU A O 1
ATOM 2701 N N . GLY A 1 350 ? -30.037 -15.890 52.984 1.00 91.44 350 GLY A N 1
ATOM 2702 C CA . GLY A 1 350 ? -30.736 -17.161 53.181 1.00 91.44 350 GLY A CA 1
ATOM 2703 C C . GLY A 1 350 ? -31.196 -17.797 51.866 1.00 91.44 350 GLY A C 1
ATOM 2704 O O . GLY A 1 350 ? -30.452 -17.837 50.887 1.00 91.44 350 GLY A O 1
ATOM 2705 N N . GLU A 1 351 ? -32.437 -18.288 51.835 1.00 88.81 351 GLU A N 1
ATOM 2706 C CA . GLU A 1 351 ? -33.022 -18.961 50.662 1.00 88.81 351 GLU A CA 1
ATOM 2707 C C . GLU A 1 351 ? -33.332 -18.009 49.493 1.00 88.81 351 GLU A C 1
ATOM 2709 O O . GLU A 1 351 ? -33.526 -18.459 48.364 1.00 88.81 351 GLU A O 1
ATOM 2714 N N . ILE A 1 352 ? -33.352 -16.695 49.746 1.00 90.75 352 ILE A N 1
ATOM 2715 C CA . ILE A 1 352 ? -33.705 -15.666 48.755 1.00 90.75 352 ILE A CA 1
ATOM 2716 C C . ILE A 1 352 ? -32.511 -15.343 47.842 1.00 90.75 352 ILE A C 1
ATOM 2718 O O . ILE A 1 352 ? -32.682 -14.679 46.829 1.00 90.75 352 ILE A O 1
ATOM 2722 N N . GLY A 1 353 ? -31.305 -15.834 48.140 1.00 94.31 353 GLY A N 1
ATOM 2723 C CA . GLY A 1 353 ? -30.115 -15.632 47.308 1.00 94.31 353 GLY A CA 1
ATOM 2724 C C . GLY A 1 353 ? -29.067 -14.758 47.985 1.00 94.31 353 GLY A C 1
ATOM 2725 O O . GLY A 1 353 ? -28.809 -14.923 49.178 1.00 94.31 353 GLY A O 1
ATOM 2726 N N . GLY A 1 354 ? -28.409 -13.862 47.247 1.00 95.56 354 GLY A N 1
ATOM 2727 C CA . GLY A 1 354 ? -27.338 -13.045 47.821 1.00 95.56 354 GLY A CA 1
ATOM 2728 C C . GLY A 1 354 ? -26.974 -11.782 47.052 1.00 95.56 354 GLY A C 1
ATOM 2729 O O . GLY A 1 354 ? -27.473 -11.514 45.958 1.00 95.56 354 GLY A O 1
ATOM 2730 N N . ILE A 1 355 ? -26.092 -11.006 47.678 1.00 96.00 355 ILE A N 1
ATOM 2731 C CA . ILE A 1 355 ? -25.471 -9.802 47.124 1.00 96.00 355 ILE A CA 1
ATOM 2732 C C . ILE A 1 355 ? -23.968 -10.056 47.043 1.00 96.00 355 ILE A C 1
ATOM 2734 O O . ILE A 1 355 ? -23.351 -10.462 48.029 1.00 96.00 355 ILE A O 1
ATOM 2738 N N . ASN A 1 356 ? -23.378 -9.808 45.882 1.00 95.56 356 ASN A N 1
ATOM 2739 C CA . ASN A 1 356 ? -21.950 -9.922 45.635 1.00 95.56 356 ASN A CA 1
ATOM 2740 C C . ASN A 1 356 ? -21.351 -8.521 45.526 1.00 95.56 356 ASN A C 1
ATOM 2742 O O . ASN A 1 356 ? -21.900 -7.642 44.867 1.00 95.56 356 ASN A O 1
ATOM 2746 N N . LEU A 1 357 ? -20.216 -8.331 46.179 1.00 95.62 357 LEU A N 1
ATOM 2747 C CA . LEU A 1 357 ? -19.410 -7.124 46.154 1.00 95.62 357 LEU A CA 1
ATOM 2748 C C . LEU A 1 357 ? -18.053 -7.508 45.586 1.00 95.62 357 LEU A C 1
ATOM 2750 O O . LEU A 1 357 ? -17.431 -8.450 46.074 1.00 95.62 357 LEU A O 1
ATOM 2754 N N . VAL A 1 358 ? -17.590 -6.775 44.582 1.00 94.69 358 VAL A N 1
ATOM 2755 C CA . VAL A 1 358 ? -16.258 -6.950 44.007 1.00 94.69 358 VAL A CA 1
ATOM 2756 C C . VAL A 1 358 ? -15.528 -5.617 44.001 1.00 94.69 358 VAL A C 1
ATOM 2758 O O . VAL A 1 358 ? -16.096 -4.581 43.664 1.00 94.69 358 VAL A O 1
ATOM 2761 N N . GLY A 1 359 ? -14.261 -5.644 44.387 1.00 95.06 359 GLY A N 1
ATOM 2762 C CA . GLY A 1 359 ? -13.316 -4.554 44.206 1.00 95.06 359 GLY A CA 1
ATOM 2763 C C . GLY A 1 359 ? -12.034 -5.121 43.625 1.00 95.06 359 GLY A C 1
ATOM 2764 O O . GLY A 1 359 ? -11.518 -6.110 44.135 1.00 95.06 359 GLY A O 1
ATOM 2765 N N . LEU A 1 360 ? -11.532 -4.516 42.559 1.00 95.19 360 LEU A N 1
ATOM 2766 C CA . LEU A 1 360 ? -10.332 -4.932 41.854 1.00 95.19 360 LEU A CA 1
ATOM 2767 C C . LEU A 1 360 ? -9.471 -3.704 41.584 1.00 95.19 360 LEU A C 1
ATOM 2769 O O . LEU A 1 360 ? -9.934 -2.741 40.982 1.00 95.19 360 LEU A O 1
ATOM 2773 N N . TYR A 1 361 ? -8.217 -3.746 42.000 1.00 94.38 361 TYR A N 1
ATOM 2774 C CA . TYR A 1 361 ? -7.202 -2.783 41.619 1.00 94.38 361 TYR A CA 1
ATOM 2775 C C . TYR A 1 361 ? -6.156 -3.487 40.760 1.00 94.38 361 TYR A C 1
ATOM 2777 O O . TYR A 1 361 ? -5.474 -4.401 41.224 1.00 94.38 361 TYR A O 1
ATOM 2785 N N . GLN A 1 362 ? -6.048 -3.063 39.508 1.00 92.69 362 GLN A N 1
ATOM 2786 C CA . GLN A 1 362 ? -5.024 -3.498 38.568 1.00 92.69 362 GLN A CA 1
ATOM 2787 C C . GLN A 1 362 ? -4.003 -2.373 38.405 1.00 92.69 362 GLN A C 1
ATOM 2789 O O . GLN A 1 362 ? -4.383 -1.217 38.230 1.00 92.69 362 GLN A O 1
ATOM 2794 N N . SER A 1 363 ? -2.717 -2.703 38.459 1.00 92.50 363 SER A N 1
ATOM 2795 C CA . SER A 1 363 ? -1.617 -1.779 38.184 1.00 92.50 363 SER A CA 1
ATOM 2796 C C . SER A 1 363 ? -0.620 -2.444 37.251 1.00 92.50 363 SER A C 1
ATOM 2798 O O . SER A 1 363 ? -0.164 -3.554 37.513 1.00 92.50 363 SER A O 1
ATOM 2800 N N . GLU A 1 364 ? -0.248 -1.734 36.201 1.00 90.19 364 GLU A N 1
ATOM 2801 C CA . GLU A 1 364 ? 0.730 -2.140 35.202 1.00 90.19 364 GLU A CA 1
ATOM 2802 C C . GLU A 1 364 ? 1.989 -1.294 35.367 1.00 90.19 364 GLU A C 1
ATOM 2804 O O . GLU A 1 364 ? 1.930 -0.068 35.478 1.00 90.19 364 GLU A O 1
ATOM 2809 N N . ALA A 1 365 ? 3.141 -1.953 35.428 1.00 87.06 365 ALA A N 1
ATOM 2810 C CA . ALA A 1 365 ? 4.439 -1.297 35.423 1.00 87.06 365 ALA A CA 1
ATOM 2811 C C . ALA A 1 365 ? 5.009 -1.250 34.002 1.00 87.06 365 ALA A C 1
ATOM 2813 O O . ALA A 1 365 ? 4.726 -2.113 33.176 1.00 87.06 365 ALA A O 1
ATOM 2814 N N . THR A 1 366 ? 5.871 -0.273 33.735 1.00 83.44 366 THR A N 1
ATOM 2815 C CA . THR A 1 366 ? 6.632 -0.202 32.484 1.00 83.44 366 THR A CA 1
ATOM 2816 C C . THR A 1 366 ? 8.041 -0.754 32.695 1.00 83.44 366 THR A C 1
ATOM 2818 O O . THR A 1 366 ? 8.622 -0.596 33.770 1.00 83.44 366 THR A O 1
ATOM 2821 N N . ALA A 1 367 ? 8.596 -1.414 31.678 1.00 81.50 367 ALA A N 1
ATOM 2822 C CA . ALA A 1 367 ? 9.997 -1.841 31.680 1.00 81.50 367 ALA A CA 1
ATOM 2823 C C . ALA A 1 367 ? 10.959 -0.696 31.303 1.00 81.50 367 ALA A C 1
ATOM 2825 O O . ALA A 1 367 ? 12.174 -0.844 31.421 1.00 81.50 367 ALA A O 1
ATOM 2826 N N . PHE A 1 368 ? 10.423 0.440 30.845 1.00 76.62 368 PHE A N 1
ATOM 2827 C CA . PHE A 1 368 ? 11.193 1.588 30.384 1.00 76.62 368 PHE A CA 1
ATOM 2828 C C . PHE A 1 368 ? 11.355 2.625 31.498 1.00 76.62 368 PHE A C 1
ATOM 2830 O O . PHE A 1 368 ? 10.381 3.059 32.107 1.00 76.62 368 PHE A O 1
ATOM 2837 N N . ASN A 1 369 ? 12.580 3.111 31.710 1.00 81.25 369 ASN A N 1
ATOM 2838 C CA . ASN A 1 369 ? 12.820 4.250 32.608 1.00 81.25 369 ASN A CA 1
ATOM 2839 C C . ASN A 1 369 ? 12.213 5.558 32.060 1.00 81.25 369 ASN A C 1
ATOM 2841 O O . ASN A 1 369 ? 11.863 6.455 32.827 1.00 81.25 369 ASN A O 1
ATOM 2845 N N . ARG A 1 370 ? 12.093 5.667 30.730 1.00 83.44 370 ARG A N 1
ATOM 2846 C CA . ARG A 1 370 ? 11.446 6.763 29.999 1.00 83.44 370 ARG A CA 1
ATOM 2847 C C . ARG A 1 370 ? 10.398 6.160 29.058 1.00 83.44 370 ARG A C 1
ATOM 2849 O O . ARG A 1 370 ? 10.733 5.865 27.917 1.00 83.44 370 ARG A O 1
ATOM 2856 N N . PRO A 1 371 ? 9.165 5.906 29.524 1.00 81.31 371 PRO A N 1
ATOM 2857 C CA . PRO A 1 371 ? 8.175 5.209 28.713 1.00 81.31 371 PRO A CA 1
ATOM 2858 C C . PRO A 1 371 ? 7.806 6.038 27.475 1.00 81.31 371 PRO A C 1
ATOM 2860 O O . PRO A 1 371 ? 7.401 7.197 27.633 1.00 81.31 371 PRO A O 1
ATOM 2863 N N . PRO A 1 372 ? 7.938 5.483 26.257 1.00 81.19 372 PRO A N 1
ATOM 2864 C CA . PRO A 1 372 ? 7.420 6.135 25.066 1.00 81.19 372 PRO A CA 1
ATOM 2865 C C . PRO A 1 372 ? 5.886 6.195 25.093 1.00 81.19 372 PRO A C 1
ATOM 2867 O O . PRO A 1 372 ? 5.239 5.443 25.825 1.00 81.19 372 PRO A O 1
ATOM 2870 N N . LEU A 1 373 ? 5.301 7.089 24.292 1.00 83.19 373 LEU A N 1
ATOM 2871 C CA . LEU A 1 373 ? 3.846 7.220 24.159 1.00 83.19 373 LEU A CA 1
ATOM 2872 C C . LEU A 1 373 ? 3.205 5.866 23.796 1.00 83.19 373 LEU A C 1
ATOM 2874 O O . LEU A 1 373 ? 3.546 5.270 22.775 1.00 83.19 373 LEU A O 1
ATOM 2878 N N . GLY A 1 374 ? 2.265 5.400 24.619 1.00 79.44 374 GLY A N 1
ATOM 2879 C CA . GLY A 1 374 ? 1.610 4.092 24.503 1.00 79.44 374 GLY A CA 1
ATOM 2880 C C . GLY A 1 374 ? 2.213 2.978 25.371 1.00 79.44 374 GLY A C 1
ATOM 2881 O O . GLY A 1 374 ? 1.651 1.885 25.410 1.00 79.44 374 GLY A O 1
ATOM 2882 N N . PHE A 1 375 ? 3.326 3.234 26.065 1.00 82.50 375 PHE A N 1
ATOM 2883 C CA . PHE A 1 375 ? 3.996 2.295 26.978 1.00 82.50 375 PHE A CA 1
ATOM 2884 C C . PHE A 1 375 ? 4.066 2.827 28.419 1.00 82.50 375 PHE A C 1
ATOM 2886 O O . PHE A 1 375 ? 4.918 2.412 29.218 1.00 82.50 375 PHE A O 1
ATOM 2893 N N . GLU A 1 376 ? 3.197 3.779 28.752 1.00 87.50 376 GLU A N 1
ATOM 2894 C CA . GLU A 1 376 ? 3.089 4.352 30.084 1.00 87.50 376 GLU A CA 1
ATOM 2895 C C . GLU A 1 376 ? 2.519 3.326 31.074 1.00 87.50 376 GLU A C 1
ATOM 2897 O O . GLU A 1 376 ? 1.605 2.570 30.740 1.00 87.50 376 GLU A O 1
ATOM 2902 N N . PRO A 1 377 ? 3.024 3.290 32.320 1.00 90.19 377 PRO A N 1
ATOM 2903 C CA . PRO A 1 377 ? 2.417 2.480 33.363 1.00 90.19 377 PRO A CA 1
ATOM 2904 C C . PRO A 1 377 ? 0.982 2.956 33.607 1.00 90.19 377 PRO A C 1
ATOM 2906 O O . PRO A 1 377 ? 0.744 4.143 33.847 1.00 90.19 377 PRO A O 1
ATOM 2909 N N . SER A 1 378 ? 0.034 2.026 33.588 1.00 91.62 378 SER A N 1
ATOM 2910 C CA . SER A 1 378 ? -1.389 2.302 33.765 1.00 91.62 378 SER A CA 1
ATOM 2911 C C . SER A 1 378 ? -1.911 1.671 35.059 1.00 91.62 378 SER A C 1
ATOM 2913 O O . SER A 1 378 ? -1.290 0.789 35.654 1.00 91.62 378 SER A O 1
ATOM 2915 N N . ALA A 1 379 ? -3.054 2.130 35.550 1.00 93.19 379 ALA A N 1
ATOM 2916 C CA . ALA A 1 379 ? -3.788 1.445 36.600 1.00 93.19 379 ALA A CA 1
ATOM 2917 C C . ALA A 1 379 ? -5.293 1.582 36.387 1.00 93.19 379 ALA A C 1
ATOM 2919 O O . ALA A 1 379 ? -5.776 2.494 35.724 1.00 93.19 379 ALA A O 1
ATOM 2920 N N . SER A 1 380 ? -6.065 0.678 36.975 1.00 93.69 380 SER A N 1
ATOM 2921 C CA . SER A 1 380 ? -7.519 0.737 36.939 1.00 93.69 380 SER A CA 1
ATOM 2922 C C . SER A 1 380 ? -8.096 0.212 38.242 1.00 93.69 380 SER A C 1
ATOM 2924 O O . SER A 1 380 ? -7.730 -0.866 38.711 1.00 93.69 380 SER A O 1
ATOM 2926 N N . LEU A 1 381 ? -9.004 0.985 38.835 1.00 95.06 381 LEU A N 1
ATOM 2927 C CA . LEU A 1 381 ? -9.838 0.537 39.943 1.00 95.06 381 LEU A CA 1
ATOM 2928 C C . LEU A 1 381 ? -11.221 0.195 39.400 1.00 95.06 381 LEU A C 1
ATOM 2930 O O . LEU A 1 381 ? -11.908 1.065 38.872 1.00 95.06 381 LEU A O 1
ATOM 2934 N N . ILE A 1 382 ? -11.646 -1.047 39.574 1.00 95.19 382 ILE A N 1
ATOM 2935 C CA . ILE A 1 382 ? -12.980 -1.524 39.226 1.00 95.19 382 ILE A CA 1
ATOM 2936 C C . ILE A 1 382 ? -13.690 -1.903 40.520 1.00 95.19 382 ILE A C 1
ATOM 2938 O O . ILE A 1 382 ? -13.120 -2.566 41.383 1.00 95.19 382 ILE A O 1
ATOM 2942 N N . GLY A 1 383 ? -14.940 -1.491 40.663 1.00 95.50 383 GLY A N 1
ATOM 2943 C CA . GLY A 1 383 ? -15.793 -1.915 41.763 1.00 95.50 383 GLY A CA 1
ATOM 2944 C C . GLY A 1 383 ? -17.176 -2.266 41.255 1.00 95.50 383 GLY A C 1
ATOM 2945 O O . GLY A 1 383 ? -17.647 -1.682 40.283 1.00 95.50 383 GLY A O 1
ATOM 2946 N N . GLY A 1 384 ? -17.834 -3.220 41.899 1.00 95.88 384 GLY A N 1
ATOM 2947 C CA . GLY A 1 384 ? -19.142 -3.681 41.468 1.00 95.88 384 GLY A CA 1
ATOM 2948 C C . GLY A 1 384 ? -19.974 -4.272 42.590 1.00 95.88 384 GLY A C 1
ATOM 2949 O O . GLY A 1 384 ? -19.455 -4.826 43.560 1.00 95.88 384 GLY A O 1
ATOM 2950 N N . ILE A 1 385 ? -21.284 -4.141 42.427 1.00 96.19 385 ILE A N 1
ATOM 2951 C CA . ILE A 1 385 ? -22.306 -4.766 43.251 1.00 96.19 385 ILE A CA 1
ATOM 2952 C C . ILE A 1 385 ? -23.227 -5.527 42.309 1.00 96.19 385 ILE A C 1
ATOM 2954 O O . ILE A 1 385 ? -23.775 -4.938 41.378 1.00 96.19 385 ILE A O 1
ATOM 2958 N N . SER A 1 386 ? -23.420 -6.817 42.554 1.00 95.12 386 SER A N 1
ATOM 2959 C CA . SER A 1 386 ? -24.393 -7.620 41.820 1.00 95.12 386 SER A CA 1
ATOM 2960 C C . SER A 1 386 ? -25.295 -8.404 42.757 1.00 95.12 386 SER A C 1
ATOM 2962 O O . SER A 1 386 ? -24.940 -8.687 43.901 1.00 95.12 386 SER A O 1
ATOM 2964 N N . THR A 1 387 ? -26.489 -8.741 42.291 1.00 94.94 387 THR A N 1
ATOM 2965 C CA . THR A 1 387 ? -27.463 -9.518 43.054 1.00 94.94 387 THR A CA 1
ATOM 2966 C C . THR A 1 387 ? -27.905 -10.742 42.272 1.00 94.94 387 THR A C 1
ATOM 2968 O O . THR A 1 387 ? -27.971 -10.725 41.045 1.00 94.94 387 THR A O 1
ATOM 2971 N N . ASP A 1 388 ? -28.230 -11.800 43.004 1.00 94.44 388 ASP A N 1
ATOM 2972 C CA . ASP A 1 388 ? -28.890 -12.989 42.475 1.00 94.44 388 ASP A CA 1
ATOM 2973 C C . ASP A 1 388 ? -30.043 -13.358 43.405 1.00 94.44 388 ASP A C 1
ATOM 2975 O O . ASP A 1 388 ? -29.942 -14.245 44.251 1.00 94.44 388 ASP A O 1
ATOM 2979 N N . LEU A 1 389 ? -31.139 -12.605 43.303 1.00 94.88 389 LEU A N 1
ATOM 2980 C CA . LEU A 1 389 ? -32.290 -12.766 44.184 1.00 94.88 389 LEU A CA 1
ATOM 2981 C C . LEU A 1 389 ? -33.333 -13.685 43.553 1.00 94.88 389 LEU A C 1
ATOM 2983 O O . LEU A 1 389 ? -33.626 -13.604 42.362 1.00 94.88 389 LEU A O 1
ATOM 2987 N N . ARG A 1 390 ? -33.905 -14.556 44.376 1.00 94.44 390 ARG A N 1
ATOM 2988 C CA . ARG A 1 390 ? -34.805 -15.641 43.997 1.00 94.44 390 ARG A CA 1
ATOM 2989 C C . ARG A 1 390 ? -36.018 -15.599 44.907 1.00 94.44 390 ARG A C 1
ATOM 2991 O O . ARG A 1 390 ? -35.932 -15.897 46.094 1.00 94.44 390 ARG A O 1
ATOM 2998 N N . PHE A 1 391 ? -37.164 -15.245 44.350 1.00 92.25 391 PHE A N 1
ATOM 2999 C CA . PHE A 1 391 ? -38.409 -15.130 45.098 1.00 92.25 391 PHE A CA 1
ATOM 3000 C C . PHE A 1 391 ? -39.378 -16.219 44.661 1.00 92.25 391 PHE A C 1
ATOM 3002 O O . PHE A 1 391 ? -39.776 -16.276 43.499 1.00 92.25 391 PHE A O 1
ATOM 3009 N N . ASN A 1 392 ? -39.810 -17.066 45.593 1.00 89.69 392 ASN A N 1
ATOM 3010 C CA . ASN A 1 392 ? -40.924 -17.976 45.344 1.00 89.69 392 ASN A CA 1
ATOM 3011 C C . ASN A 1 392 ? -42.214 -17.153 45.275 1.00 89.69 392 ASN A C 1
ATOM 3013 O O . ASN A 1 392 ? -42.580 -16.478 46.237 1.00 89.69 392 ASN A O 1
ATOM 3017 N N . THR A 1 393 ? -42.921 -17.201 44.148 1.00 89.69 393 THR A N 1
ATOM 3018 C CA . THR A 1 393 ? -44.089 -16.346 43.887 1.00 89.69 393 THR A CA 1
ATOM 3019 C C . THR A 1 393 ? -45.371 -17.162 43.727 1.00 89.69 393 THR A C 1
ATOM 3021 O O . THR A 1 393 ? -46.075 -16.980 42.737 1.00 89.69 393 THR A O 1
ATOM 3024 N N . PRO A 1 394 ? -45.768 -18.030 44.681 1.00 85.88 394 PRO A N 1
ATOM 3025 C CA . PRO A 1 394 ? -46.878 -18.978 44.501 1.00 85.88 394 PRO A CA 1
ATOM 3026 C C . PRO A 1 394 ? -48.238 -18.308 44.243 1.00 85.88 394 PRO A C 1
ATOM 3028 O O . PRO A 1 394 ? -49.199 -18.974 43.864 1.00 85.88 394 PRO A O 1
ATOM 3031 N N . GLY A 1 395 ? -48.359 -16.995 44.476 1.00 86.12 395 GLY A N 1
ATOM 3032 C CA . GLY A 1 395 ? -49.515 -16.201 44.054 1.00 86.12 395 GLY A CA 1
ATOM 3033 C C . GLY A 1 395 ? -49.700 -16.159 42.532 1.00 86.12 395 GLY A C 1
ATOM 3034 O O . GLY A 1 395 ? -50.839 -16.152 42.080 1.00 86.12 395 GLY A O 1
ATOM 3035 N N . VAL A 1 396 ? -48.614 -16.210 41.752 1.00 86.12 396 VAL A N 1
ATOM 3036 C CA . VAL A 1 396 ? -48.642 -16.236 40.280 1.00 86.12 396 VAL A CA 1
ATOM 3037 C C . VAL A 1 396 ? -49.182 -17.571 39.779 1.00 86.12 396 VAL A C 1
ATOM 3039 O O . VAL A 1 396 ? -50.164 -17.563 39.039 1.00 86.12 396 VAL A O 1
ATOM 3042 N N . SER A 1 397 ? -48.645 -18.708 40.247 1.00 86.56 397 SER A N 1
ATOM 3043 C CA . SER A 1 397 ? -49.232 -20.021 39.934 1.00 86.56 397 SER A CA 1
ATOM 3044 C C . SER A 1 397 ? -50.707 -20.064 40.331 1.00 86.56 397 SER A C 1
ATOM 3046 O O . SER A 1 397 ? -51.539 -20.431 39.514 1.00 86.56 397 SER A O 1
ATOM 3048 N N . ARG A 1 398 ? -51.074 -19.589 41.534 1.00 85.81 398 ARG A N 1
ATOM 3049 C CA . ARG A 1 398 ? -52.479 -19.552 41.991 1.00 85.81 398 ARG A CA 1
ATOM 3050 C C . ARG A 1 398 ? -53.388 -18.663 41.143 1.00 85.81 398 ARG A C 1
ATOM 3052 O O . ARG A 1 398 ? -54.550 -19.013 40.959 1.00 85.81 398 ARG A O 1
ATOM 3059 N N . PHE A 1 399 ? -52.902 -17.521 40.666 1.00 87.75 399 PHE A N 1
ATOM 3060 C CA . PHE A 1 399 ? -53.654 -16.644 39.771 1.00 87.75 399 PHE A CA 1
ATOM 3061 C C . PHE A 1 399 ? -53.878 -17.319 38.415 1.00 87.75 399 PHE A C 1
ATOM 3063 O O . PHE A 1 399 ? -55.016 -17.391 37.961 1.00 87.75 399 PHE A O 1
ATOM 3070 N N . LEU A 1 400 ? -52.828 -17.890 37.818 1.00 85.31 400 LEU A N 1
ATOM 3071 C CA . LEU A 1 400 ? -52.905 -18.600 36.538 1.00 85.31 400 LEU A CA 1
ATOM 3072 C C . LEU A 1 400 ? -53.799 -19.847 36.613 1.00 85.31 400 LEU A C 1
ATOM 3074 O O . LEU A 1 400 ? -54.572 -20.103 35.691 1.00 85.31 400 LEU A O 1
ATOM 3078 N N . SER A 1 401 ? -53.795 -20.562 37.744 1.00 85.31 401 SER A N 1
ATOM 3079 C CA . SER A 1 401 ? -54.695 -21.694 38.008 1.00 85.31 401 SER A CA 1
ATOM 3080 C C . SER A 1 401 ? -56.183 -21.340 37.932 1.00 85.31 401 SER A C 1
ATOM 3082 O O . SER A 1 401 ? -56.998 -22.244 37.786 1.00 85.31 401 SER A O 1
ATOM 3084 N N . ARG A 1 402 ? -56.566 -20.056 38.026 1.00 86.62 402 ARG A N 1
ATOM 3085 C CA . ARG A 1 402 ? -57.969 -19.620 37.873 1.00 86.62 402 ARG A CA 1
ATOM 3086 C C . ARG A 1 402 ? -58.438 -19.595 36.420 1.00 86.62 402 ARG A C 1
ATOM 3088 O O . ARG A 1 402 ? -59.639 -19.583 36.184 1.00 86.62 402 ARG A O 1
ATOM 3095 N N . PHE A 1 403 ? -57.507 -19.569 35.469 1.00 86.06 403 PHE A N 1
ATOM 3096 C CA . PHE A 1 403 ? -57.796 -19.433 34.040 1.00 86.06 403 PHE A CA 1
ATOM 3097 C C . PHE A 1 403 ? -57.472 -20.701 33.239 1.00 86.06 403 PHE A C 1
ATOM 3099 O O . PHE A 1 403 ? -57.842 -20.789 32.072 1.00 86.06 403 PHE A O 1
ATOM 3106 N N . ILE A 1 404 ? -56.802 -21.686 33.850 1.00 82.69 404 ILE A N 1
ATOM 3107 C CA . ILE A 1 404 ? -56.385 -22.934 33.198 1.00 82.69 404 ILE A CA 1
ATOM 3108 C C . ILE A 1 404 ? -57.168 -24.112 33.805 1.00 82.69 404 ILE A C 1
ATOM 3110 O O . ILE A 1 404 ? -56.944 -24.450 34.973 1.00 82.69 404 ILE A O 1
ATOM 3114 N N . PRO A 1 405 ? -58.070 -24.766 33.042 1.00 73.75 405 PRO A N 1
ATOM 3115 C CA . PRO A 1 405 ? -58.779 -25.961 33.495 1.00 73.75 405 PRO A CA 1
ATOM 3116 C C . PRO A 1 405 ? -57.785 -27.084 33.827 1.00 73.75 405 PRO A C 1
ATOM 3118 O O . PRO A 1 405 ? -56.996 -27.482 32.977 1.00 73.75 405 PRO A O 1
ATOM 3121 N N . GLY A 1 406 ? -57.805 -27.574 35.070 1.00 77.00 406 GLY A N 1
ATOM 3122 C CA . GLY A 1 406 ? -56.846 -28.564 35.591 1.00 77.00 406 GLY A CA 1
ATOM 3123 C C . GLY A 1 406 ? -55.793 -28.000 36.557 1.00 77.00 406 GLY A C 1
ATOM 3124 O O . GLY A 1 406 ? -55.182 -28.774 37.287 1.00 77.00 406 GLY A O 1
ATOM 3125 N N . GLY A 1 407 ? -55.647 -26.669 36.640 1.00 77.00 407 GLY A N 1
ATOM 3126 C CA . GLY A 1 407 ? -54.747 -25.985 37.577 1.00 77.00 407 GLY A CA 1
ATOM 3127 C C . GLY A 1 407 ? -53.260 -26.055 37.199 1.00 77.00 407 GLY A C 1
ATOM 3128 O O . GLY A 1 407 ? -52.799 -26.982 36.540 1.00 77.00 407 GLY A O 1
ATOM 3129 N N . VAL A 1 408 ? -52.480 -25.057 37.625 1.00 80.38 408 VAL A N 1
ATOM 3130 C CA . VAL A 1 408 ? -51.021 -25.027 37.431 1.00 80.38 408 VAL A CA 1
ATOM 3131 C C . VAL A 1 408 ? -50.342 -25.649 38.654 1.00 80.38 408 VAL A C 1
ATOM 3133 O O . VAL A 1 408 ? -50.399 -25.082 39.745 1.00 80.38 408 VAL A O 1
ATOM 3136 N N . THR A 1 409 ? -49.697 -26.808 38.481 1.00 80.00 409 THR A N 1
ATOM 3137 C CA . THR A 1 409 ? -48.954 -27.523 39.544 1.00 80.00 409 THR A CA 1
ATOM 3138 C C . THR A 1 409 ? -47.480 -27.126 39.634 1.00 80.00 409 THR A C 1
ATOM 3140 O O . THR A 1 409 ? -46.821 -27.429 40.626 1.00 80.00 409 THR A O 1
ATOM 3143 N N . ALA A 1 410 ? -46.956 -26.430 38.622 1.00 81.38 410 ALA A N 1
ATOM 3144 C CA . ALA A 1 410 ? -45.580 -25.952 38.605 1.00 81.38 410 ALA A CA 1
ATOM 3145 C C . ALA A 1 410 ? -45.374 -24.772 39.575 1.00 81.38 410 ALA A C 1
ATOM 3147 O O . ALA A 1 410 ? -46.177 -23.833 39.631 1.00 81.38 410 ALA A O 1
ATOM 3148 N N . THR A 1 411 ? -44.268 -24.805 40.320 1.00 82.69 411 THR A N 1
ATOM 3149 C CA . THR A 1 411 ? -43.862 -23.732 41.237 1.00 82.69 411 THR A CA 1
ATOM 3150 C C . THR A 1 411 ? -43.449 -22.492 40.448 1.00 82.69 411 THR A C 1
ATOM 3152 O O . THR A 1 411 ? -42.527 -22.550 39.638 1.00 82.69 411 THR A O 1
ATOM 3155 N N . SER A 1 412 ? -44.095 -21.353 40.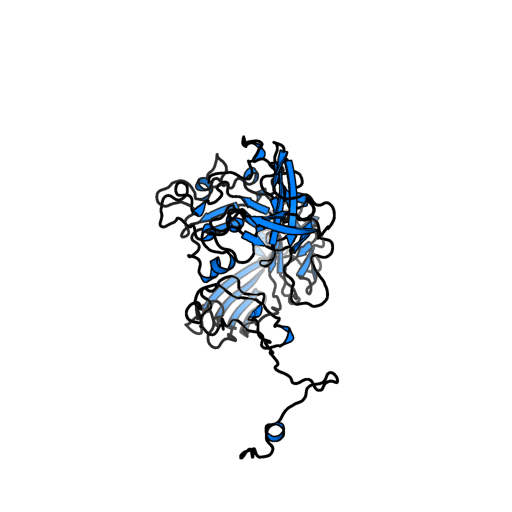699 1.00 87.38 412 SER A N 1
ATOM 3156 C CA . SER A 1 412 ? -43.673 -20.068 40.141 1.00 87.38 412 SER A CA 1
ATOM 3157 C C . SER A 1 412 ? -42.574 -19.430 40.986 1.00 87.38 412 SER A C 1
ATOM 3159 O O . SER A 1 412 ? -42.647 -19.378 42.218 1.00 87.38 412 SER A O 1
ATOM 3161 N N . ARG A 1 413 ? -41.560 -18.906 40.299 1.00 89.00 413 ARG A N 1
ATOM 3162 C CA . ARG A 1 413 ? -40.426 -18.197 40.885 1.00 89.00 413 ARG A CA 1
ATOM 3163 C C . ARG A 1 413 ? -40.100 -16.966 40.045 1.00 89.00 413 ARG A C 1
ATOM 3165 O O . ARG A 1 413 ? -40.279 -16.980 38.830 1.00 89.00 413 ARG A O 1
ATOM 3172 N N . LEU A 1 414 ? -39.650 -15.910 40.710 1.00 90.81 414 LEU A N 1
ATOM 3173 C CA . LEU A 1 414 ? -39.112 -14.701 40.101 1.00 90.81 414 LEU A CA 1
ATOM 3174 C C . LEU A 1 414 ? -37.622 -14.608 40.426 1.00 90.81 414 LEU A C 1
ATOM 3176 O O . LEU A 1 414 ? -37.250 -14.609 41.599 1.00 90.81 414 LEU A O 1
ATOM 3180 N N . ASP A 1 415 ? -36.806 -14.483 39.386 1.00 93.06 415 ASP A N 1
ATOM 3181 C CA . ASP A 1 415 ? -35.374 -14.238 39.502 1.00 93.06 415 ASP A CA 1
ATOM 3182 C C . ASP A 1 415 ? -35.071 -12.784 39.158 1.00 93.06 415 ASP A C 1
ATOM 3184 O O . ASP A 1 415 ? -35.445 -12.301 38.089 1.00 93.06 415 ASP A O 1
ATOM 3188 N N . LEU A 1 416 ? -34.402 -12.090 40.075 1.00 91.25 416 LEU A N 1
ATOM 3189 C CA . LEU A 1 416 ? -33.970 -10.712 39.907 1.00 91.25 416 LEU A CA 1
ATOM 3190 C C . LEU A 1 416 ? -32.447 -10.654 40.007 1.00 91.25 416 LEU A C 1
ATOM 3192 O O . LEU A 1 416 ? -31.884 -10.804 41.092 1.00 91.25 416 LEU A O 1
ATOM 3196 N N . ASN A 1 417 ? -31.811 -10.392 38.867 1.00 94.25 417 ASN A N 1
ATOM 3197 C CA . ASN A 1 417 ? -30.385 -10.112 38.786 1.00 94.25 417 ASN A CA 1
ATOM 3198 C C . ASN A 1 417 ? -30.205 -8.641 38.419 1.00 94.25 417 ASN A C 1
ATOM 3200 O O . ASN A 1 417 ? -30.711 -8.193 37.389 1.00 94.25 417 ASN A O 1
ATOM 3204 N N . ALA A 1 418 ? -29.502 -7.899 39.264 1.00 91.50 418 ALA A N 1
ATOM 3205 C CA . ALA A 1 418 ? -29.118 -6.521 39.000 1.00 91.50 418 ALA A CA 1
ATOM 3206 C C . ALA A 1 418 ? -27.614 -6.374 39.216 1.00 91.50 418 ALA A C 1
ATOM 3208 O O . ALA A 1 418 ? -27.056 -7.000 40.114 1.00 91.50 418 ALA A O 1
ATOM 3209 N N . GLU A 1 419 ? -26.966 -5.541 38.410 1.00 94.06 419 GLU A N 1
ATOM 3210 C CA . GLU A 1 419 ? -25.537 -5.262 38.516 1.00 94.06 419 GLU A CA 1
ATOM 3211 C C . GLU A 1 419 ? -25.292 -3.765 38.342 1.00 94.06 419 GLU A C 1
ATOM 3213 O O . GLU A 1 419 ? -25.857 -3.125 37.455 1.00 94.06 419 GLU A O 1
ATOM 3218 N N . VAL A 1 420 ? -24.448 -3.210 39.206 1.00 95.88 420 VAL A N 1
ATOM 3219 C CA . VAL A 1 420 ? -23.922 -1.853 39.099 1.00 95.88 420 VAL A CA 1
ATOM 3220 C C . VAL A 1 420 ? -22.420 -1.940 39.290 1.00 95.88 420 VAL A C 1
ATOM 3222 O O . VAL A 1 420 ? -21.954 -2.410 40.325 1.00 95.88 420 VAL A O 1
ATOM 3225 N N . ALA A 1 421 ? -21.666 -1.463 38.308 1.00 95.31 421 ALA A N 1
ATOM 3226 C CA . ALA A 1 421 ? -20.216 -1.416 38.362 1.00 95.31 421 ALA A CA 1
ATOM 3227 C C . ALA A 1 421 ? -19.712 -0.012 38.025 1.00 95.31 421 ALA A C 1
ATOM 3229 O O . ALA A 1 421 ? -20.348 0.734 37.280 1.00 95.31 421 ALA A O 1
ATOM 3230 N N . PHE A 1 422 ? -18.557 0.339 38.574 1.00 95.19 422 PHE A N 1
ATOM 3231 C CA . PHE A 1 422 ? -17.809 1.531 38.220 1.00 95.19 422 PHE A CA 1
ATOM 3232 C C . PHE A 1 422 ? -16.373 1.150 37.878 1.00 95.19 422 PHE A C 1
ATOM 3234 O O . PHE A 1 422 ? -15.820 0.182 38.404 1.00 95.19 422 PHE A O 1
ATOM 3241 N N . SER A 1 423 ? -15.754 1.955 37.024 1.00 95.44 423 SER A N 1
ATOM 3242 C CA . SER A 1 423 ? -14.324 1.900 36.766 1.00 95.44 423 SER A CA 1
ATOM 3243 C C . SER A 1 423 ? -13.729 3.296 36.887 1.00 95.44 423 SER A C 1
ATOM 3245 O O . SER A 1 423 ? -14.337 4.297 36.504 1.00 95.44 423 SER A O 1
ATOM 3247 N N . LYS A 1 424 ? -12.531 3.366 37.458 1.00 95.69 424 LYS A N 1
ATOM 3248 C CA . LYS A 1 424 ? -11.707 4.565 37.518 1.00 95.69 424 LYS A CA 1
ATOM 3249 C C . LYS A 1 424 ? -10.341 4.225 36.919 1.00 95.69 424 LYS A C 1
ATOM 3251 O O . LYS A 1 424 ? -9.472 3.746 37.652 1.00 95.69 424 LYS A O 1
ATOM 3256 N N . PRO A 1 425 ? -10.171 4.419 35.602 1.00 92.38 425 PRO A N 1
ATOM 3257 C CA . PRO A 1 425 ? -8.884 4.237 34.952 1.00 92.38 425 PRO A CA 1
ATOM 3258 C C . PRO A 1 425 ? -7.940 5.403 35.277 1.00 92.38 425 PRO A C 1
ATOM 3260 O O . PRO A 1 425 ? -8.352 6.561 35.333 1.00 92.38 425 PRO A O 1
ATOM 3263 N N . ASP A 1 426 ? -6.670 5.073 35.466 1.00 93.06 426 ASP A N 1
ATOM 3264 C CA . ASP A 1 426 ? -5.519 5.968 35.523 1.00 93.06 426 ASP A CA 1
ATOM 3265 C C . ASP A 1 426 ? -4.565 5.556 34.385 1.00 93.06 426 ASP A C 1
ATOM 3267 O O . ASP A 1 426 ? -3.735 4.663 34.563 1.00 93.06 426 ASP A O 1
ATOM 3271 N N . PRO A 1 427 ? -4.738 6.116 33.174 1.00 87.06 427 PRO A N 1
ATOM 3272 C CA . PRO A 1 427 ? -4.047 5.635 31.980 1.00 87.06 427 PRO A CA 1
ATOM 3273 C C . PRO A 1 427 ? -2.548 5.966 31.963 1.00 87.06 427 PRO A C 1
ATOM 3275 O O . PRO A 1 427 ? -1.836 5.429 31.125 1.00 87.06 427 PRO A O 1
ATOM 3278 N N . ASN A 1 428 ? -2.065 6.850 32.845 1.00 88.56 428 ASN A N 1
ATOM 3279 C CA . ASN A 1 428 ? -0.657 7.233 32.901 1.00 88.56 428 ASN A CA 1
ATOM 3280 C C . ASN A 1 428 ? -0.250 7.602 34.333 1.00 88.56 428 ASN A C 1
ATOM 3282 O O . ASN A 1 428 ? -0.256 8.772 34.727 1.00 88.56 428 ASN A O 1
ATOM 3286 N N . ARG A 1 429 ? 0.198 6.597 35.086 1.00 88.06 429 ARG A N 1
ATOM 3287 C CA . ARG A 1 429 ? 0.704 6.763 36.452 1.00 88.06 429 ARG A CA 1
ATOM 3288 C C . ARG A 1 429 ? 2.006 7.550 36.534 1.00 88.06 429 ARG A C 1
ATOM 3290 O O . ARG A 1 429 ? 2.292 8.112 37.590 1.00 88.06 429 ARG A O 1
ATOM 3297 N N . SER A 1 430 ? 2.809 7.567 35.470 1.00 85.38 430 SER A N 1
ATOM 3298 C CA . SER A 1 430 ? 4.043 8.357 35.437 1.00 85.38 430 SER A CA 1
ATOM 3299 C C . SER A 1 430 ? 3.792 9.848 35.215 1.00 85.38 430 SER A C 1
ATOM 3301 O O . SER A 1 430 ? 4.692 10.645 35.456 1.00 85.38 430 SER A O 1
ATOM 3303 N N . GLY A 1 431 ? 2.600 10.242 34.752 1.00 86.88 431 GLY A N 1
ATOM 3304 C CA . GLY A 1 431 ? 2.247 11.632 34.444 1.00 86.88 431 GLY A CA 1
ATOM 3305 C C . GLY A 1 431 ? 2.990 12.234 33.243 1.00 86.88 431 GLY A C 1
ATOM 3306 O O . GLY A 1 431 ? 2.754 13.388 32.893 1.00 86.88 431 GLY A O 1
ATOM 3307 N N . GLN A 1 432 ? 3.870 11.466 32.602 1.00 87.12 432 GLN A N 1
ATOM 3308 C CA . GLN A 1 432 ? 4.635 11.858 31.426 1.00 87.12 432 GLN A CA 1
ATOM 3309 C C . GLN A 1 432 ? 4.718 10.693 30.441 1.00 87.12 432 GLN A C 1
ATOM 3311 O O . GLN A 1 432 ? 4.567 9.536 30.831 1.00 87.12 432 GLN A O 1
ATOM 3316 N N . ALA A 1 433 ? 4.951 11.022 29.178 1.00 86.62 433 ALA A N 1
ATOM 3317 C CA . ALA A 1 433 ? 5.199 10.081 28.099 1.00 86.62 433 ALA A CA 1
ATOM 3318 C C . ALA A 1 433 ? 6.239 10.693 27.165 1.00 86.62 433 ALA A C 1
ATOM 3320 O O . ALA A 1 433 ? 6.178 11.890 26.863 1.00 86.62 433 ALA A O 1
ATOM 3321 N N . THR A 1 434 ? 7.201 9.893 26.728 1.00 85.94 434 THR A N 1
ATOM 3322 C CA . THR A 1 434 ? 8.262 10.343 25.832 1.00 85.94 434 THR A CA 1
ATOM 3323 C C . THR A 1 434 ? 7.790 10.220 24.382 1.00 85.94 434 THR A C 1
ATOM 3325 O O . THR A 1 434 ? 7.361 9.153 23.953 1.00 85.94 434 THR A O 1
ATOM 3328 N N . LEU A 1 435 ? 7.851 11.305 23.606 1.00 84.31 435 LEU A N 1
ATOM 3329 C CA . LEU A 1 435 ? 7.593 11.246 22.157 1.00 84.31 435 LEU A CA 1
ATOM 3330 C C . LEU A 1 435 ? 8.832 10.800 21.372 1.00 84.31 435 LEU A C 1
ATOM 3332 O O . LEU A 1 435 ? 8.700 10.135 20.353 1.00 84.31 435 LEU A O 1
ATOM 3336 N N . GLU A 1 436 ? 10.014 11.181 21.854 1.00 81.19 436 GLU A N 1
ATOM 3337 C CA . GLU A 1 436 ? 11.321 10.853 21.289 1.00 81.19 436 GLU A CA 1
ATOM 3338 C C . GLU A 1 436 ? 12.355 10.898 22.422 1.00 81.19 436 GLU A C 1
ATOM 3340 O O . GLU A 1 436 ? 12.327 11.818 23.245 1.00 81.19 436 GLU A O 1
ATOM 3345 N N . GLU A 1 437 ? 13.234 9.901 22.487 1.00 77.19 437 GLU A N 1
ATOM 3346 C CA . GLU A 1 437 ? 14.275 9.792 23.515 1.00 77.19 437 GLU A CA 1
ATOM 3347 C C . GLU A 1 437 ? 15.675 10.144 23.001 1.00 77.19 437 GLU A C 1
ATOM 3349 O O . GLU A 1 437 ? 16.558 10.391 23.818 1.00 77.19 437 GLU A O 1
ATOM 3354 N N . PHE A 1 438 ? 15.864 10.233 21.678 1.00 79.25 438 PHE A N 1
ATOM 3355 C CA . PHE A 1 438 ? 17.144 10.484 21.001 1.00 79.25 438 PHE A CA 1
ATOM 3356 C C . PHE A 1 438 ? 18.263 9.491 21.371 1.00 79.25 438 PHE A C 1
ATOM 3358 O O . PHE A 1 438 ? 19.433 9.757 21.112 1.00 79.25 438 PHE A O 1
ATOM 3365 N N . GLU A 1 439 ? 17.913 8.339 21.947 1.00 71.94 439 GLU A N 1
ATOM 3366 C CA . GLU A 1 439 ? 18.844 7.244 22.265 1.00 71.94 439 GLU A CA 1
ATOM 3367 C C . GLU A 1 439 ? 19.014 6.274 21.079 1.00 71.94 439 GLU A C 1
ATOM 3369 O O . GLU A 1 439 ? 19.911 5.431 21.080 1.00 71.94 439 GLU A O 1
ATOM 3374 N N . ALA A 1 440 ? 18.161 6.378 20.050 1.00 65.00 440 ALA A N 1
ATOM 3375 C CA . ALA A 1 440 ? 18.280 5.580 18.837 1.00 65.00 440 ALA A CA 1
ATOM 3376 C C . ALA A 1 440 ? 19.528 5.999 18.045 1.00 65.00 440 ALA A C 1
ATOM 3378 O O . ALA A 1 440 ? 19.594 7.092 17.477 1.00 65.00 440 ALA A O 1
ATOM 3379 N N . ASP A 1 441 ? 20.515 5.106 17.991 1.00 63.59 441 ASP A N 1
ATOM 3380 C CA . ASP A 1 441 ? 21.734 5.315 17.224 1.00 63.59 441 ASP A CA 1
ATOM 3381 C C . ASP A 1 441 ? 21.432 5.255 15.716 1.00 63.59 441 ASP A C 1
ATOM 3383 O O . ASP A 1 441 ? 21.052 4.213 15.181 1.00 63.59 441 ASP A O 1
ATOM 3387 N N . GLN A 1 442 ? 21.592 6.384 15.019 1.00 62.75 442 GLN A N 1
ATOM 3388 C CA . GLN A 1 442 ? 21.539 6.448 13.552 1.00 62.75 442 GLN A CA 1
ATOM 3389 C C . GLN A 1 442 ? 22.918 6.214 12.911 1.00 62.75 442 GLN A C 1
ATOM 3391 O O . GLN A 1 442 ? 23.165 6.653 11.784 1.00 62.75 442 GLN A O 1
ATOM 3396 N N . SER A 1 443 ? 23.851 5.562 13.612 1.00 69.50 443 SER A N 1
ATOM 3397 C CA . SER A 1 443 ? 25.166 5.266 13.056 1.00 69.50 443 SER A CA 1
ATOM 3398 C C . SER A 1 443 ? 25.071 4.342 11.840 1.00 69.50 443 SER A C 1
ATOM 3400 O O . SER A 1 443 ? 24.377 3.324 11.812 1.00 69.50 443 SER A O 1
ATOM 3402 N N . ILE A 1 444 ? 25.818 4.696 10.794 1.00 70.06 444 ILE A N 1
ATOM 3403 C CA . ILE A 1 444 ? 26.090 3.780 9.692 1.00 70.06 444 ILE A CA 1
ATOM 3404 C C . ILE A 1 444 ? 27.233 2.887 10.160 1.00 70.06 444 ILE A C 1
ATOM 3406 O O . ILE A 1 444 ? 28.383 3.323 10.245 1.00 70.06 444 ILE A O 1
ATOM 3410 N N . GLY A 1 445 ? 26.914 1.634 10.478 1.00 74.00 445 GLY A N 1
ATOM 3411 C CA . GLY A 1 445 ? 27.913 0.639 10.843 1.00 74.00 445 GLY A CA 1
ATOM 3412 C C . GLY A 1 445 ? 28.857 0.364 9.675 1.00 74.00 445 GLY A C 1
ATOM 3413 O O . GLY A 1 445 ? 28.516 -0.370 8.750 1.00 74.00 445 GLY A O 1
ATOM 3414 N N . ILE A 1 446 ? 30.063 0.926 9.716 1.00 79.69 446 ILE A N 1
ATOM 3415 C CA . ILE A 1 446 ? 31.128 0.573 8.780 1.00 79.69 446 ILE A CA 1
ATOM 3416 C C . ILE A 1 446 ? 31.774 -0.714 9.292 1.00 79.69 446 ILE A C 1
ATOM 3418 O O . ILE A 1 446 ? 32.391 -0.734 10.358 1.00 79.69 446 ILE A O 1
ATOM 3422 N N . SER A 1 447 ? 31.620 -1.809 8.544 1.00 78.81 447 SER A N 1
ATOM 3423 C CA . SER A 1 447 ? 32.253 -3.076 8.910 1.00 78.81 447 SER A CA 1
ATOM 3424 C C . SER A 1 447 ? 33.765 -2.899 8.941 1.00 78.81 447 SER A C 1
ATOM 3426 O O . SER A 1 447 ? 34.366 -2.546 7.936 1.00 78.81 447 SER A O 1
ATOM 3428 N N . LEU A 1 448 ? 34.403 -3.210 10.067 1.00 79.38 448 LEU A N 1
ATOM 3429 C CA . LEU A 1 448 ? 35.862 -3.269 10.121 1.00 79.38 448 LEU A CA 1
ATOM 3430 C C . LEU A 1 448 ? 36.401 -4.603 9.597 1.00 79.38 448 LEU A C 1
ATOM 3432 O O . LEU A 1 448 ? 37.597 -4.716 9.393 1.00 79.38 448 LEU A O 1
ATOM 3436 N N . ARG A 1 449 ? 35.565 -5.625 9.365 1.00 74.94 449 ARG A N 1
ATOM 3437 C CA . ARG A 1 449 ? 36.034 -6.958 8.944 1.00 74.94 449 ARG A CA 1
ATOM 3438 C C . ARG A 1 449 ? 36.697 -6.898 7.570 1.00 74.94 449 ARG A C 1
ATOM 3440 O O . ARG A 1 449 ? 36.070 -6.439 6.624 1.00 74.94 449 ARG A O 1
ATOM 3447 N N . GLU A 1 450 ? 37.908 -7.436 7.446 1.00 76.56 450 GLU A N 1
ATOM 3448 C CA . GLU A 1 450 ? 38.697 -7.417 6.203 1.00 76.56 450 GLU A CA 1
ATOM 3449 C C . GLU A 1 450 ? 37.937 -7.964 4.990 1.00 76.56 450 GLU A C 1
ATOM 3451 O O . GLU A 1 450 ? 37.980 -7.375 3.915 1.00 76.56 450 GLU A O 1
ATOM 3456 N N . ASN A 1 451 ? 37.194 -9.058 5.179 1.00 74.75 451 ASN A N 1
ATOM 3457 C CA . ASN A 1 451 ? 36.428 -9.720 4.124 1.00 74.75 451 ASN A CA 1
ATOM 3458 C C . ASN A 1 451 ? 35.166 -8.957 3.686 1.00 74.75 451 ASN A C 1
ATOM 3460 O O . ASN A 1 451 ? 34.516 -9.370 2.730 1.00 74.75 451 ASN A O 1
ATOM 3464 N N . ALA A 1 452 ? 34.798 -7.879 4.384 1.00 76.06 452 ALA A N 1
ATOM 3465 C CA . ALA A 1 452 ? 33.734 -6.976 3.957 1.00 76.06 452 ALA A CA 1
ATOM 3466 C C . ALA A 1 452 ? 34.232 -5.917 2.957 1.00 76.06 452 ALA A C 1
ATOM 3468 O O . ALA A 1 452 ? 33.416 -5.217 2.362 1.00 76.06 452 ALA A O 1
ATOM 3469 N N . TRP A 1 453 ? 35.551 -5.797 2.775 1.00 78.81 453 TRP A N 1
ATOM 3470 C CA . TRP A 1 453 ? 36.177 -4.827 1.884 1.00 78.81 453 TRP A CA 1
ATOM 3471 C C . TRP A 1 453 ? 36.788 -5.511 0.667 1.00 78.81 453 TRP A C 1
ATOM 3473 O O . TRP A 1 453 ? 37.317 -6.619 0.735 1.00 78.81 453 TRP A O 1
ATOM 3483 N N . GLN A 1 454 ? 36.743 -4.807 -0.455 1.00 81.38 454 GLN A N 1
ATOM 3484 C CA . GLN A 1 454 ? 37.349 -5.212 -1.715 1.00 81.38 454 GLN A CA 1
ATOM 3485 C C . GLN A 1 454 ? 37.904 -3.979 -2.421 1.00 81.38 454 GLN A C 1
ATOM 3487 O O . GLN A 1 454 ? 37.506 -2.850 -2.122 1.00 81.38 454 GLN A O 1
ATOM 3492 N N . PHE A 1 455 ? 38.809 -4.190 -3.376 1.00 81.31 455 PHE A N 1
ATOM 3493 C CA . PHE A 1 455 ? 39.315 -3.093 -4.190 1.00 81.31 455 PHE A CA 1
ATOM 3494 C C . PHE A 1 455 ? 38.168 -2.434 -4.959 1.00 81.31 455 PHE A C 1
ATOM 3496 O O . PHE A 1 455 ? 37.386 -3.104 -5.635 1.00 81.31 455 PHE A O 1
ATOM 3503 N N . GLY A 1 456 ? 38.075 -1.110 -4.847 1.00 78.38 456 GLY A N 1
ATOM 3504 C CA . GLY A 1 456 ? 37.142 -0.319 -5.638 1.00 78.38 456 GLY A CA 1
ATOM 3505 C C . GLY A 1 456 ? 37.598 -0.193 -7.092 1.00 78.38 456 GLY A C 1
ATOM 3506 O O . GLY A 1 456 ? 38.787 -0.269 -7.405 1.00 78.38 456 GLY A O 1
ATOM 3507 N N . SER A 1 457 ? 36.647 0.046 -7.993 1.00 79.50 457 SER A N 1
ATOM 3508 C CA . SER A 1 457 ? 36.945 0.463 -9.364 1.00 79.50 457 SER A CA 1
ATOM 3509 C C . SER A 1 457 ? 37.592 1.852 -9.394 1.00 79.50 457 SER A C 1
ATOM 3511 O O . SER A 1 457 ? 37.344 2.679 -8.515 1.00 79.50 457 SER A O 1
ATOM 3513 N N . ARG A 1 458 ? 38.358 2.143 -10.454 1.00 84.31 458 ARG A N 1
ATOM 3514 C CA . ARG A 1 458 ? 38.929 3.478 -10.691 1.00 84.31 458 ARG A CA 1
ATOM 3515 C C . ARG A 1 458 ? 37.822 4.550 -10.670 1.00 84.31 458 ARG A C 1
ATOM 3517 O O . ARG A 1 458 ? 36.866 4.411 -11.438 1.00 84.31 458 ARG A O 1
ATOM 3524 N N . PRO A 1 459 ? 37.937 5.618 -9.860 1.00 81.31 459 PRO A N 1
ATOM 3525 C CA . PRO A 1 459 ? 36.945 6.687 -9.856 1.00 81.31 459 PRO A CA 1
ATOM 3526 C C . PRO A 1 459 ? 36.881 7.397 -11.216 1.00 81.31 459 PRO A C 1
ATOM 3528 O O . PRO A 1 459 ? 37.895 7.567 -11.893 1.00 81.31 459 PRO A O 1
ATOM 3531 N N . LEU A 1 460 ? 35.678 7.804 -11.626 1.00 75.25 460 LEU A N 1
ATOM 3532 C CA . LEU A 1 460 ? 35.438 8.391 -12.953 1.00 75.25 460 LEU A CA 1
ATOM 3533 C C . LEU A 1 460 ? 35.542 9.921 -12.982 1.00 75.25 460 LEU A C 1
ATOM 3535 O O . LEU A 1 460 ? 35.740 10.487 -14.053 1.00 75.25 460 LEU A O 1
ATOM 3539 N N . ARG A 1 461 ? 35.384 10.591 -11.836 1.00 80.25 461 ARG A N 1
ATOM 3540 C CA . ARG A 1 461 ? 35.361 12.058 -11.722 1.00 80.25 461 ARG A CA 1
ATOM 3541 C C . ARG A 1 461 ? 36.292 12.515 -10.618 1.00 80.25 461 ARG A C 1
ATOM 3543 O O . ARG A 1 461 ? 36.315 11.878 -9.572 1.00 80.25 461 ARG A O 1
ATOM 3550 N N . ALA A 1 462 ? 37.013 13.605 -10.855 1.00 84.75 462 ALA A N 1
ATOM 3551 C CA . ALA A 1 462 ? 37.967 14.189 -9.912 1.00 84.75 462 ALA A CA 1
ATOM 3552 C C . ALA A 1 462 ? 37.366 15.282 -9.013 1.00 84.75 462 ALA A C 1
ATOM 3554 O O . ALA A 1 462 ? 38.119 16.023 -8.383 1.00 84.75 462 ALA A O 1
ATOM 3555 N N . ASP A 1 463 ? 36.034 15.363 -8.960 1.00 83.44 463 ASP A N 1
ATOM 3556 C CA . ASP A 1 463 ? 35.295 16.383 -8.220 1.00 83.44 463 ASP A CA 1
ATOM 3557 C C . ASP A 1 463 ? 35.796 16.470 -6.764 1.00 83.44 463 ASP A C 1
ATOM 3559 O O . ASP A 1 463 ? 35.700 15.507 -5.998 1.00 83.44 463 ASP A O 1
ATOM 3563 N N . GLY A 1 464 ? 36.339 17.626 -6.376 1.00 85.38 464 GLY A N 1
ATOM 3564 C CA . GLY A 1 464 ? 36.796 17.911 -5.011 1.00 85.38 464 GLY A CA 1
ATOM 3565 C C . GLY A 1 464 ? 38.249 17.534 -4.702 1.00 85.38 464 GLY A C 1
ATOM 3566 O O . GLY A 1 464 ? 38.703 17.776 -3.582 1.00 85.38 464 GLY A O 1
ATOM 3567 N N . VAL A 1 465 ? 38.995 16.973 -5.660 1.00 86.06 465 VAL A N 1
ATOM 3568 C CA . VAL A 1 465 ? 40.423 16.634 -5.499 1.00 86.06 465 VAL A CA 1
ATOM 3569 C C . VAL A 1 465 ? 41.325 17.205 -6.596 1.00 86.06 465 VAL A C 1
ATOM 3571 O O . VAL A 1 465 ? 42.506 16.865 -6.688 1.00 86.06 465 VAL A O 1
ATOM 3574 N N . GLU A 1 466 ? 40.811 18.114 -7.420 1.00 89.19 466 GLU A N 1
ATOM 3575 C CA . GLU A 1 466 ? 41.538 18.726 -8.534 1.00 89.19 466 GLU A CA 1
ATOM 3576 C C . GLU A 1 466 ? 42.772 19.497 -8.051 1.00 89.19 466 GLU A C 1
ATOM 3578 O O . GLU A 1 466 ? 43.826 19.456 -8.689 1.00 89.19 466 GLU A O 1
ATOM 3583 N N . SER A 1 467 ? 42.668 20.137 -6.881 1.00 88.56 467 SER A N 1
ATOM 3584 C CA . SER A 1 467 ? 43.761 20.864 -6.222 1.00 88.56 467 SER A CA 1
ATOM 3585 C C . SER A 1 467 ? 44.921 19.965 -5.781 1.00 88.56 467 SER A C 1
ATOM 3587 O O . SER A 1 467 ? 46.024 20.464 -5.568 1.00 88.56 467 SER A O 1
ATOM 3589 N N . PHE A 1 468 ? 44.704 18.650 -5.695 1.00 83.06 468 PHE A N 1
ATOM 3590 C CA . PHE A 1 468 ? 45.739 17.659 -5.396 1.00 83.06 468 PHE A CA 1
ATOM 3591 C C . PHE A 1 468 ? 46.404 17.084 -6.659 1.00 83.06 468 PHE A C 1
ATOM 3593 O O . PHE A 1 468 ? 47.161 16.121 -6.568 1.00 83.06 468 PHE A O 1
ATOM 3600 N N . GLY A 1 469 ? 46.150 17.672 -7.835 1.00 84.06 469 GLY A N 1
ATOM 3601 C CA . GLY A 1 469 ? 46.778 17.278 -9.101 1.00 84.06 469 GLY A CA 1
ATOM 3602 C C . GLY A 1 469 ? 45.955 16.309 -9.953 1.00 84.06 469 GLY A C 1
ATOM 3603 O O . GLY A 1 469 ? 46.442 15.854 -10.983 1.00 84.06 469 GLY A O 1
ATOM 3604 N N . PHE A 1 470 ? 44.704 16.029 -9.575 1.00 82.69 470 PHE A N 1
ATOM 3605 C CA . PHE A 1 470 ? 43.803 15.126 -10.306 1.00 82.69 470 PHE A CA 1
ATOM 3606 C C . PHE A 1 470 ? 42.858 15.850 -11.277 1.00 82.69 470 PHE A C 1
ATOM 3608 O O . PHE A 1 470 ? 41.855 15.285 -11.693 1.00 82.69 470 PHE A O 1
ATOM 3615 N N . ALA A 1 471 ? 43.154 17.091 -11.678 1.00 79.44 471 ALA A N 1
ATOM 3616 C CA . ALA A 1 471 ? 42.276 17.895 -12.541 1.00 79.44 471 ALA A CA 1
ATOM 3617 C C . ALA A 1 471 ? 41.914 17.220 -13.886 1.00 79.44 471 ALA A C 1
ATOM 3619 O O . ALA A 1 471 ? 40.877 17.521 -14.472 1.00 79.44 471 ALA A O 1
ATOM 3620 N N . SER A 1 472 ? 42.746 16.295 -14.372 1.00 79.88 472 SER A N 1
ATOM 3621 C CA . SER A 1 472 ? 42.509 15.507 -15.589 1.00 79.88 472 SER A CA 1
ATOM 3622 C C . SER A 1 472 ? 41.800 14.164 -15.349 1.00 79.88 472 SER A C 1
ATOM 3624 O O . SER A 1 472 ? 41.687 13.367 -16.279 1.00 79.88 472 SER A O 1
ATOM 3626 N N . GLY A 1 473 ? 41.342 13.885 -14.125 1.00 81.50 473 GLY A N 1
ATOM 3627 C CA . GLY A 1 473 ? 40.813 12.582 -13.724 1.00 81.50 473 GLY A CA 1
ATOM 3628 C C . GLY A 1 473 ? 41.876 11.653 -13.130 1.00 81.50 473 GLY A C 1
ATOM 3629 O O . GLY A 1 473 ? 43.014 12.049 -12.883 1.00 81.50 473 GLY A O 1
ATOM 3630 N N . PHE A 1 474 ? 41.486 10.397 -12.901 1.00 84.38 474 PHE A N 1
ATOM 3631 C CA . PHE A 1 474 ? 42.348 9.365 -12.322 1.00 84.38 474 PHE A CA 1
ATOM 3632 C C . PHE A 1 474 ? 42.912 8.445 -13.406 1.00 84.38 474 PHE A C 1
ATOM 3634 O O . PHE A 1 474 ? 42.149 7.831 -14.159 1.00 84.38 474 PHE A O 1
ATOM 3641 N N . ASP A 1 475 ? 44.236 8.298 -13.455 1.00 81.75 475 ASP A N 1
ATOM 3642 C CA . ASP A 1 475 ? 44.898 7.304 -14.299 1.00 81.75 475 ASP A CA 1
ATOM 3643 C C . ASP A 1 475 ? 45.096 5.988 -13.524 1.00 81.75 475 ASP A C 1
ATOM 3645 O O . ASP A 1 475 ? 45.543 5.972 -12.379 1.00 81.75 475 ASP A O 1
ATOM 3649 N N . SER A 1 476 ? 44.783 4.854 -14.157 1.00 78.56 476 SER A N 1
ATOM 3650 C CA . SER A 1 476 ? 45.049 3.525 -13.592 1.00 78.56 476 SER A CA 1
ATOM 3651 C C . SER A 1 476 ? 46.542 3.250 -13.405 1.00 78.56 476 SER A C 1
ATOM 3653 O O . SER A 1 476 ? 46.894 2.431 -12.564 1.00 78.56 476 SER A O 1
ATOM 3655 N N . THR A 1 477 ? 47.420 3.929 -14.152 1.00 82.19 477 THR A N 1
ATOM 3656 C CA . THR A 1 477 ? 48.877 3.814 -13.963 1.00 82.19 477 THR A CA 1
ATOM 3657 C C . THR A 1 477 ? 49.357 4.429 -12.645 1.00 82.19 477 THR A C 1
ATOM 3659 O O . THR A 1 477 ? 50.437 4.091 -12.169 1.00 82.19 477 THR A O 1
ATOM 3662 N N . GLN A 1 478 ? 48.545 5.295 -12.031 1.00 79.06 478 GLN A N 1
ATOM 3663 C CA . GLN A 1 478 ? 48.825 5.938 -10.746 1.00 79.06 478 GLN A CA 1
ATOM 3664 C C . GLN A 1 478 ? 48.246 5.156 -9.558 1.00 79.06 478 GLN A C 1
ATOM 3666 O O . GLN A 1 478 ? 48.377 5.588 -8.413 1.00 79.06 478 GLN A O 1
ATOM 3671 N N . ALA A 1 479 ? 47.593 4.015 -9.806 1.00 81.19 479 ALA A N 1
ATOM 3672 C CA . ALA A 1 479 ? 47.088 3.165 -8.741 1.00 81.19 479 ALA A CA 1
ATOM 3673 C C . ALA A 1 479 ? 48.257 2.549 -7.959 1.00 81.19 479 ALA A C 1
ATOM 3675 O O . ALA A 1 479 ? 49.134 1.898 -8.525 1.00 81.19 479 ALA A O 1
ATOM 3676 N N . VAL A 1 480 ? 48.248 2.740 -6.641 1.00 83.00 480 VAL A N 1
ATOM 3677 C CA . VAL A 1 480 ? 49.215 2.135 -5.719 1.00 83.00 480 VAL A CA 1
ATOM 3678 C C . VAL A 1 480 ? 48.587 0.948 -4.996 1.00 83.00 480 VAL A C 1
ATOM 3680 O O . VAL A 1 480 ? 47.366 0.860 -4.859 1.00 83.00 480 VAL A O 1
ATOM 3683 N N . GLN A 1 481 ? 49.424 0.028 -4.519 1.00 83.12 481 GLN A N 1
ATOM 3684 C CA . GLN A 1 481 ? 48.958 -1.099 -3.721 1.00 83.12 481 GLN A CA 1
ATOM 3685 C C . GLN A 1 481 ? 48.352 -0.591 -2.406 1.00 83.12 481 GLN A C 1
ATOM 3687 O O . GLN A 1 481 ? 49.034 0.049 -1.607 1.00 83.12 481 GLN A O 1
ATOM 3692 N N . LEU A 1 482 ? 47.078 -0.909 -2.177 1.00 84.19 482 LEU A N 1
ATOM 3693 C CA . LEU A 1 482 ? 46.395 -0.679 -0.909 1.00 84.19 482 LEU A CA 1
ATOM 3694 C C . LEU A 1 482 ? 46.284 -2.011 -0.161 1.00 84.19 482 LEU A C 1
ATOM 3696 O O . LEU A 1 482 ? 45.887 -3.018 -0.743 1.00 84.19 482 LEU A O 1
ATOM 3700 N N . VAL A 1 483 ? 46.635 -2.012 1.122 1.00 80.94 483 VAL A N 1
ATOM 3701 C CA . VAL A 1 483 ? 46.503 -3.176 2.005 1.00 80.94 483 VAL A CA 1
ATOM 3702 C C . VAL A 1 483 ? 45.670 -2.759 3.209 1.00 80.94 483 VAL A C 1
ATOM 3704 O O . VAL A 1 483 ? 45.988 -1.767 3.862 1.00 80.94 483 VAL A O 1
ATOM 3707 N N . TRP A 1 484 ? 44.615 -3.515 3.507 1.00 80.44 484 TRP A N 1
ATOM 3708 C CA . TRP A 1 484 ? 43.854 -3.410 4.750 1.00 80.44 484 TRP A CA 1
ATOM 3709 C C . TRP A 1 484 ? 43.898 -4.760 5.463 1.00 80.44 484 TRP A C 1
ATOM 3711 O O . TRP A 1 484 ? 43.621 -5.796 4.866 1.00 80.44 484 TRP A O 1
ATOM 3721 N N . GLN A 1 485 ? 44.284 -4.742 6.735 1.00 75.25 485 GLN A N 1
ATOM 3722 C CA . GLN A 1 485 ? 44.363 -5.929 7.579 1.00 75.25 485 GLN A CA 1
ATOM 3723 C C . GLN A 1 485 ? 44.106 -5.532 9.036 1.00 75.25 485 GLN A C 1
ATOM 3725 O O . GLN A 1 485 ? 44.624 -4.527 9.520 1.00 75.25 485 GLN A O 1
ATOM 3730 N N . ASN A 1 486 ? 43.321 -6.339 9.730 1.00 72.44 486 ASN A N 1
ATOM 3731 C CA . ASN A 1 486 ? 43.123 -6.335 11.173 1.00 72.44 486 ASN A CA 1
ATOM 3732 C C . ASN A 1 486 ? 43.893 -7.474 11.851 1.00 72.44 486 ASN A C 1
ATOM 3734 O O . ASN A 1 486 ? 44.186 -7.387 13.042 1.00 72.44 486 ASN A O 1
ATOM 3738 N N . LEU A 1 487 ? 44.174 -8.556 11.123 1.00 70.88 487 LEU A N 1
ATOM 3739 C CA . LEU A 1 487 ? 44.838 -9.758 11.605 1.00 70.88 487 LEU A CA 1
ATOM 3740 C C . LEU A 1 487 ? 46.110 -9.994 10.790 1.00 70.88 487 LEU A C 1
ATOM 3742 O O . LEU A 1 487 ? 46.142 -9.780 9.582 1.00 70.88 487 LEU A O 1
ATOM 3746 N N . ILE A 1 488 ? 47.168 -10.449 11.456 1.00 72.69 488 ILE A N 1
ATOM 3747 C CA . ILE A 1 488 ? 48.415 -10.824 10.787 1.00 72.69 488 ILE A CA 1
ATOM 3748 C C . ILE A 1 488 ? 48.362 -12.339 10.566 1.00 72.69 488 ILE A C 1
ATOM 3750 O O . ILE A 1 488 ? 48.335 -13.073 11.554 1.00 72.69 488 ILE A O 1
ATOM 3754 N N . PRO A 1 489 ? 48.303 -12.837 9.322 1.00 68.56 489 PRO A N 1
ATOM 3755 C CA . PRO A 1 489 ? 48.252 -14.272 9.068 1.00 68.56 489 PRO A CA 1
ATOM 3756 C C . PRO A 1 489 ? 49.593 -14.933 9.411 1.00 68.56 489 PRO A C 1
ATOM 3758 O O . PRO A 1 489 ? 50.656 -14.402 9.097 1.00 68.56 489 PRO A O 1
ATOM 3761 N N . ASP A 1 490 ? 49.553 -16.116 10.023 1.00 74.69 490 ASP A N 1
ATOM 3762 C CA . ASP A 1 490 ? 50.752 -16.900 10.373 1.00 74.69 490 ASP A CA 1
ATOM 3763 C C . ASP A 1 490 ? 51.291 -17.770 9.221 1.00 74.69 490 ASP A C 1
ATOM 3765 O O . ASP A 1 490 ? 52.267 -18.503 9.384 1.00 74.69 490 ASP A O 1
ATOM 3769 N N . GLY A 1 491 ? 50.653 -17.703 8.048 1.00 68.62 491 GLY A N 1
ATOM 3770 C CA . GLY A 1 491 ? 50.995 -18.511 6.876 1.00 68.62 491 GLY A CA 1
ATOM 3771 C C . GLY A 1 491 ? 50.518 -19.970 6.933 1.00 68.62 491 GLY A C 1
ATOM 3772 O O . GLY A 1 491 ? 50.710 -20.691 5.957 1.00 68.62 491 GLY A O 1
ATOM 3773 N N . GLN A 1 492 ? 49.867 -20.406 8.019 1.00 74.88 492 GLN A N 1
ATOM 3774 C CA . GLN A 1 492 ? 49.269 -21.742 8.191 1.00 74.88 492 GLN A CA 1
ATOM 3775 C C . GLN A 1 492 ? 47.749 -21.707 8.427 1.00 74.88 492 GLN A C 1
ATOM 3777 O O . GLN A 1 492 ? 47.138 -22.724 8.751 1.00 74.88 492 GLN A O 1
ATOM 3782 N N . GLY A 1 493 ? 47.125 -20.546 8.216 1.00 64.25 493 GLY A N 1
ATOM 3783 C CA . GLY A 1 493 ? 45.684 -20.347 8.385 1.00 64.25 493 GLY A CA 1
ATOM 3784 C C . GLY A 1 493 ? 45.274 -19.902 9.791 1.00 64.25 493 GLY A C 1
ATOM 3785 O O . GLY A 1 493 ? 44.080 -19.849 10.078 1.00 64.25 493 GLY A O 1
ATOM 3786 N N . GLY A 1 494 ? 46.235 -19.570 10.654 1.00 72.12 494 GLY A N 1
ATOM 3787 C CA . GLY A 1 494 ? 46.016 -18.938 11.949 1.00 72.12 494 GLY A CA 1
ATOM 3788 C C . GLY A 1 494 ? 46.391 -17.453 11.957 1.00 72.12 494 GLY A C 1
ATOM 3789 O O . GLY A 1 494 ? 46.745 -16.849 10.940 1.00 72.12 494 GLY A O 1
ATOM 3790 N N . VAL A 1 495 ? 46.273 -16.845 13.138 1.00 74.75 495 VAL A N 1
ATOM 3791 C CA . VAL A 1 495 ? 46.510 -15.416 13.367 1.00 74.75 495 VAL A CA 1
ATOM 3792 C C . VAL A 1 495 ? 47.689 -15.240 14.317 1.00 74.75 495 VAL A C 1
ATOM 3794 O O . VAL A 1 495 ? 47.659 -15.722 15.451 1.00 74.75 495 VAL A O 1
ATOM 3797 N N . VAL A 1 496 ? 48.695 -14.479 13.893 1.00 77.06 496 VAL A N 1
ATOM 3798 C CA . VAL A 1 496 ? 49.788 -14.012 14.745 1.00 77.06 496 VAL A CA 1
ATOM 3799 C C . VAL A 1 496 ? 49.299 -12.841 15.587 1.00 77.06 496 VAL A C 1
ATOM 3801 O O . VAL A 1 496 ? 48.912 -11.789 15.076 1.00 77.06 496 VAL A O 1
ATOM 3804 N N . ARG A 1 497 ? 49.370 -12.994 16.910 1.00 73.06 497 ARG A N 1
ATOM 3805 C CA . ARG A 1 497 ? 49.224 -11.874 17.838 1.00 73.06 497 ARG A CA 1
ATOM 3806 C C . ARG A 1 497 ? 50.586 -11.221 18.039 1.00 73.06 497 ARG A C 1
ATOM 3808 O O . ARG A 1 497 ? 51.438 -11.788 18.715 1.00 73.06 497 ARG A O 1
ATOM 3815 N N . VAL A 1 498 ? 50.766 -10.027 17.487 1.00 70.81 498 VAL A N 1
ATOM 3816 C CA . VAL A 1 498 ? 51.989 -9.236 17.667 1.00 70.81 498 VAL A CA 1
ATOM 3817 C C . VAL A 1 498 ? 51.885 -8.425 18.957 1.00 70.81 498 VAL A C 1
ATOM 3819 O O . VAL A 1 498 ? 50.914 -7.697 19.171 1.00 70.81 498 VAL A O 1
ATOM 3822 N N . ARG A 1 499 ? 52.867 -8.571 19.848 1.00 72.06 499 ARG A N 1
ATOM 3823 C CA . ARG A 1 499 ? 53.034 -7.738 21.046 1.00 72.06 499 ARG A CA 1
ATOM 3824 C C . ARG A 1 499 ? 54.022 -6.610 20.742 1.00 72.06 499 ARG A C 1
ATOM 3826 O O . ARG A 1 499 ? 54.852 -6.770 19.855 1.00 72.06 499 ARG A O 1
ATOM 3833 N N . PRO A 1 500 ? 54.015 -5.498 21.498 1.00 72.31 500 PRO A N 1
ATOM 3834 C CA . PRO A 1 500 ? 54.992 -4.423 21.301 1.00 72.31 500 PRO A CA 1
ATOM 3835 C C . PRO A 1 500 ? 56.453 -4.903 21.313 1.00 72.31 500 PRO A C 1
ATOM 3837 O O . PRO A 1 500 ? 57.255 -4.411 20.526 1.00 72.31 500 PRO A O 1
ATOM 3840 N N . ILE A 1 501 ? 56.768 -5.934 22.111 1.00 72.94 501 ILE A N 1
ATOM 3841 C CA . ILE A 1 501 ? 58.114 -6.533 22.171 1.00 72.94 501 ILE A CA 1
ATOM 3842 C C . ILE A 1 501 ? 58.529 -7.233 20.871 1.00 72.94 501 ILE A C 1
ATOM 3844 O O . ILE A 1 501 ? 59.716 -7.406 20.620 1.00 72.94 501 ILE A O 1
ATOM 3848 N N . ASP A 1 502 ? 57.547 -7.681 20.083 1.00 73.56 502 ASP A N 1
ATOM 3849 C CA . ASP A 1 502 ? 57.756 -8.399 18.825 1.00 73.56 502 ASP A CA 1
ATOM 3850 C C . ASP A 1 502 ? 58.029 -7.406 17.668 1.00 73.56 502 ASP A C 1
ATOM 3852 O O . ASP A 1 502 ? 58.431 -7.819 16.584 1.00 73.56 502 ASP A O 1
ATOM 3856 N N . ILE A 1 503 ? 57.817 -6.100 17.899 1.00 71.81 503 ILE A N 1
ATOM 3857 C CA . ILE A 1 503 ? 58.077 -4.999 16.955 1.00 71.81 503 ILE A CA 1
ATOM 3858 C C . ILE A 1 503 ? 59.395 -4.296 17.304 1.00 71.81 503 ILE A C 1
ATOM 3860 O O . ILE A 1 503 ? 60.206 -4.034 16.419 1.00 71.81 503 ILE A O 1
ATOM 3864 N N . ASP A 1 504 ? 59.619 -4.010 18.590 1.00 75.12 504 ASP A N 1
ATOM 3865 C CA . ASP A 1 504 ? 60.873 -3.456 19.102 1.00 75.12 504 ASP A CA 1
ATOM 3866 C C . ASP A 1 504 ? 61.184 -4.056 20.476 1.00 75.12 504 ASP A C 1
ATOM 3868 O O . ASP A 1 504 ? 60.464 -3.869 21.461 1.00 75.12 504 ASP A O 1
ATOM 3872 N N . THR A 1 505 ? 62.306 -4.766 20.537 1.00 72.69 505 THR A N 1
ATOM 3873 C CA . THR A 1 505 ? 62.777 -5.473 21.729 1.00 72.69 505 THR A CA 1
ATOM 3874 C C . THR A 1 505 ? 63.167 -4.541 22.878 1.00 72.69 505 THR A C 1
ATOM 3876 O O . THR A 1 505 ? 63.382 -5.016 23.990 1.00 72.69 505 THR A O 1
ATOM 3879 N N . ASN A 1 506 ? 63.272 -3.231 22.634 1.00 76.38 506 ASN A N 1
ATOM 3880 C CA . ASN A 1 506 ? 63.610 -2.230 23.646 1.00 76.38 506 ASN A CA 1
ATOM 3881 C C . ASN A 1 506 ? 62.377 -1.583 24.298 1.00 76.38 506 ASN A C 1
ATOM 3883 O O . ASN A 1 506 ? 62.527 -0.797 25.237 1.00 76.38 506 ASN A O 1
ATOM 3887 N N . ILE A 1 507 ? 61.160 -1.894 23.836 1.00 71.69 507 ILE A N 1
ATOM 3888 C CA . ILE A 1 507 ? 59.933 -1.359 24.433 1.00 71.69 507 ILE A CA 1
ATOM 3889 C C . ILE A 1 507 ? 59.679 -2.042 25.782 1.00 71.69 507 ILE A C 1
ATOM 3891 O O . ILE A 1 507 ? 59.260 -3.197 25.858 1.00 71.69 507 ILE A O 1
ATOM 3895 N N . VAL A 1 508 ? 59.882 -1.289 26.864 1.00 68.81 508 VAL A N 1
ATOM 3896 C CA . VAL A 1 508 ? 59.495 -1.676 28.226 1.00 68.81 508 VAL A CA 1
ATOM 3897 C C . VAL A 1 508 ? 58.149 -1.031 28.549 1.00 68.81 508 VAL A C 1
ATOM 3899 O O . VAL A 1 508 ? 58.065 0.172 28.787 1.00 68.81 508 VAL A O 1
ATOM 3902 N N . LEU A 1 509 ? 57.080 -1.829 28.569 1.00 63.06 509 LEU A N 1
ATOM 3903 C CA . LEU A 1 509 ? 55.776 -1.389 29.069 1.00 63.06 509 LEU A CA 1
ATOM 3904 C C . LEU A 1 509 ? 55.843 -1.327 30.603 1.00 63.06 509 LEU A C 1
ATOM 3906 O O . LEU A 1 509 ? 55.846 -2.365 31.262 1.00 63.06 509 LEU A O 1
ATOM 3910 N N . GLN A 1 510 ? 55.930 -0.129 31.186 1.00 55.84 510 GLN A N 1
ATOM 3911 C CA . GLN A 1 510 ? 55.764 0.035 32.632 1.00 55.84 510 GLN A CA 1
ATOM 3912 C C . GLN A 1 510 ? 54.278 0.167 32.985 1.00 55.84 510 GLN A C 1
ATOM 3914 O O . GLN A 1 510 ? 53.638 1.142 32.601 1.00 55.84 510 GLN A O 1
ATOM 3919 N N . GLY A 1 511 ? 53.769 -0.794 33.761 1.00 57.78 511 GLY A N 1
ATOM 3920 C CA . GLY A 1 511 ? 52.446 -0.748 34.391 1.00 57.78 511 GLY A CA 1
ATOM 3921 C C . GLY A 1 511 ? 51.507 -1.854 33.914 1.00 57.78 511 GLY A C 1
ATOM 3922 O O . GLY A 1 511 ? 50.946 -1.769 32.824 1.00 57.78 511 GLY A O 1
ATOM 3923 N N . SER A 1 512 ? 51.322 -2.867 34.762 1.00 40.97 512 SER A N 1
ATOM 3924 C CA . SER A 1 512 ? 50.195 -3.808 34.740 1.00 40.97 512 SER A CA 1
ATOM 3925 C C . SER A 1 512 ? 49.426 -3.689 36.041 1.00 40.97 512 SER A C 1
ATOM 3927 O O . SER A 1 512 ? 50.130 -3.695 37.081 1.00 40.97 512 SER A O 1
#

Radius of gyration: 34.85 Å; chains: 1; bounding box: 122×54×89 Å

Foldseek 3Di:
DLAQPLCLVVDPDDQQQFFPDKWKWKQADDDLDPDDRPLPFAAQAWAWADQFLDTDIDDSGRIDTDDDLAQWDAFPSNNDIGGLDDDDLQMWMWMWTQGRVRDTAWDDDPGYDNPDHGYTHTQDHHPDFLRDPNLLNDQPQKAWDFFLLFPLVFKFKAKDFPNDQPDPPDPAGLCVLQVQADPVDRRHGPSQRFKPPHPPGPSRCSRHGTIIGGGSGSQQQQDCSSPVDPVRRDCQSNGPGPVCCVPPTDDDGMDMDIDTDGHDDPPLQKDQPVAAQWPPPQKWKDKQNHTDDDPQQWDADNRRSMIGGPCSCVRCPPDDIDMDMDTDGDDPDDFQDKDKDKDWDWDAPPPQFTKIKIWMKMWGHAPDPAAAPPRAIKIKIKIKMKTWTKAFDVVVQVVVQVVDPPGRPDTDMDTDIDMDMDMDIGGHPPPDHDNDDPPDDPDDDDDLDPSVDDDDDADDDCPPPVVVVQVVGDDPVPDDDDDRDPFDDPVPRDTDDDDPCNVPVPDDDPDD

pLDDT: mean 86.59, std 9.87, range [40.97, 98.31]

Secondary structure (DSSP, 8-state):
----GGGGGGS---TTTSEEEEEEEEEPPPPS-TT--TTTT-EEEEEEE-SSSB-EEEEEEEEEEPPBTTTEEE-TTSS-EEESSPPPTT-EEEEEEEETTS-EES---SS--TTS--EEEEEE-TT--TTBGGGGGS--SEEEEE-TTB-GGG-EEEEEETTBSS-TT-SS-HHHHTT-EETTEEEEE-HHHHEESPTTSTTHHHH--SEEEE-SSSSTTT-TTTS--TTT---HHHHS-GGGTTTTSPPP-EEEEEE--B---S-TTEEE-S-SSBPTT--EEEETTEEP-BTTTEEEETTTTEEEES-HHHHHTTS---EEEE--B--SS----EEEEEEEEEEE-GGGEEEEEEEEEEEE--S-SSPBTT----EEEEEEEEEEEEEE-HHHHHHHTTTSTT---SPPEEEE--EEEEEEEES-TTS--BS--S-S---------GGG--PPPPPS--TTTGGGTTTT---GGGPPPP---SSEE-SSSSEE---HHHH-TT------